Protein AF-A0A1E7EVI6-F1 (afdb_monomer_lite)

Structure (mmCIF, N/CA/C/O backbone):
data_AF-A0A1E7EVI6-F1
#
_entry.id   AF-A0A1E7EVI6-F1
#
loop_
_atom_site.group_PDB
_atom_site.id
_atom_site.type_symbol
_atom_site.label_atom_id
_atom_site.label_alt_id
_atom_site.label_comp_id
_atom_site.label_asym_id
_atom_site.label_entity_id
_atom_site.label_seq_id
_atom_site.pdbx_PDB_ins_code
_atom_site.Cartn_x
_atom_site.Cartn_y
_atom_site.Cartn_z
_atom_site.occupancy
_atom_site.B_iso_or_equiv
_atom_site.auth_seq_id
_atom_site.auth_comp_id
_atom_site.auth_asym_id
_atom_site.auth_atom_id
_atom_site.pdbx_PDB_model_num
ATOM 1 N N . MET A 1 1 ? 34.091 42.744 56.250 1.00 42.22 1 MET A N 1
ATOM 2 C CA . MET A 1 1 ? 34.748 41.507 55.766 1.00 42.22 1 MET A CA 1
ATOM 3 C C . MET A 1 1 ? 33.711 40.618 55.078 1.00 42.22 1 MET A C 1
ATOM 5 O O . MET A 1 1 ? 33.039 39.845 55.743 1.00 42.22 1 MET A O 1
ATOM 9 N N . GLY A 1 2 ? 33.509 40.772 53.765 1.00 44.81 2 GLY A N 1
ATOM 10 C CA . GLY A 1 2 ? 32.538 39.976 52.999 1.00 44.81 2 GLY A CA 1
ATOM 11 C C . GLY A 1 2 ? 33.230 38.835 52.255 1.00 44.81 2 GLY A C 1
ATOM 12 O O . GLY A 1 2 ? 34.014 39.087 51.341 1.00 44.81 2 GLY A O 1
ATOM 13 N N . ARG A 1 3 ? 32.968 37.580 52.642 1.00 52.59 3 ARG A N 1
ATOM 14 C CA . ARG A 1 3 ? 33.477 36.399 51.926 1.00 52.59 3 ARG A CA 1
ATOM 15 C C . ARG A 1 3 ? 32.730 36.251 50.599 1.00 52.59 3 ARG A C 1
ATOM 17 O O . ARG A 1 3 ? 31.553 35.906 50.581 1.00 52.59 3 ARG A O 1
ATOM 24 N N . LYS A 1 4 ? 33.428 36.486 49.485 1.00 52.91 4 LYS A N 1
ATOM 25 C CA . LYS A 1 4 ? 32.947 36.164 48.135 1.00 52.91 4 LYS A CA 1
ATOM 26 C C . LYS A 1 4 ? 32.776 34.643 48.022 1.00 52.91 4 LYS A C 1
ATOM 28 O O . LYS A 1 4 ? 33.765 33.913 47.971 1.00 52.91 4 LYS A O 1
ATOM 33 N N . GLN A 1 5 ? 31.532 34.165 47.996 1.00 60.50 5 GLN A N 1
ATOM 34 C CA . GLN A 1 5 ? 31.228 32.780 47.632 1.00 60.50 5 GLN A CA 1
ATOM 35 C C . GLN A 1 5 ? 31.691 32.524 46.195 1.00 60.50 5 GLN A C 1
ATOM 37 O O . GLN A 1 5 ? 31.457 33.320 45.285 1.00 60.50 5 GLN A O 1
ATOM 42 N N . THR A 1 6 ? 32.387 31.411 45.987 1.00 73.50 6 THR A N 1
ATOM 43 C CA . THR A 1 6 ? 32.936 31.069 44.675 1.00 73.50 6 THR A CA 1
ATOM 44 C C . THR A 1 6 ? 31.814 30.627 43.735 1.00 73.50 6 THR A C 1
ATOM 46 O O . THR A 1 6 ? 30.906 29.894 44.130 1.00 73.50 6 THR A O 1
ATOM 49 N N . LYS A 1 7 ? 31.897 31.006 42.450 1.00 68.25 7 LYS A N 1
ATOM 50 C CA . LYS A 1 7 ? 30.954 30.600 41.378 1.00 68.25 7 LYS A CA 1
ATOM 51 C C . LYS A 1 7 ? 30.685 29.081 41.336 1.00 68.25 7 LYS A C 1
ATOM 53 O O . LYS A 1 7 ? 29.649 28.638 40.844 1.00 68.25 7 LYS A O 1
ATOM 58 N N . ARG A 1 8 ? 31.597 28.267 41.881 1.00 68.19 8 ARG A N 1
ATOM 59 C CA . ARG A 1 8 ? 31.469 26.808 41.997 1.00 68.19 8 ARG A CA 1
ATOM 60 C C . ARG A 1 8 ? 30.429 26.371 43.041 1.00 68.19 8 ARG A C 1
ATOM 62 O O . ARG A 1 8 ? 29.753 25.371 42.814 1.00 68.19 8 ARG A O 1
ATOM 69 N N . GLN A 1 9 ? 30.252 27.119 44.132 1.00 72.31 9 GLN A N 1
ATOM 70 C CA . GLN A 1 9 ? 29.217 26.849 45.141 1.00 72.31 9 GLN A CA 1
ATOM 71 C C . GLN A 1 9 ? 27.818 27.211 44.623 1.00 72.31 9 GLN A C 1
ATOM 73 O O . GLN A 1 9 ? 26.892 26.419 44.775 1.00 72.31 9 GLN A O 1
ATOM 78 N N . GLN A 1 10 ? 27.684 28.318 43.884 1.00 71.94 10 GLN A N 1
ATOM 79 C CA . GLN A 1 10 ? 26.412 28.707 43.254 1.00 71.94 10 GLN A CA 1
ATOM 80 C C . GLN A 1 10 ? 25.935 27.692 42.198 1.00 71.94 10 GLN A C 1
ATOM 82 O O . GLN A 1 10 ? 24.740 27.425 42.080 1.00 71.94 10 GLN A O 1
ATOM 87 N N . ARG A 1 11 ? 26.862 27.061 41.461 1.00 70.44 11 ARG A N 1
ATOM 88 C CA . ARG A 1 11 ? 26.524 25.996 40.499 1.00 70.44 11 ARG A CA 1
ATOM 89 C C . ARG A 1 11 ? 26.088 24.685 41.162 1.00 70.44 11 ARG A C 1
ATOM 91 O O . ARG A 1 11 ? 25.288 23.964 40.573 1.00 70.44 11 ARG A O 1
ATOM 98 N N . ARG A 1 12 ? 26.581 24.367 42.367 1.00 72.94 12 ARG A N 1
ATOM 99 C CA . ARG A 1 12 ? 26.135 23.178 43.118 1.00 72.94 12 ARG A CA 1
ATOM 100 C C . ARG A 1 12 ? 24.730 23.368 43.694 1.00 72.94 12 ARG A C 1
ATOM 102 O O . ARG A 1 12 ? 23.915 22.470 43.526 1.00 72.94 12 ARG A O 1
ATOM 109 N N . ALA A 1 13 ? 24.419 24.550 44.230 1.00 70.69 13 ALA A N 1
ATOM 110 C CA . ALA A 1 13 ? 23.080 24.864 44.739 1.00 70.69 13 ALA A CA 1
ATOM 111 C C . ALA A 1 13 ? 21.991 24.751 43.649 1.00 70.69 13 ALA A C 1
ATOM 113 O O . ALA A 1 13 ? 20.996 24.056 43.841 1.00 70.69 13 ALA A O 1
ATOM 114 N N . LYS A 1 14 ? 22.232 25.302 42.447 1.00 69.25 14 LYS A N 1
ATOM 115 C CA . LYS A 1 14 ? 21.279 25.190 41.322 1.00 69.25 14 LYS A CA 1
ATOM 116 C C . LYS A 1 14 ? 21.062 23.753 40.828 1.00 69.25 14 LYS A C 1
ATOM 118 O O . LYS A 1 14 ? 19.990 23.432 40.321 1.00 69.25 14 LYS A O 1
ATOM 123 N N . LYS A 1 15 ? 22.062 22.872 40.963 1.00 69.81 15 LYS A N 1
ATOM 124 C CA . LYS A 1 15 ? 21.951 21.469 40.526 1.00 69.81 15 LYS A CA 1
ATOM 125 C C . LYS A 1 15 ? 21.135 20.617 41.508 1.00 69.81 15 LYS A C 1
ATOM 127 O O . LYS A 1 15 ? 20.539 19.628 41.087 1.00 69.81 15 LYS A O 1
ATOM 132 N N . GLU A 1 16 ? 21.073 21.003 42.782 1.00 68.06 16 GLU A N 1
ATOM 133 C CA . GLU A 1 16 ? 20.237 20.325 43.781 1.00 68.06 16 GLU A CA 1
ATOM 134 C C . GLU A 1 16 ? 18.773 20.783 43.749 1.00 68.06 16 GLU A C 1
ATOM 136 O O . GLU A 1 16 ? 17.881 19.940 43.863 1.00 68.06 16 GLU A O 1
ATOM 141 N N . GLU A 1 17 ? 18.497 22.064 43.480 1.00 65.44 17 GLU A N 1
ATOM 142 C CA . GLU A 1 17 ? 17.117 22.548 43.291 1.00 65.44 17 GLU A CA 1
ATOM 143 C C . GLU A 1 17 ? 16.435 21.914 42.066 1.00 65.44 17 GLU A C 1
ATOM 145 O O . GLU A 1 17 ? 15.275 21.504 42.143 1.00 65.44 17 GLU A O 1
ATOM 150 N N . GLY A 1 18 ? 17.169 21.722 40.962 1.00 59.56 18 GLY A N 1
ATOM 151 C CA . GLY A 1 18 ? 16.646 21.040 39.772 1.00 59.56 18 GLY A CA 1
ATOM 152 C C . GLY A 1 18 ? 16.315 19.556 39.997 1.00 59.56 18 GLY A C 1
ATOM 153 O O . GLY A 1 18 ? 15.370 19.037 39.405 1.00 59.56 18 GLY A O 1
ATOM 154 N N . LYS A 1 19 ? 17.044 18.867 40.890 1.00 55.66 19 LYS A N 1
ATOM 155 C CA . LYS A 1 19 ? 16.775 17.456 41.229 1.00 55.66 19 LYS A CA 1
ATOM 156 C C . LYS A 1 19 ? 15.579 17.280 42.166 1.00 55.66 19 LYS A C 1
ATOM 158 O O . LYS A 1 19 ? 14.882 16.278 42.043 1.00 55.66 19 LYS A O 1
ATOM 163 N N . LYS A 1 20 ? 15.309 18.235 43.066 1.00 55.62 20 LYS A N 1
ATOM 164 C CA . LYS A 1 20 ? 14.117 18.181 43.934 1.00 55.62 20 LYS A CA 1
ATOM 165 C C . LYS A 1 20 ? 12.824 18.431 43.157 1.00 55.62 20 LYS A C 1
ATOM 167 O O . LYS A 1 20 ? 11.844 17.737 43.399 1.00 55.62 20 LYS A O 1
ATOM 172 N N . LYS A 1 21 ? 12.834 19.332 42.167 1.00 53.84 21 LYS A N 1
ATOM 173 C CA . LYS A 1 21 ? 11.634 19.625 41.362 1.00 53.84 21 LYS A CA 1
ATOM 174 C C . LYS A 1 21 ? 11.185 18.441 40.494 1.00 53.84 21 LYS A C 1
ATOM 176 O O . LYS A 1 21 ? 9.991 18.224 40.361 1.00 53.84 21 LYS A O 1
ATOM 181 N N . LYS A 1 22 ? 12.123 17.624 39.995 1.00 48.62 22 LYS A N 1
ATOM 182 C CA . LYS A 1 22 ? 11.823 16.449 39.152 1.00 48.62 22 LYS A CA 1
ATOM 183 C C . LYS A 1 22 ? 11.314 15.223 39.931 1.00 48.62 22 LYS A C 1
ATOM 185 O O . LYS A 1 22 ? 10.802 14.297 39.320 1.00 48.62 22 LYS A O 1
ATOM 190 N N . LYS A 1 23 ? 11.458 15.198 41.264 1.00 46.88 23 LYS A N 1
ATOM 191 C CA . LYS A 1 23 ? 11.002 14.076 42.108 1.00 46.88 23 LYS A CA 1
ATOM 192 C C . LYS A 1 23 ? 9.563 14.247 42.618 1.00 46.88 23 LYS A C 1
ATOM 194 O O . LYS A 1 23 ? 8.960 13.263 43.022 1.00 46.88 23 LYS A O 1
ATOM 199 N N . ASN A 1 24 ? 9.014 15.463 42.564 1.00 46.25 24 ASN A N 1
ATOM 200 C CA . ASN A 1 24 ? 7.646 15.741 43.012 1.00 46.25 24 ASN A CA 1
ATOM 201 C C . ASN A 1 24 ? 6.601 15.652 41.888 1.00 46.25 24 ASN A C 1
ATOM 203 O O . ASN A 1 24 ? 5.424 15.573 42.189 1.00 46.25 24 ASN A O 1
ATOM 207 N N . THR A 1 25 ? 7.007 15.620 40.615 1.00 45.50 25 THR A N 1
ATOM 208 C CA . THR A 1 25 ? 6.088 15.525 39.459 1.00 45.50 25 THR A CA 1
ATOM 209 C C . THR A 1 25 ? 5.856 14.091 38.970 1.00 45.50 25 THR A C 1
ATOM 211 O O . THR A 1 25 ? 5.211 13.895 37.955 1.00 45.50 25 THR A O 1
ATOM 214 N N . ALA A 1 26 ? 6.408 13.089 39.659 1.00 45.56 26 ALA A N 1
ATOM 215 C CA . ALA A 1 26 ? 6.311 11.675 39.283 1.00 45.56 26 ALA A CA 1
ATOM 216 C C . ALA A 1 26 ? 5.562 10.846 40.341 1.00 45.56 26 ALA A C 1
ATOM 218 O O . ALA A 1 26 ? 5.875 9.678 40.539 1.00 45.56 26 ALA A O 1
ATOM 219 N N . LYS A 1 27 ? 4.657 11.474 41.105 1.00 42.56 27 LYS A N 1
ATOM 220 C CA . LYS A 1 27 ? 3.975 10.815 42.228 1.00 42.56 27 LYS A CA 1
ATOM 221 C C . LYS A 1 27 ? 2.464 11.064 42.315 1.00 42.56 27 LYS A C 1
ATOM 223 O O . LYS A 1 27 ? 1.888 10.696 43.329 1.00 42.56 27 LYS A O 1
ATOM 228 N N . GLU A 1 28 ? 1.845 11.656 41.291 1.00 47.53 28 GLU A N 1
ATOM 229 C CA . GLU A 1 28 ? 0.397 11.947 41.279 1.00 47.53 28 GLU A CA 1
ATOM 230 C C . GLU A 1 28 ? -0.395 11.266 40.143 1.00 47.53 28 GLU A C 1
ATOM 232 O O . GLU A 1 28 ? -1.609 11.403 40.132 1.00 47.53 28 GLU A O 1
ATOM 237 N N . ASP A 1 29 ? 0.224 10.445 39.278 1.00 45.84 29 ASP A N 1
ATOM 238 C CA . ASP A 1 29 ? -0.477 9.804 38.138 1.00 45.84 29 ASP A CA 1
ATOM 239 C C . ASP A 1 29 ? -0.483 8.252 38.156 1.00 45.84 29 ASP A C 1
ATOM 241 O O . ASP A 1 29 ? -0.801 7.633 37.146 1.00 45.84 29 ASP A O 1
ATOM 245 N N . ASP A 1 30 ? -0.163 7.601 39.285 1.00 41.25 30 ASP A N 1
ATOM 246 C CA . ASP A 1 30 ? -0.048 6.124 39.393 1.00 41.25 30 ASP A CA 1
ATOM 247 C C . ASP A 1 30 ? -1.104 5.462 40.319 1.00 41.25 30 ASP A C 1
ATOM 249 O O . ASP A 1 30 ? -0.879 4.381 40.863 1.00 41.25 30 ASP A O 1
ATOM 253 N N . GLU A 1 31 ? -2.284 6.068 40.489 1.00 46.41 31 GLU A N 1
ATOM 254 C CA . GLU A 1 31 ? -3.436 5.429 41.157 1.00 46.41 31 GLU A CA 1
ATOM 255 C C . GLU A 1 31 ? -4.711 5.467 40.298 1.00 46.41 31 GLU A C 1
ATOM 257 O O . GLU A 1 31 ? -5.729 6.014 40.697 1.00 46.41 31 GLU A O 1
ATOM 262 N N . GLU A 1 32 ? -4.696 4.839 39.121 1.00 49.84 32 GLU A N 1
ATOM 263 C CA . GLU A 1 32 ? -5.894 4.178 38.582 1.00 49.84 32 GLU A CA 1
ATOM 264 C C . GLU A 1 32 ? -5.509 3.224 37.443 1.00 49.84 32 GLU A C 1
ATOM 266 O O . GLU A 1 32 ? -4.649 3.530 36.625 1.00 49.84 32 GLU A O 1
ATOM 271 N N . VAL A 1 33 ? -6.187 2.075 37.369 1.00 46.53 33 VAL A N 1
ATOM 272 C CA . VAL A 1 33 ? -6.002 0.974 36.395 1.00 46.53 33 VAL A CA 1
ATOM 273 C C . VAL A 1 33 ? -5.014 -0.117 36.844 1.00 46.53 33 VAL A C 1
ATOM 275 O O . VAL A 1 33 ? -4.037 -0.464 36.186 1.00 46.53 33 VAL A O 1
ATOM 278 N N . GLN A 1 34 ? -5.370 -0.781 37.942 1.00 39.91 34 GLN A N 1
ATOM 279 C CA . GLN A 1 34 ? -5.149 -2.220 38.084 1.00 39.91 34 GLN A CA 1
ATOM 280 C C . GLN A 1 34 ? -6.512 -2.899 38.228 1.00 39.91 34 GLN A C 1
ATOM 282 O O . GLN A 1 34 ? -7.063 -2.965 39.323 1.00 39.91 34 GLN A O 1
ATOM 287 N N . ASN A 1 35 ? -7.088 -3.394 37.128 1.00 38.09 35 ASN A N 1
ATOM 288 C CA . ASN A 1 35 ? -8.123 -4.419 37.233 1.00 38.09 35 ASN A CA 1
ATOM 289 C C . ASN A 1 35 ? -8.275 -5.251 35.948 1.00 38.09 35 ASN A C 1
ATOM 291 O O . ASN A 1 35 ? -8.661 -4.738 34.905 1.00 38.09 35 ASN A O 1
ATOM 295 N N . ARG A 1 36 ? -8.060 -6.562 36.132 1.00 37.19 36 ARG A N 1
ATOM 296 C CA . ARG A 1 36 ? -8.656 -7.718 35.432 1.00 37.19 36 ARG A CA 1
ATOM 297 C C . ARG A 1 36 ? -8.196 -8.056 34.011 1.00 37.19 36 ARG A C 1
ATOM 299 O O . ARG A 1 36 ? -8.868 -7.738 33.044 1.00 37.19 36 ARG A O 1
ATOM 306 N N . ASN A 1 37 ? -7.190 -8.930 33.945 1.00 37.53 37 ASN A N 1
ATOM 307 C CA . ASN A 1 37 ? -7.192 -10.063 33.015 1.00 37.53 37 ASN A CA 1
ATOM 308 C C . ASN A 1 37 ? -7.196 -11.354 33.842 1.00 37.53 37 ASN A C 1
ATOM 310 O O . ASN A 1 37 ? -6.177 -11.758 34.394 1.00 37.53 37 ASN A O 1
ATOM 314 N N . GLY A 1 38 ? -8.375 -11.949 33.966 1.00 32.94 38 GLY A N 1
ATOM 315 C CA . GLY A 1 38 ? -8.610 -13.227 34.623 1.00 32.94 38 GLY A CA 1
ATOM 316 C C . GLY A 1 38 ? -9.999 -13.694 34.227 1.00 32.94 38 GLY A C 1
ATOM 317 O O . GLY A 1 38 ? -10.965 -13.401 34.925 1.00 32.94 38 GLY A O 1
ATOM 318 N N . TRP A 1 39 ? -10.102 -14.311 33.053 1.00 33.84 39 TRP A N 1
ATOM 319 C CA . TRP A 1 39 ? -11.293 -15.045 32.645 1.00 33.84 39 TRP A CA 1
ATOM 320 C C . TRP A 1 39 ? -10.996 -16.522 32.874 1.00 33.84 39 TRP A C 1
ATOM 322 O O . TRP A 1 39 ? -10.131 -17.095 32.216 1.00 33.84 39 TRP A O 1
ATOM 332 N N . ASN A 1 40 ? -11.665 -17.071 33.886 1.00 33.38 40 ASN A N 1
ATOM 333 C CA . ASN A 1 40 ? -11.858 -18.501 34.035 1.00 33.38 40 ASN A CA 1
ATOM 334 C C . ASN A 1 40 ? -12.986 -18.892 33.079 1.00 33.38 40 ASN A C 1
ATOM 336 O O . ASN A 1 40 ? -14.062 -18.293 33.125 1.00 33.38 40 ASN A O 1
ATOM 340 N N . ASP A 1 41 ? -12.710 -19.873 32.232 1.00 41.28 41 ASP A N 1
ATOM 341 C CA . ASP A 1 41 ? -13.720 -20.635 31.519 1.00 41.28 41 ASP A CA 1
ATOM 342 C C . ASP A 1 41 ? -14.346 -21.605 32.520 1.00 41.28 41 ASP A C 1
ATOM 344 O O . ASP A 1 41 ? -13.648 -22.498 32.980 1.00 41.28 41 ASP A O 1
ATOM 348 N N . ASP A 1 42 ? -15.615 -21.411 32.871 1.00 43.22 42 ASP A N 1
ATOM 349 C CA . ASP A 1 42 ? -16.492 -22.479 33.357 1.00 43.22 42 ASP A CA 1
ATOM 350 C C . ASP A 1 42 ? -17.959 -22.081 33.107 1.00 43.22 42 ASP A C 1
ATOM 352 O O . ASP A 1 42 ? -18.418 -21.004 33.491 1.00 43.22 42 ASP A O 1
ATOM 356 N N . ASP A 1 43 ? -18.652 -22.993 32.427 1.00 46.19 43 ASP A N 1
ATOM 357 C CA . ASP A 1 43 ? -20.093 -23.241 32.410 1.00 46.19 43 ASP A CA 1
ATOM 358 C C . ASP A 1 43 ? -21.064 -22.110 32.026 1.00 46.19 43 ASP A C 1
ATOM 360 O O . ASP A 1 43 ? -21.555 -21.351 32.862 1.00 46.19 43 ASP A O 1
ATOM 364 N N . ASN A 1 44 ? -21.539 -22.146 30.772 1.00 42.91 44 ASN A N 1
ATOM 365 C CA . ASN A 1 44 ? -22.988 -22.081 30.578 1.00 42.91 44 ASN A CA 1
ATOM 366 C C . ASN A 1 44 ? -23.451 -22.850 29.333 1.00 42.91 44 ASN A C 1
ATOM 368 O O . ASN A 1 44 ? -23.142 -22.507 28.189 1.00 42.91 44 ASN A O 1
ATOM 372 N N . ASP A 1 45 ? -24.199 -23.909 29.616 1.00 45.00 45 ASP A N 1
ATOM 373 C CA . ASP A 1 45 ? -24.949 -24.756 28.703 1.00 45.00 45 ASP A CA 1
ATOM 374 C C . ASP A 1 45 ? -26.323 -24.115 28.436 1.00 45.00 45 ASP A C 1
ATOM 376 O O . ASP A 1 45 ? -26.992 -23.657 29.362 1.00 45.00 45 ASP A O 1
ATOM 380 N N . GLY A 1 46 ? -26.754 -24.091 27.173 1.00 41.28 46 GLY A N 1
ATOM 381 C CA . GLY A 1 46 ? -28.123 -23.716 26.808 1.00 41.28 46 GLY A CA 1
ATOM 382 C C . GLY A 1 46 ? -28.246 -22.840 25.562 1.00 41.28 46 GLY A C 1
ATOM 383 O O . GLY A 1 46 ? -28.105 -21.623 25.633 1.00 41.28 46 GLY A O 1
ATOM 384 N N . GLY A 1 47 ? -28.606 -23.459 24.430 1.00 36.25 47 GLY A N 1
ATOM 385 C CA . GLY A 1 47 ? -29.181 -22.758 23.270 1.00 36.25 47 GLY A CA 1
ATOM 386 C C . GLY A 1 47 ? -28.456 -22.979 21.942 1.00 36.25 47 GLY A C 1
ATOM 387 O O . GLY A 1 47 ? -27.924 -22.041 21.357 1.00 36.25 47 GLY A O 1
ATOM 388 N N . LYS A 1 48 ? -28.431 -24.223 21.449 1.00 36.97 48 LYS A N 1
ATOM 389 C CA . LYS A 1 48 ? -27.972 -24.577 20.095 1.00 36.97 48 LYS A CA 1
ATOM 390 C C . LYS A 1 48 ? -29.171 -24.760 19.171 1.00 36.97 48 LYS A C 1
ATOM 392 O O . LYS A 1 48 ? -29.871 -25.747 19.320 1.00 36.97 48 LYS A O 1
ATOM 397 N N . GLU A 1 49 ? -29.308 -23.858 18.208 1.00 47.56 49 GLU A N 1
ATOM 398 C CA . GLU A 1 49 ? -29.955 -23.986 16.887 1.00 47.56 49 GLU A CA 1
ATOM 399 C C . GLU A 1 49 ? -29.877 -22.552 16.329 1.00 47.56 49 GLU A C 1
ATOM 401 O O . GLU A 1 49 ? -30.430 -21.649 16.934 1.00 47.56 49 GLU A O 1
ATOM 406 N N . THR A 1 50 ? -29.092 -22.148 15.330 1.00 49.97 50 THR A N 1
ATOM 407 C CA . THR A 1 50 ? -28.671 -22.735 14.055 1.00 49.97 50 THR A CA 1
ATOM 408 C C . THR A 1 50 ? -27.530 -21.856 13.498 1.00 49.97 50 THR A C 1
ATOM 410 O O . THR A 1 50 ? -27.822 -20.767 13.041 1.00 49.97 50 THR A O 1
ATOM 413 N N . PHE A 1 51 ? -26.248 -22.247 13.549 1.00 44.88 51 PHE A N 1
ATOM 414 C CA . PHE A 1 51 ? -25.140 -21.534 12.850 1.00 44.88 51 PHE A CA 1
ATOM 415 C C . PHE A 1 51 ? -23.869 -22.411 12.801 1.00 44.88 51 PHE A C 1
ATOM 417 O O . PHE A 1 51 ? -22.789 -22.043 13.266 1.00 44.88 51 PHE A O 1
ATOM 424 N N . LYS A 1 52 ? -24.008 -23.657 12.328 1.00 43.94 52 LYS A N 1
ATOM 425 C CA . LYS A 1 52 ? -22.892 -24.621 12.244 1.00 43.94 52 LYS A CA 1
ATOM 426 C C . LYS A 1 52 ? -22.289 -24.775 10.846 1.00 43.94 52 LYS A C 1
ATOM 428 O O . LYS A 1 52 ? -21.208 -25.342 10.751 1.00 43.94 52 LYS A O 1
ATOM 433 N N . GLU A 1 53 ? -22.928 -24.266 9.795 1.00 50.47 53 GLU A N 1
ATOM 434 C CA . GLU A 1 53 ? -22.458 -24.510 8.424 1.00 50.47 53 GLU A CA 1
ATOM 435 C C . GLU A 1 53 ? -21.239 -23.663 8.019 1.00 50.47 53 GLU A C 1
ATOM 437 O O . GLU A 1 53 ? -20.381 -24.172 7.303 1.00 50.47 53 GLU A O 1
ATOM 442 N N . ASP A 1 54 ? -21.042 -22.459 8.566 1.00 50.53 54 ASP A N 1
ATOM 443 C CA . ASP A 1 54 ? -19.940 -21.592 8.104 1.00 50.53 54 ASP A CA 1
ATOM 444 C C . ASP A 1 54 ? -18.558 -21.934 8.694 1.00 50.53 54 ASP A C 1
ATOM 446 O O . ASP A 1 54 ? -17.525 -21.693 8.066 1.00 50.53 54 ASP A O 1
ATOM 450 N N . LYS A 1 55 ? -18.491 -22.562 9.878 1.00 51.84 55 LYS A N 1
ATOM 451 C CA . LYS A 1 55 ? -17.201 -22.946 10.493 1.00 51.84 55 LYS A CA 1
ATOM 452 C C . LYS A 1 55 ? -16.551 -24.163 9.827 1.00 51.84 55 LYS A C 1
ATOM 454 O O . LYS A 1 55 ? -15.323 -24.241 9.777 1.00 51.84 55 LYS A O 1
ATOM 459 N N . ASP A 1 56 ? -17.350 -25.080 9.284 1.00 48.00 56 ASP A N 1
ATOM 460 C CA . ASP A 1 56 ? -16.837 -26.256 8.571 1.00 48.00 56 ASP A CA 1
ATOM 461 C C . ASP A 1 56 ? -16.305 -25.904 7.173 1.00 48.00 56 ASP A C 1
ATOM 463 O O . ASP A 1 56 ? -15.422 -26.594 6.661 1.00 48.00 56 ASP A O 1
ATOM 467 N N . VAL A 1 57 ? -16.770 -24.804 6.569 1.00 52.34 57 VAL A N 1
ATOM 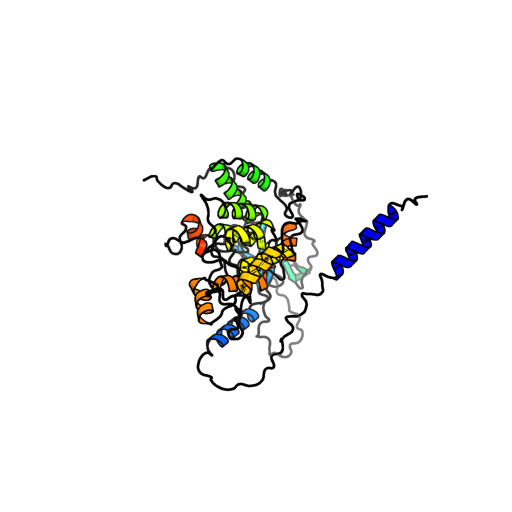468 C CA . VAL A 1 57 ? -16.237 -24.297 5.294 1.00 52.34 57 VAL A CA 1
ATOM 469 C C . VAL A 1 57 ? -14.857 -23.663 5.495 1.00 52.34 57 VAL A C 1
ATOM 471 O O . VAL A 1 57 ? -13.931 -23.974 4.745 1.00 52.34 57 VAL A O 1
ATOM 474 N N . GLN A 1 58 ? -14.676 -22.862 6.551 1.00 48.53 58 GLN A N 1
ATOM 475 C CA . GLN A 1 58 ? -13.397 -22.205 6.847 1.00 48.53 58 GLN A CA 1
ATOM 476 C C . GLN A 1 58 ? -12.277 -23.223 7.156 1.00 48.53 58 GLN A C 1
ATOM 478 O O . GLN A 1 58 ? -11.193 -23.147 6.580 1.00 48.53 58 GLN A O 1
ATOM 483 N N . ASN A 1 59 ? -12.565 -24.245 7.975 1.00 46.16 59 ASN A N 1
ATOM 484 C CA . ASN A 1 59 ? -11.600 -25.302 8.310 1.00 46.16 59 ASN A CA 1
ATOM 485 C C . ASN A 1 59 ? -11.253 -26.211 7.114 1.00 46.16 59 ASN A C 1
ATOM 487 O O . ASN A 1 59 ? -10.138 -26.725 7.032 1.00 46.16 59 ASN A O 1
ATOM 491 N N . ARG A 1 60 ? -12.176 -26.410 6.159 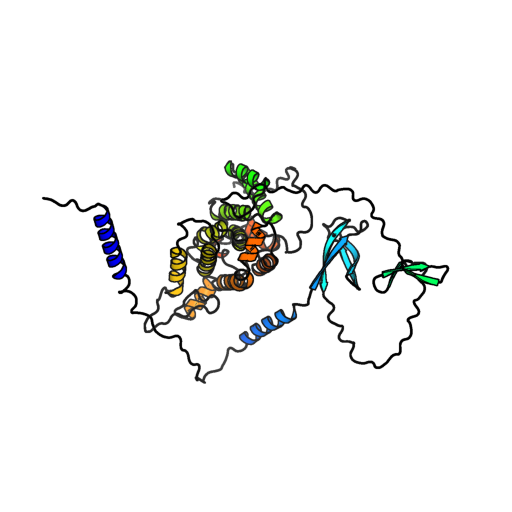1.00 49.22 60 ARG A N 1
ATOM 492 C CA . ARG A 1 60 ? -11.902 -27.171 4.923 1.00 49.22 60 ARG A CA 1
ATOM 493 C C . ARG A 1 60 ? -11.011 -26.408 3.943 1.00 49.22 60 ARG A C 1
ATOM 495 O O . ARG A 1 60 ? -10.263 -27.047 3.206 1.00 49.22 60 ARG A O 1
ATOM 502 N N . ILE A 1 61 ? -11.063 -25.075 3.945 1.00 51.72 61 ILE A N 1
ATOM 503 C CA . ILE A 1 61 ? -10.181 -24.230 3.128 1.00 51.72 61 ILE A CA 1
ATOM 504 C C . ILE A 1 61 ? -8.754 -24.254 3.697 1.00 51.72 61 ILE A C 1
ATOM 506 O O . ILE A 1 61 ? -7.814 -24.487 2.940 1.00 51.72 61 ILE A O 1
ATOM 510 N N . GLU A 1 62 ? -8.583 -24.134 5.018 1.00 50.59 62 GLU A N 1
ATOM 511 C CA . GLU A 1 62 ? -7.254 -24.169 5.656 1.00 50.59 62 GLU A CA 1
ATOM 512 C C . GLU A 1 62 ? -6.554 -25.535 5.501 1.00 50.59 62 GLU A C 1
ATOM 514 O O . GLU A 1 62 ? -5.365 -25.588 5.187 1.00 50.59 62 GLU A O 1
ATOM 519 N N . HIS A 1 63 ? -7.289 -26.651 5.595 1.00 48.12 63 HIS A N 1
ATOM 520 C CA . HIS A 1 63 ? -6.713 -27.991 5.400 1.00 48.12 63 HIS A CA 1
ATOM 521 C C . HIS A 1 63 ? -6.385 -28.323 3.929 1.00 48.12 63 HIS A C 1
ATOM 523 O O . HIS A 1 63 ? -5.564 -29.205 3.660 1.00 48.12 63 HIS A O 1
ATOM 529 N N . ALA A 1 64 ? -7.014 -27.633 2.968 1.00 49.69 64 ALA A N 1
ATOM 530 C CA . ALA A 1 64 ? -6.737 -27.780 1.539 1.00 49.69 64 ALA A CA 1
ATOM 531 C C . ALA A 1 64 ? -5.515 -26.962 1.076 1.00 49.69 64 ALA A C 1
ATOM 533 O O . ALA A 1 64 ? -4.885 -27.327 0.079 1.00 49.69 64 ALA A O 1
ATOM 534 N N . GLU A 1 65 ? -5.158 -25.886 1.788 1.00 55.47 65 GLU A N 1
ATOM 535 C CA . GLU A 1 65 ? -3.951 -25.096 1.511 1.00 55.47 65 GLU A CA 1
ATOM 536 C C . GLU A 1 65 ? -2.671 -25.799 1.998 1.00 55.47 65 GLU A C 1
ATOM 538 O O . GLU A 1 65 ? -1.658 -25.752 1.298 1.00 55.47 65 GLU A O 1
ATOM 543 N N . ASP A 1 66 ? -2.739 -26.552 3.102 1.00 47.22 66 ASP A N 1
ATOM 544 C CA . ASP A 1 66 ? -1.593 -27.288 3.670 1.00 47.22 66 ASP A CA 1
ATOM 545 C C . ASP A 1 66 ? -1.195 -28.532 2.839 1.00 47.22 66 ASP A C 1
ATOM 547 O O . ASP A 1 66 ? -0.054 -28.985 2.846 1.00 47.22 66 ASP A O 1
ATOM 551 N N . LEU A 1 67 ? -2.113 -29.060 2.016 1.00 52.12 67 LEU A N 1
ATOM 552 C CA . LEU A 1 67 ? -1.848 -30.177 1.091 1.00 52.12 67 LEU A CA 1
ATOM 553 C C . LEU A 1 67 ? -1.292 -29.738 -0.280 1.00 52.12 67 LEU A C 1
ATOM 555 O O . LEU A 1 67 ? -1.050 -30.583 -1.152 1.00 52.12 67 LEU A O 1
ATOM 559 N N . LYS A 1 68 ? -1.095 -28.430 -0.501 1.00 52.06 68 LYS A N 1
ATOM 560 C CA . LYS A 1 68 ? -0.658 -27.868 -1.791 1.00 52.06 68 LYS A CA 1
ATOM 561 C C . LYS A 1 68 ? 0.794 -27.387 -1.826 1.00 52.06 68 LYS A C 1
ATOM 563 O O . LYS A 1 68 ? 1.270 -27.067 -2.915 1.00 52.06 68 LYS A O 1
ATOM 568 N N . GLU A 1 69 ? 1.532 -27.434 -0.717 1.00 55.69 69 GLU A N 1
ATOM 569 C CA . GLU A 1 69 ? 2.997 -27.290 -0.711 1.00 55.69 69 GLU A CA 1
ATOM 570 C C . GLU A 1 69 ? 3.672 -28.599 -1.156 1.00 55.69 69 GLU A C 1
ATOM 572 O O . GLU A 1 69 ? 4.436 -29.240 -0.439 1.00 55.69 69 GLU A O 1
ATOM 577 N N . LYS A 1 70 ? 3.382 -29.043 -2.384 1.00 62.72 70 LYS A N 1
ATOM 578 C CA . LYS A 1 70 ? 4.219 -30.061 -3.025 1.00 62.72 70 LYS A CA 1
ATOM 579 C C . LYS A 1 70 ? 5.552 -29.401 -3.351 1.00 62.72 70 LYS A C 1
ATOM 581 O O . LYS A 1 70 ? 5.569 -28.447 -4.123 1.00 62.72 70 LYS A O 1
ATOM 586 N N . ASN A 1 71 ? 6.637 -29.915 -2.771 1.00 76.31 71 ASN A N 1
ATOM 587 C CA . ASN A 1 71 ? 8.008 -29.488 -3.045 1.00 76.31 71 ASN A CA 1
ATOM 588 C C . ASN A 1 71 ? 8.227 -29.370 -4.562 1.00 76.31 71 ASN A C 1
ATOM 590 O O . ASN A 1 71 ? 8.224 -30.349 -5.312 1.00 76.31 71 ASN A O 1
ATOM 594 N N . MET A 1 72 ? 8.308 -28.129 -5.028 1.00 86.50 72 MET A N 1
ATOM 595 C CA . MET A 1 72 ? 8.549 -27.785 -6.416 1.00 86.50 72 MET A CA 1
ATOM 596 C C . MET A 1 72 ? 10.015 -27.385 -6.531 1.00 86.50 72 MET A C 1
ATOM 598 O O . MET A 1 72 ? 10.442 -26.417 -5.904 1.00 86.50 72 MET A O 1
ATOM 602 N N . THR A 1 73 ? 10.782 -28.108 -7.342 1.00 90.00 73 THR A N 1
ATOM 603 C CA . THR A 1 73 ? 12.209 -27.825 -7.523 1.00 90.00 73 THR A CA 1
ATOM 604 C C . THR A 1 73 ? 12.411 -26.993 -8.794 1.00 90.00 73 THR A C 1
ATOM 606 O O . THR A 1 73 ? 11.916 -27.348 -9.869 1.00 90.00 73 THR A O 1
ATOM 609 N N . GLY A 1 74 ? 13.110 -25.859 -8.676 1.00 92.12 74 GLY A N 1
ATOM 610 C CA . GLY A 1 74 ? 13.435 -24.960 -9.790 1.00 92.12 74 GLY A CA 1
ATOM 611 C C . GLY A 1 74 ? 14.765 -25.316 -10.463 1.00 92.12 74 GLY A C 1
ATOM 612 O O . GLY A 1 74 ? 15.763 -25.536 -9.784 1.00 92.12 74 GLY A O 1
ATOM 613 N N . PHE A 1 75 ? 14.800 -25.332 -11.796 1.00 95.69 75 PHE A N 1
ATOM 614 C CA . PHE A 1 75 ? 15.972 -25.649 -12.619 1.00 95.69 75 PHE A CA 1
ATOM 615 C C . PHE A 1 75 ? 16.201 -24.568 -13.675 1.00 95.69 75 PHE A C 1
ATOM 617 O O . PHE A 1 75 ? 15.246 -24.056 -14.250 1.00 95.69 75 PHE A O 1
ATOM 624 N N . ARG A 1 76 ? 17.463 -24.237 -13.970 1.00 94.94 76 ARG A N 1
ATOM 625 C CA . ARG A 1 76 ? 17.829 -23.377 -15.108 1.00 94.94 76 ARG A CA 1
ATOM 626 C C . ARG A 1 76 ? 18.252 -24.239 -16.292 1.00 94.94 76 ARG A C 1
ATOM 628 O O . ARG A 1 76 ? 19.108 -25.105 -16.138 1.00 94.94 76 ARG A O 1
ATOM 635 N N . VAL A 1 77 ? 17.663 -23.995 -17.456 1.00 96.62 77 VAL A N 1
ATOM 636 C CA . VAL A 1 77 ? 17.924 -24.719 -18.706 1.00 96.62 77 VAL A CA 1
ATOM 637 C C . VAL A 1 77 ? 18.156 -23.735 -19.845 1.00 96.62 77 VAL A C 1
ATOM 639 O O . VAL A 1 77 ? 17.486 -22.713 -19.916 1.00 96.62 77 VAL A O 1
ATOM 642 N N . THR A 1 78 ? 19.088 -24.020 -20.747 1.00 97.38 78 THR A N 1
ATOM 643 C CA . THR A 1 78 ? 19.349 -23.164 -21.915 1.00 97.38 78 THR A CA 1
ATOM 644 C C . THR A 1 78 ? 18.480 -23.602 -23.089 1.00 97.38 78 THR A C 1
ATOM 646 O O . THR A 1 78 ? 18.411 -24.794 -23.386 1.00 97.38 78 THR A O 1
ATOM 649 N N . VAL A 1 79 ? 17.817 -22.654 -23.758 1.00 97.62 79 VAL A N 1
ATOM 650 C CA . VAL A 1 79 ? 17.064 -22.916 -24.994 1.00 97.62 79 VAL A CA 1
ATOM 651 C C . VAL A 1 79 ? 18.058 -23.271 -26.109 1.00 97.62 79 VAL A C 1
ATOM 653 O O . VAL A 1 79 ? 18.927 -22.447 -26.399 1.00 97.62 79 VAL A O 1
ATOM 656 N N . PRO A 1 80 ? 17.971 -24.456 -26.741 1.00 97.75 80 PRO A N 1
ATOM 657 C CA . PRO A 1 80 ? 18.873 -24.839 -27.826 1.00 97.75 80 PRO A CA 1
ATOM 658 C C . PRO A 1 80 ? 18.815 -23.873 -29.017 1.00 97.75 80 PRO A C 1
ATOM 660 O O . PRO A 1 80 ? 17.786 -23.251 -29.279 1.00 97.75 80 PRO A O 1
ATOM 663 N N . GLU A 1 81 ? 19.912 -23.769 -29.767 1.00 96.81 81 GLU A N 1
ATOM 664 C CA . GLU A 1 81 ? 20.037 -22.825 -30.890 1.00 96.81 81 GLU A CA 1
ATOM 665 C C . GLU A 1 81 ? 19.018 -23.052 -32.017 1.00 96.81 81 GLU A C 1
ATOM 667 O O . GLU A 1 81 ? 18.637 -22.123 -32.726 1.00 96.81 81 GLU A O 1
ATOM 672 N N . ASN A 1 82 ? 18.547 -24.286 -32.164 1.00 96.62 82 ASN A N 1
ATOM 673 C CA . ASN A 1 82 ? 17.634 -24.714 -33.216 1.00 96.62 82 ASN A CA 1
ATOM 674 C C . ASN A 1 82 ? 16.151 -24.674 -32.812 1.00 96.62 82 ASN A C 1
ATOM 676 O O . ASN A 1 82 ? 15.333 -25.238 -33.532 1.00 96.62 82 ASN A O 1
ATOM 680 N N . ILE A 1 83 ? 15.815 -24.067 -31.669 1.00 97.69 83 ILE A N 1
ATOM 681 C CA . ILE A 1 83 ? 14.443 -23.983 -31.157 1.00 97.69 83 ILE A CA 1
ATOM 682 C C . ILE A 1 83 ? 13.915 -22.561 -31.324 1.00 97.69 83 ILE A C 1
ATOM 684 O O . ILE A 1 83 ? 14.471 -21.607 -30.773 1.00 97.69 83 ILE A O 1
ATOM 688 N N . ASN A 1 84 ? 12.821 -22.428 -32.068 1.00 95.94 84 ASN A N 1
ATOM 689 C CA . ASN A 1 84 ? 12.118 -21.164 -32.253 1.00 95.94 84 ASN A CA 1
ATOM 690 C C . ASN A 1 84 ? 11.143 -20.887 -31.092 1.00 95.94 84 ASN A C 1
ATOM 692 O O . ASN A 1 84 ? 10.687 -21.815 -30.413 1.00 95.94 84 ASN A O 1
ATOM 696 N N . PRO A 1 85 ? 10.771 -19.616 -30.856 1.00 97.00 85 PRO A N 1
ATOM 697 C CA . PRO A 1 85 ? 9.717 -19.287 -29.903 1.00 97.00 85 PRO A CA 1
ATOM 698 C C . PRO A 1 85 ? 8.416 -20.045 -30.220 1.00 97.00 85 PRO A C 1
ATOM 700 O O . PRO A 1 85 ? 7.951 -20.058 -31.357 1.00 97.00 85 PRO A O 1
ATOM 703 N N . GLY A 1 86 ? 7.827 -20.694 -29.212 1.00 95.19 86 GLY A N 1
ATOM 704 C CA . GLY A 1 86 ? 6.624 -21.527 -29.336 1.00 95.19 86 GLY A CA 1
ATOM 705 C C . GLY A 1 86 ? 6.877 -23.016 -29.604 1.00 95.19 86 GLY A C 1
ATOM 706 O O . GLY A 1 86 ? 5.968 -23.824 -29.378 1.00 95.19 86 GLY A O 1
ATOM 707 N N . GLU A 1 87 ? 8.087 -23.397 -30.022 1.00 97.56 87 GLU A N 1
ATOM 708 C CA . GLU A 1 87 ? 8.473 -24.797 -30.220 1.00 97.56 87 GLU A CA 1
ATOM 709 C C . GLU A 1 87 ? 8.787 -25.499 -28.893 1.00 97.56 87 GLU A C 1
ATOM 711 O O . GLU A 1 87 ? 9.090 -24.879 -27.871 1.00 97.56 87 GLU A O 1
ATOM 716 N N . GLU A 1 88 ? 8.693 -26.826 -28.893 1.00 97.81 88 GLU A N 1
ATOM 717 C CA . GLU A 1 88 ? 8.981 -27.654 -27.725 1.00 97.81 88 GLU A CA 1
ATOM 718 C C . GLU A 1 88 ? 10.351 -28.318 -27.843 1.00 97.81 88 GLU A C 1
ATOM 720 O O . GLU A 1 88 ? 10.730 -28.817 -28.899 1.00 97.81 88 GLU A O 1
ATOM 725 N N . PHE A 1 89 ? 11.069 -28.391 -26.727 1.00 97.94 89 PHE A N 1
ATOM 726 C CA . PHE A 1 89 ? 12.351 -29.072 -26.622 1.00 97.94 89 PHE A CA 1
ATOM 727 C C . PHE A 1 89 ? 12.422 -29.909 -25.348 1.00 97.94 89 PHE A C 1
ATOM 729 O O . PHE A 1 89 ? 11.645 -29.731 -24.409 1.00 97.94 89 PHE A O 1
ATOM 736 N N . GLN A 1 90 ? 13.322 -30.887 -25.331 1.00 97.88 90 GLN A N 1
ATOM 737 C CA . GLN A 1 90 ? 13.501 -31.785 -24.195 1.00 97.88 90 GLN A CA 1
ATOM 738 C C . GLN A 1 90 ? 14.744 -31.395 -23.403 1.00 97.88 90 GLN A C 1
ATOM 740 O O . GLN A 1 90 ? 15.809 -31.181 -23.976 1.00 97.88 90 GLN A O 1
ATOM 745 N N . VAL A 1 91 ? 14.608 -31.340 -22.081 1.00 96.94 91 VAL A N 1
ATOM 746 C CA . VAL A 1 91 ? 15.701 -31.035 -21.154 1.00 96.94 91 VAL A CA 1
ATOM 747 C C . VAL A 1 91 ? 15.804 -32.109 -20.086 1.00 96.94 91 VAL A C 1
ATOM 749 O O . VAL A 1 91 ? 14.799 -32.665 -19.636 1.00 96.94 91 VAL A O 1
ATOM 752 N N . TYR A 1 92 ? 17.033 -32.398 -19.672 1.00 95.38 92 TYR A N 1
ATOM 753 C CA . TYR A 1 92 ? 17.289 -33.297 -18.558 1.00 95.38 92 TYR A CA 1
ATOM 754 C C . TYR A 1 92 ? 17.206 -32.526 -17.244 1.00 95.38 92 TYR A C 1
ATOM 756 O O . TYR A 1 92 ? 17.911 -31.541 -17.040 1.00 95.38 92 TYR A O 1
ATOM 764 N N . VAL A 1 93 ? 16.344 -32.999 -16.350 1.00 94.00 93 VAL A N 1
ATOM 765 C CA . VAL A 1 93 ? 16.122 -32.445 -15.017 1.00 94.00 93 VAL A CA 1
ATOM 766 C C . VAL A 1 93 ? 16.379 -33.555 -14.005 1.00 94.00 93 VAL A C 1
ATOM 768 O O . VAL A 1 93 ? 15.526 -34.414 -13.758 1.00 94.00 93 VAL A O 1
ATOM 771 N N . GLY A 1 94 ? 17.608 -33.603 -13.486 1.00 89.25 94 GLY A N 1
ATOM 772 C CA . GLY A 1 94 ? 18.095 -34.747 -12.718 1.00 89.25 94 GLY A CA 1
ATOM 773 C C . GLY A 1 94 ? 18.091 -36.024 -13.567 1.00 89.25 94 GLY A C 1
ATOM 774 O O . GLY A 1 94 ? 18.781 -36.106 -14.579 1.00 89.25 94 GLY A O 1
ATOM 775 N N . SER A 1 95 ? 17.298 -37.022 -13.170 1.00 88.94 95 SER A N 1
ATOM 776 C CA . SER A 1 95 ? 17.158 -38.308 -13.877 1.00 88.94 95 SER A CA 1
ATOM 777 C C . SER A 1 95 ? 15.984 -38.367 -14.864 1.00 88.94 95 SER A C 1
ATOM 779 O O . SER A 1 95 ? 15.688 -39.433 -15.406 1.00 88.94 95 SER A O 1
ATOM 781 N N . ARG A 1 96 ? 15.277 -37.252 -15.086 1.00 90.44 96 ARG A N 1
ATOM 782 C CA . ARG A 1 96 ? 14.066 -37.198 -15.918 1.00 90.44 96 ARG A CA 1
ATOM 783 C C . ARG A 1 96 ? 14.284 -36.346 -17.154 1.00 90.44 96 ARG A C 1
ATOM 785 O O . ARG A 1 96 ? 15.054 -35.395 -17.128 1.00 90.44 96 ARG A O 1
ATOM 792 N N . ILE A 1 97 ? 13.541 -36.665 -18.206 1.00 95.25 97 ILE A N 1
ATOM 793 C CA . ILE A 1 97 ? 13.416 -35.819 -19.389 1.00 95.25 97 ILE A CA 1
ATOM 794 C C . ILE A 1 97 ? 12.094 -35.069 -19.268 1.00 95.25 97 ILE A C 1
ATOM 796 O O . ILE A 1 97 ? 11.041 -35.691 -19.123 1.00 95.25 97 ILE A O 1
ATOM 800 N N . VAL A 1 98 ? 12.156 -33.743 -19.302 1.00 95.88 98 VAL A N 1
ATOM 801 C CA . VAL A 1 98 ? 10.989 -32.858 -19.269 1.00 95.88 98 VAL A CA 1
ATOM 802 C C . VAL A 1 98 ? 10.870 -32.178 -20.625 1.00 95.88 98 VAL A C 1
ATOM 804 O O . VAL A 1 98 ? 11.866 -31.720 -21.182 1.00 95.88 98 VAL A O 1
ATOM 807 N N . ARG A 1 99 ? 9.653 -32.131 -21.171 1.00 97.12 99 ARG A N 1
ATOM 808 C CA . ARG A 1 99 ? 9.356 -31.395 -22.402 1.00 97.12 99 ARG A CA 1
ATOM 809 C C . ARG A 1 99 ? 8.954 -29.972 -22.028 1.00 97.12 99 ARG A C 1
ATOM 811 O O . ARG A 1 99 ? 7.998 -29.783 -21.282 1.00 97.12 99 ARG A O 1
ATOM 818 N N . VAL A 1 100 ? 9.701 -28.997 -22.521 1.00 96.44 100 VAL A N 1
ATOM 819 C CA . VAL A 1 100 ? 9.538 -27.573 -22.226 1.00 96.44 100 VAL A CA 1
ATOM 820 C C . VAL A 1 100 ? 9.174 -26.866 -23.519 1.00 96.44 100 VAL A C 1
ATOM 822 O O . VAL A 1 100 ? 9.786 -27.113 -24.554 1.00 96.44 100 VAL A O 1
ATOM 825 N N . ARG A 1 101 ? 8.170 -25.993 -23.476 1.00 97.31 101 ARG A N 1
ATOM 826 C CA . ARG A 1 101 ? 7.826 -25.124 -24.601 1.00 97.31 101 ARG A CA 1
ATOM 827 C C . ARG A 1 101 ? 8.570 -23.804 -24.458 1.00 97.31 101 ARG A C 1
ATOM 829 O O . ARG A 1 101 ? 8.483 -23.176 -23.405 1.00 97.31 101 ARG A O 1
ATOM 836 N N . CYS A 1 102 ? 9.286 -23.396 -25.499 1.00 96.81 102 CYS A N 1
ATOM 837 C CA . CYS A 1 102 ? 9.962 -22.108 -25.552 1.00 96.81 102 CYS A CA 1
ATOM 838 C C . CYS A 1 102 ? 8.912 -20.977 -25.548 1.00 96.81 102 CYS A C 1
ATOM 840 O O . CYS A 1 102 ? 8.031 -20.985 -26.413 1.00 96.81 102 CYS A O 1
ATOM 842 N N . PRO A 1 103 ? 8.948 -20.024 -24.598 1.00 95.06 103 PRO A N 1
ATOM 843 C CA . PRO A 1 103 ? 8.059 -18.863 -24.616 1.00 95.06 103 PRO A CA 1
ATOM 844 C C . PRO A 1 103 ? 8.200 -18.043 -25.906 1.00 95.06 103 PRO A C 1
ATOM 846 O O . PRO A 1 103 ? 9.283 -17.972 -26.483 1.00 95.06 103 PRO A O 1
ATOM 849 N N . LEU A 1 104 ? 7.122 -17.384 -26.344 1.00 88.44 104 LEU A N 1
ATOM 850 C CA . LEU A 1 104 ? 7.096 -16.608 -27.599 1.00 88.44 104 LEU A CA 1
ATOM 851 C C . LEU A 1 104 ? 8.105 -15.444 -27.634 1.00 88.44 104 LEU A C 1
ATOM 853 O O . LEU A 1 104 ? 8.482 -14.976 -28.702 1.00 88.44 104 LEU A O 1
ATOM 857 N N . ASN A 1 105 ? 8.555 -14.992 -26.469 1.00 82.44 105 ASN A N 1
ATOM 858 C CA . ASN A 1 105 ? 9.505 -13.902 -26.278 1.00 82.44 105 ASN A CA 1
ATOM 859 C C . ASN A 1 105 ? 10.927 -14.380 -25.923 1.00 82.44 105 ASN A C 1
ATOM 861 O O . ASN A 1 105 ? 11.770 -13.556 -25.570 1.00 82.44 105 ASN A O 1
ATOM 865 N N . PHE A 1 106 ? 11.210 -15.686 -25.988 1.00 88.12 106 PHE A N 1
ATOM 866 C CA . PHE A 1 106 ? 12.521 -16.231 -25.637 1.00 88.12 106 PHE A CA 1
ATOM 867 C C . PHE A 1 106 ? 13.396 -16.461 -26.866 1.00 88.12 106 PHE A C 1
ATOM 869 O O . PHE A 1 106 ? 13.005 -17.128 -27.820 1.00 88.12 106 PHE A O 1
ATOM 876 N N . LEU A 1 107 ? 14.616 -15.929 -26.822 1.00 87.50 107 LEU A N 1
ATOM 877 C CA . LEU A 1 107 ? 15.605 -16.156 -27.868 1.00 87.50 107 LEU A CA 1
ATOM 878 C C . LEU A 1 107 ? 16.376 -17.451 -27.608 1.00 87.50 107 LEU A C 1
ATOM 880 O O . LEU A 1 107 ? 16.681 -17.809 -26.467 1.00 87.50 107 LEU A O 1
ATOM 884 N N . ARG A 1 108 ? 16.749 -18.114 -28.699 1.00 94.00 108 ARG A N 1
ATOM 885 C CA . ARG A 1 108 ? 17.683 -19.238 -28.702 1.00 94.00 108 ARG A CA 1
ATOM 886 C C . ARG A 1 108 ? 18.988 -18.894 -27.961 1.00 94.00 108 ARG A C 1
ATOM 888 O O . ARG A 1 108 ? 19.444 -17.750 -27.998 1.00 94.00 108 ARG A O 1
ATOM 895 N N . GLY A 1 109 ? 19.560 -19.859 -27.245 1.00 94.19 109 GLY A N 1
ATOM 896 C CA . GLY A 1 109 ? 20.764 -19.686 -26.421 1.00 94.19 109 GLY A CA 1
ATOM 897 C C . GLY A 1 109 ? 20.545 -18.986 -25.071 1.00 94.19 109 GLY A C 1
ATOM 898 O O . GLY A 1 109 ? 21.490 -18.843 -24.298 1.00 94.19 109 GLY A O 1
ATOM 899 N N . LYS A 1 110 ? 19.322 -18.541 -24.738 1.00 92.81 110 LYS A N 1
ATOM 900 C CA . LYS A 1 110 ? 19.024 -17.925 -23.431 1.00 92.81 110 LYS A CA 1
ATOM 901 C C . LYS A 1 110 ? 18.653 -18.966 -22.377 1.00 92.81 110 LYS A C 1
ATOM 903 O O . LYS A 1 110 ? 18.050 -19.993 -22.680 1.00 92.81 110 LYS A O 1
ATOM 908 N N . ALA A 1 111 ? 18.998 -18.678 -21.123 1.00 95.12 111 ALA A N 1
ATOM 909 C CA . ALA A 1 111 ? 18.633 -19.509 -19.981 1.00 95.12 111 ALA A CA 1
ATOM 910 C C . ALA A 1 111 ? 17.195 -19.214 -19.525 1.00 95.12 111 ALA A C 1
ATOM 912 O O . ALA A 1 111 ? 16.849 -18.070 -19.243 1.00 95.12 111 ALA A O 1
ATOM 913 N N . LEU A 1 112 ? 16.382 -20.259 -19.428 1.00 94.50 112 LEU A N 1
ATOM 914 C CA . LEU A 1 112 ? 15.019 -20.281 -18.914 1.00 94.50 112 LEU A CA 1
ATOM 915 C C . LEU A 1 112 ? 15.008 -20.982 -17.550 1.00 94.50 112 LEU A C 1
ATOM 917 O O . LEU A 1 112 ? 15.689 -21.991 -17.362 1.00 94.50 112 LEU A O 1
ATOM 921 N N . GLN A 1 113 ? 14.224 -20.482 -16.597 1.00 96.00 113 GLN A N 1
ATOM 922 C CA . GLN A 1 113 ? 13.975 -21.185 -15.339 1.00 96.00 113 GLN A CA 1
ATOM 923 C C . GLN A 1 113 ? 12.668 -21.975 -15.443 1.00 96.00 113 GLN A C 1
ATOM 925 O O . GLN A 1 113 ? 11.624 -21.412 -15.758 1.00 96.00 113 GLN A O 1
ATOM 930 N N . ILE A 1 114 ? 12.728 -23.278 -15.183 1.00 96.31 114 ILE A N 1
ATOM 931 C CA . ILE A 1 114 ? 11.577 -24.182 -15.170 1.00 96.31 114 ILE A CA 1
ATOM 932 C C . ILE A 1 114 ? 11.381 -24.746 -13.768 1.00 96.31 114 ILE A C 1
ATOM 934 O O . ILE A 1 114 ? 12.348 -25.002 -13.055 1.00 96.31 114 ILE A O 1
ATOM 938 N N . THR A 1 115 ? 10.133 -24.988 -13.388 1.00 94.31 115 THR A N 1
ATOM 939 C CA . THR A 1 115 ? 9.802 -25.602 -12.101 1.00 94.31 115 THR A CA 1
ATOM 940 C C . THR A 1 115 ? 9.161 -26.953 -12.355 1.00 94.31 115 THR A C 1
ATOM 942 O O . THR A 1 115 ? 8.172 -27.049 -13.081 1.00 94.31 115 THR A O 1
ATOM 945 N N . VAL A 1 116 ? 9.732 -28.005 -11.774 1.00 93.31 116 VAL A N 1
ATOM 946 C CA . VAL A 1 116 ? 9.257 -29.377 -11.960 1.00 93.31 116 VAL A CA 1
ATOM 947 C C . VAL A 1 116 ? 8.728 -29.884 -10.621 1.00 93.31 116 VAL A C 1
ATOM 949 O O . VAL A 1 116 ? 9.436 -29.767 -9.619 1.00 93.31 116 VAL A O 1
ATOM 952 N N . PRO A 1 117 ? 7.499 -30.427 -10.563 1.00 89.00 117 PRO A N 1
ATOM 953 C CA . PRO A 1 117 ? 7.008 -31.042 -9.340 1.00 89.00 117 PRO A CA 1
ATOM 954 C C . PRO A 1 117 ? 7.896 -32.238 -8.983 1.00 89.00 117 PRO A C 1
ATOM 956 O O . PRO A 1 117 ? 8.171 -33.096 -9.836 1.00 89.00 117 PRO A O 1
ATOM 959 N N . ASP A 1 118 ? 8.327 -32.318 -7.722 1.00 85.19 118 ASP A N 1
ATOM 960 C CA . ASP A 1 118 ? 8.935 -33.543 -7.217 1.00 85.19 118 ASP A CA 1
ATOM 961 C C . ASP A 1 118 ? 7.919 -34.669 -7.440 1.00 85.19 118 ASP A C 1
ATOM 963 O O . ASP A 1 118 ? 6.735 -34.529 -7.115 1.00 85.19 118 ASP A O 1
ATOM 967 N N . LYS A 1 119 ? 8.340 -35.781 -8.074 1.00 74.50 119 LYS A N 1
ATOM 968 C CA . LYS A 1 119 ? 7.416 -36.926 -8.129 1.00 74.50 119 LYS A CA 1
ATOM 969 C C . LYS A 1 119 ? 7.298 -37.358 -6.682 1.00 74.50 119 LYS A C 1
ATOM 971 O O . LYS A 1 119 ? 8.282 -37.857 -6.139 1.00 74.50 119 LYS A O 1
ATOM 976 N N . GLY A 1 120 ? 6.116 -37.179 -6.103 1.00 67.88 120 GLY A N 1
ATOM 977 C CA . GLY A 1 120 ? 5.706 -38.029 -5.002 1.00 67.88 120 GLY A CA 1
ATOM 978 C C . GLY A 1 120 ? 5.948 -39.469 -5.438 1.00 67.88 120 GLY A C 1
ATOM 979 O O . GLY A 1 120 ? 5.689 -39.811 -6.595 1.00 67.88 120 GLY A O 1
ATOM 980 N N . GLU A 1 121 ? 6.550 -40.254 -4.556 1.00 55.41 121 GLU A N 1
ATOM 981 C CA . GLU A 1 121 ? 6.782 -41.677 -4.764 1.00 55.41 121 GLU A CA 1
ATOM 982 C C . GLU A 1 121 ? 5.503 -42.304 -5.333 1.00 55.41 121 GLU A C 1
ATOM 984 O O . GLU A 1 121 ? 4.423 -42.154 -4.760 1.00 55.41 121 GLU A O 1
ATOM 989 N N . ASP A 1 122 ? 5.601 -42.922 -6.514 1.00 53.53 122 ASP A N 1
ATOM 990 C CA . ASP A 1 122 ? 4.453 -43.558 -7.153 1.00 53.53 122 ASP A CA 1
ATOM 991 C C . ASP A 1 122 ? 3.854 -44.572 -6.145 1.00 53.53 122 ASP A C 1
ATOM 993 O O . ASP A 1 122 ? 4.578 -45.474 -5.709 1.00 53.53 122 ASP A O 1
ATOM 997 N N . PRO A 1 123 ? 2.559 -44.497 -5.771 1.00 51.06 123 PRO A N 1
ATOM 998 C CA . PRO A 1 123 ? 1.959 -45.361 -4.743 1.00 51.06 123 PRO A CA 1
ATOM 999 C C . PRO A 1 123 ? 1.801 -46.839 -5.166 1.00 51.06 123 PRO A C 1
ATOM 1001 O O . PRO A 1 123 ? 1.025 -47.586 -4.579 1.00 51.06 123 PRO A O 1
ATOM 1004 N N . ALA A 1 124 ? 2.540 -47.297 -6.180 1.00 50.00 124 ALA A N 1
ATOM 1005 C CA . ALA A 1 124 ? 2.422 -48.630 -6.765 1.00 50.00 124 ALA A CA 1
ATOM 1006 C C . ALA A 1 124 ? 3.500 -49.635 -6.308 1.00 50.00 124 ALA A C 1
ATOM 1008 O O . ALA A 1 124 ? 3.527 -50.755 -6.813 1.00 50.00 124 ALA A O 1
ATOM 1009 N N . SER A 1 125 ? 4.379 -49.294 -5.358 1.00 46.06 125 SER A N 1
ATOM 1010 C CA . SER A 1 125 ? 5.452 -50.200 -4.907 1.00 46.06 125 SER A CA 1
ATOM 1011 C C . SER A 1 125 ? 5.226 -50.780 -3.505 1.00 46.06 125 SER A C 1
ATOM 1013 O O . SER A 1 125 ? 6.110 -50.737 -2.651 1.00 46.06 125 SER A O 1
ATOM 1015 N N . ALA A 1 126 ? 4.060 -51.386 -3.274 1.00 45.62 126 ALA A N 1
ATOM 1016 C CA . ALA A 1 126 ? 3.825 -52.261 -2.126 1.00 45.62 126 ALA A CA 1
ATOM 1017 C C . ALA A 1 126 ? 3.409 -53.660 -2.608 1.00 45.62 126 ALA A C 1
ATOM 1019 O O . ALA A 1 126 ? 2.229 -53.962 -2.753 1.00 45.62 126 ALA A O 1
ATOM 1020 N N . GLY A 1 127 ? 4.399 -54.525 -2.852 1.00 44.41 127 GLY A N 1
ATOM 1021 C CA . GLY A 1 127 ? 4.182 -55.970 -2.964 1.00 44.41 127 GLY A CA 1
ATOM 1022 C C . GLY A 1 127 ? 5.009 -56.659 -4.046 1.00 44.41 127 GLY A C 1
ATOM 1023 O O . GLY A 1 127 ? 4.590 -56.742 -5.193 1.00 44.41 127 GLY A O 1
ATOM 1024 N N . GLY A 1 128 ? 6.154 -57.242 -3.681 1.00 34.47 128 GLY A N 1
ATOM 1025 C CA . GLY A 1 128 ? 6.871 -58.135 -4.596 1.00 34.47 128 GLY A CA 1
ATOM 1026 C C . GLY A 1 128 ? 8.198 -58.649 -4.054 1.00 34.47 128 GLY A C 1
ATOM 1027 O O . GLY A 1 128 ? 9.201 -57.949 -4.070 1.00 34.47 128 GLY A O 1
ATOM 1028 N N . ARG A 1 129 ? 8.193 -59.891 -3.569 1.00 41.88 129 ARG A N 1
ATOM 1029 C CA . ARG A 1 129 ? 9.341 -60.609 -2.999 1.00 41.88 129 ARG A CA 1
ATOM 1030 C C . ARG A 1 129 ? 10.407 -60.924 -4.061 1.00 41.88 129 ARG A C 1
ATOM 1032 O O . ARG A 1 129 ? 10.073 -61.360 -5.154 1.00 41.88 129 ARG A O 1
ATOM 1039 N N . GLY A 1 130 ? 11.673 -60.796 -3.656 1.00 46.22 130 GLY A N 1
ATOM 1040 C CA . GLY A 1 130 ? 12.831 -61.602 -4.070 1.00 46.22 130 GLY A CA 1
ATOM 1041 C C . GLY A 1 130 ? 13.061 -61.861 -5.563 1.00 46.22 130 GLY A C 1
ATOM 1042 O O . GLY A 1 130 ? 12.625 -62.883 -6.083 1.00 46.22 130 GLY A O 1
ATOM 1043 N N . ILE A 1 131 ? 13.895 -61.036 -6.209 1.00 38.84 131 ILE A N 1
ATOM 1044 C CA . ILE A 1 131 ? 14.572 -61.404 -7.463 1.00 38.84 131 ILE A CA 1
ATOM 1045 C C . ILE A 1 131 ? 16.077 -61.168 -7.313 1.00 38.84 131 ILE A C 1
ATOM 1047 O O . ILE A 1 131 ? 16.556 -60.059 -7.101 1.00 38.84 131 ILE A O 1
ATOM 1051 N N . THR A 1 132 ? 16.819 -62.264 -7.426 1.00 43.34 132 THR A N 1
ATOM 1052 C CA . THR A 1 132 ? 18.279 -62.356 -7.438 1.00 43.34 132 THR A CA 1
ATOM 1053 C C . THR A 1 132 ? 18.912 -61.495 -8.536 1.00 43.34 132 THR A C 1
ATOM 1055 O O . THR A 1 132 ? 18.435 -61.501 -9.672 1.00 43.34 132 THR A O 1
ATOM 1058 N N . ASN A 1 133 ? 20.037 -60.849 -8.211 1.00 40.56 133 ASN A N 1
ATOM 1059 C CA . ASN A 1 133 ? 20.926 -60.090 -9.098 1.00 40.56 133 ASN A CA 1
ATOM 1060 C C . ASN A 1 133 ? 21.243 -60.815 -10.424 1.00 40.56 133 ASN A C 1
ATOM 1062 O O . ASN A 1 133 ? 22.248 -61.516 -10.550 1.00 40.56 133 ASN A O 1
ATOM 1066 N N . ARG A 1 134 ? 20.431 -60.591 -11.462 1.00 41.53 134 ARG A N 1
ATOM 1067 C CA . ARG A 1 134 ? 20.846 -60.805 -12.852 1.00 41.53 134 ARG A CA 1
ATOM 1068 C C . ARG A 1 134 ? 21.397 -59.485 -13.372 1.00 41.53 134 ARG A C 1
ATOM 1070 O O . ARG A 1 134 ? 20.646 -58.532 -13.546 1.00 41.53 134 ARG A O 1
ATOM 1077 N N . ARG A 1 135 ? 22.712 -59.435 -13.628 1.00 46.75 135 ARG A N 1
ATOM 1078 C CA . ARG A 1 135 ? 23.363 -58.340 -14.368 1.00 46.75 135 ARG A CA 1
ATOM 1079 C C . ARG A 1 135 ? 22.534 -58.035 -15.619 1.00 46.75 135 ARG A C 1
ATOM 1081 O O . ARG A 1 135 ? 22.436 -58.887 -16.504 1.00 46.75 135 ARG A O 1
ATOM 1088 N N . ALA A 1 136 ? 21.944 -56.844 -15.681 1.00 50.22 136 ALA A N 1
ATOM 1089 C CA . ALA A 1 136 ? 21.241 -56.371 -16.862 1.00 50.22 136 ALA A CA 1
ATOM 1090 C C . ALA A 1 136 ? 22.214 -56.404 -18.050 1.00 50.22 136 ALA A C 1
ATOM 1092 O O . ALA A 1 136 ? 23.221 -55.696 -18.071 1.00 50.22 136 ALA A O 1
ATOM 1093 N N . LYS A 1 137 ? 21.953 -57.280 -19.026 1.00 62.12 137 LYS A N 1
ATOM 1094 C CA . LYS A 1 137 ? 22.660 -57.250 -20.308 1.00 62.12 137 LYS A CA 1
ATOM 1095 C C . LYS A 1 137 ? 22.173 -56.012 -21.052 1.00 62.12 137 LYS A C 1
ATOM 1097 O O . LYS A 1 137 ? 21.053 -55.993 -21.559 1.00 62.12 137 LYS A O 1
ATOM 1102 N N . TRP A 1 138 ? 23.001 -54.975 -21.070 1.00 79.06 138 TRP A N 1
ATOM 1103 C CA . TRP A 1 138 ? 22.726 -53.749 -21.808 1.00 79.06 138 TRP A CA 1
ATOM 1104 C C . TRP A 1 138 ? 22.602 -54.056 -23.301 1.00 79.06 138 TRP A C 1
ATOM 1106 O O . TRP A 1 138 ? 23.436 -54.760 -23.873 1.00 79.06 138 TRP A O 1
ATOM 1116 N N . LYS A 1 139 ? 21.523 -53.567 -23.914 1.00 80.44 139 LYS A N 1
ATOM 1117 C CA . LYS A 1 139 ? 21.254 -53.761 -25.340 1.00 80.44 139 LYS A CA 1
ATOM 1118 C C . LYS A 1 139 ? 22.187 -52.882 -26.179 1.00 80.44 139 LYS A C 1
ATOM 1120 O O . LYS A 1 139 ? 22.625 -51.822 -25.734 1.00 80.44 139 LYS A O 1
ATOM 1125 N N . HIS A 1 140 ? 22.477 -53.350 -27.387 1.00 85.19 140 HIS A N 1
ATOM 1126 C CA . HIS A 1 140 ? 23.236 -52.603 -28.386 1.00 85.19 140 HIS A CA 1
ATOM 1127 C C . HIS A 1 140 ? 22.387 -51.413 -28.877 1.00 85.19 140 HIS A C 1
ATOM 1129 O O . HIS A 1 140 ? 21.173 -51.596 -29.023 1.00 85.19 140 HIS A O 1
ATOM 1135 N N . PRO A 1 141 ? 22.979 -50.228 -29.126 1.00 87.69 141 PRO A N 1
ATOM 1136 C CA . PRO A 1 141 ? 22.249 -49.106 -29.710 1.00 87.69 141 PRO A CA 1
ATOM 1137 C C . PRO A 1 141 ? 21.767 -49.469 -31.120 1.00 87.69 141 PRO A C 1
ATOM 1139 O O . PRO A 1 141 ? 22.460 -50.168 -31.865 1.00 87.69 141 PRO A O 1
ATOM 1142 N N . LYS A 1 142 ? 20.555 -49.031 -31.471 1.00 88.50 142 LYS A N 1
ATOM 1143 C CA . LYS A 1 142 ? 20.025 -49.172 -32.837 1.00 88.50 142 LYS A CA 1
ATOM 1144 C C . LYS A 1 142 ? 20.772 -48.225 -33.793 1.00 88.50 142 LYS A C 1
ATOM 1146 O O . LYS A 1 142 ? 21.319 -47.236 -33.316 1.00 88.50 142 LYS A O 1
ATOM 1151 N N . PRO A 1 143 ? 20.761 -48.471 -35.119 1.00 84.25 143 PRO A N 1
ATOM 1152 C CA . PRO A 1 143 ? 21.455 -47.622 -36.098 1.00 84.25 143 PRO A CA 1
ATOM 1153 C C . PRO A 1 143 ? 21.094 -46.128 -36.037 1.00 84.25 143 PRO A C 1
ATOM 1155 O O . PRO A 1 143 ? 21.900 -45.296 -36.431 1.00 84.25 143 PRO A O 1
ATOM 1158 N N . GLU A 1 144 ? 19.908 -45.797 -35.521 1.00 81.44 144 GLU A N 1
ATOM 1159 C CA . GLU A 1 144 ? 19.389 -44.426 -35.406 1.00 81.44 144 GLU A CA 1
ATOM 1160 C C . GLU A 1 144 ? 19.553 -43.822 -33.996 1.00 81.44 144 GLU A C 1
ATOM 1162 O O . GLU A 1 144 ? 19.228 -42.660 -33.771 1.00 81.44 144 GLU A O 1
ATOM 1167 N N . GLU A 1 145 ? 20.033 -44.596 -33.015 1.00 80.69 145 GLU A N 1
ATOM 1168 C CA . GLU A 1 145 ? 20.231 -44.116 -31.645 1.00 80.69 145 GLU A CA 1
ATOM 1169 C C . GLU A 1 145 ? 21.633 -43.522 -31.453 1.00 80.69 145 GLU A C 1
ATOM 1171 O O . GLU A 1 145 ? 22.627 -44.039 -31.962 1.00 80.69 145 GLU A O 1
ATOM 1176 N N . ASN A 1 146 ? 21.723 -42.466 -30.640 1.00 82.88 146 ASN A N 1
ATOM 1177 C CA . ASN A 1 146 ? 22.993 -41.848 -30.265 1.00 82.88 146 ASN A CA 1
ATOM 1178 C C . ASN A 1 146 ? 23.942 -42.884 -29.619 1.00 82.88 146 ASN A C 1
ATOM 1180 O O . ASN A 1 146 ? 23.555 -43.646 -28.725 1.00 82.88 146 ASN A O 1
ATOM 1184 N N . ASN A 1 147 ? 25.202 -42.895 -30.061 1.00 89.44 147 ASN A N 1
ATOM 1185 C CA . ASN A 1 147 ? 26.252 -43.777 -29.556 1.00 89.44 147 ASN A CA 1
ATOM 1186 C C . ASN A 1 147 ? 26.821 -43.340 -28.191 1.00 89.44 147 ASN A C 1
ATOM 1188 O O . ASN A 1 147 ? 27.707 -44.025 -27.682 1.00 89.44 147 ASN A O 1
ATOM 1192 N N . LYS A 1 148 ? 26.309 -42.259 -27.585 1.00 90.88 148 LYS A N 1
ATOM 1193 C CA . LYS A 1 148 ? 26.650 -41.777 -26.236 1.00 90.88 148 LYS A CA 1
ATOM 1194 C C . LYS A 1 148 ? 25.473 -41.911 -25.265 1.00 90.88 148 LYS A C 1
ATOM 1196 O O . LYS A 1 148 ? 24.335 -41.599 -25.612 1.00 90.88 148 LYS A O 1
ATOM 1201 N N . ARG A 1 149 ? 25.735 -42.351 -24.029 1.00 88.62 149 ARG A N 1
ATOM 1202 C CA . ARG A 1 149 ? 24.745 -42.454 -22.938 1.00 88.62 149 ARG A CA 1
ATOM 1203 C C . ARG A 1 149 ? 25.375 -42.146 -21.582 1.00 88.62 149 ARG A C 1
ATOM 1205 O O . ARG A 1 149 ? 26.539 -42.450 -21.359 1.00 88.62 149 ARG A O 1
ATOM 1212 N N . ILE A 1 150 ? 24.586 -41.613 -20.650 1.00 80.44 150 ILE A N 1
ATOM 1213 C CA . ILE A 1 150 ? 24.979 -41.509 -19.239 1.00 80.44 150 ILE A CA 1
ATOM 1214 C C . ILE A 1 150 ? 24.603 -42.825 -18.545 1.00 80.44 150 ILE A C 1
ATOM 1216 O O . ILE A 1 150 ? 23.431 -43.204 -18.530 1.00 80.44 150 ILE A O 1
ATOM 1220 N N . ILE A 1 151 ? 25.579 -43.529 -17.969 1.00 82.06 151 ILE A N 1
ATOM 1221 C CA . ILE A 1 151 ? 25.360 -44.743 -17.166 1.00 82.06 151 ILE A CA 1
ATOM 1222 C C . ILE A 1 151 ? 25.957 -44.477 -15.784 1.00 82.06 151 ILE A C 1
ATOM 1224 O O . ILE A 1 151 ? 27.144 -44.187 -15.673 1.00 82.06 151 ILE A O 1
ATOM 1228 N N . ASN A 1 152 ? 25.140 -44.550 -14.727 1.00 82.38 152 ASN A N 1
ATOM 1229 C CA . ASN A 1 152 ? 25.548 -44.242 -13.347 1.00 82.38 152 ASN A CA 1
ATOM 1230 C C . ASN A 1 152 ? 26.261 -42.875 -13.210 1.00 82.38 152 ASN A C 1
ATOM 1232 O O . ASN A 1 152 ? 27.332 -42.794 -12.614 1.00 82.38 152 ASN A O 1
ATOM 1236 N N . ASN A 1 153 ? 25.684 -41.812 -13.786 1.00 71.75 153 ASN A N 1
ATOM 1237 C CA . ASN A 1 153 ? 26.216 -40.438 -13.778 1.00 71.75 153 ASN A CA 1
ATOM 1238 C C . ASN A 1 153 ? 27.592 -40.227 -14.440 1.00 71.75 153 ASN A C 1
ATOM 1240 O O . ASN A 1 153 ? 28.183 -39.166 -14.269 1.00 71.75 153 ASN A O 1
ATOM 1244 N N . ALA A 1 154 ? 28.090 -41.176 -15.234 1.00 80.00 154 ALA A N 1
ATOM 1245 C CA . ALA A 1 154 ? 29.264 -40.955 -16.075 1.00 80.00 154 ALA A CA 1
ATOM 1246 C C . ALA A 1 154 ? 28.903 -41.118 -17.560 1.00 80.00 154 ALA A C 1
ATOM 1248 O O . ALA A 1 154 ? 28.040 -41.942 -17.884 1.00 80.00 154 ALA A O 1
ATOM 1249 N N . PRO A 1 155 ? 29.525 -40.349 -18.470 1.00 87.44 155 PRO A N 1
ATOM 1250 C CA . PRO A 1 155 ? 29.332 -40.527 -19.901 1.00 87.44 155 PRO A CA 1
ATOM 1251 C C . PRO A 1 155 ? 30.010 -41.820 -20.375 1.00 87.44 155 PRO A C 1
ATOM 1253 O O . PRO A 1 155 ? 31.130 -42.145 -19.982 1.00 87.44 155 PRO A O 1
ATOM 1256 N N . PHE A 1 156 ? 29.313 -42.576 -21.218 1.00 93.12 156 PHE A N 1
ATOM 1257 C CA . PHE A 1 156 ? 29.813 -43.765 -21.895 1.00 93.12 156 PHE A CA 1
ATOM 1258 C C . PHE A 1 156 ? 29.533 -43.664 -23.393 1.00 93.12 156 PHE A C 1
ATOM 1260 O O . PHE A 1 156 ? 28.443 -43.263 -23.803 1.00 93.12 156 PHE A O 1
ATOM 1267 N N . THR A 1 157 ? 30.481 -44.129 -24.198 1.00 94.75 157 THR A N 1
ATOM 1268 C CA . THR A 1 157 ? 30.376 -44.225 -25.654 1.00 94.75 157 THR A CA 1
ATOM 1269 C C . THR A 1 157 ? 30.403 -45.695 -26.075 1.00 94.75 157 THR A C 1
ATOM 1271 O O . THR A 1 157 ? 31.193 -46.500 -25.572 1.00 94.75 157 THR A O 1
ATOM 1274 N N . TRP A 1 158 ? 29.501 -46.088 -26.972 1.00 94.69 158 TRP A N 1
ATOM 1275 C CA . TRP A 1 158 ? 29.445 -47.443 -27.510 1.00 94.69 158 TRP A CA 1
ATOM 1276 C C . TRP A 1 158 ? 30.616 -47.685 -28.461 1.00 94.69 158 TRP A C 1
ATOM 1278 O O . TRP A 1 158 ? 30.729 -47.035 -29.498 1.00 94.69 158 TRP A O 1
ATOM 1288 N N . ASN A 1 159 ? 31.466 -48.657 -28.132 1.00 90.44 159 ASN A N 1
ATOM 1289 C CA . ASN A 1 159 ? 32.562 -49.077 -28.993 1.00 90.44 159 ASN A CA 1
ATOM 1290 C C . ASN A 1 159 ? 32.097 -50.261 -29.871 1.00 90.44 159 ASN A C 1
ATOM 1292 O O . ASN A 1 159 ? 31.930 -51.375 -29.354 1.00 90.44 159 ASN A O 1
ATOM 1296 N N . PRO A 1 160 ? 31.897 -50.063 -31.191 1.00 85.69 160 PRO A N 1
ATOM 1297 C CA . PRO A 1 160 ? 31.365 -51.099 -32.075 1.00 85.69 160 PRO A CA 1
ATOM 1298 C C . PRO A 1 160 ? 32.306 -52.303 -32.221 1.00 85.69 160 PRO A C 1
ATOM 1300 O O . PRO A 1 160 ? 31.824 -53.427 -32.366 1.00 85.69 160 PRO A O 1
ATOM 1303 N N . SER A 1 161 ? 33.622 -52.101 -32.098 1.00 87.81 161 SER A N 1
ATOM 1304 C CA . SER A 1 161 ? 34.629 -53.165 -32.205 1.00 87.81 161 SER A CA 1
ATOM 1305 C C . SER A 1 161 ? 34.579 -54.131 -31.023 1.00 87.81 161 SER A C 1
ATOM 1307 O O . SER A 1 161 ? 34.744 -55.336 -31.191 1.00 87.81 161 SER A O 1
ATOM 1309 N N . THR A 1 162 ? 34.310 -53.625 -29.817 1.00 91.62 162 THR A N 1
ATOM 1310 C CA . THR A 1 162 ? 34.254 -54.454 -28.596 1.00 91.62 162 THR A CA 1
ATOM 1311 C C . THR A 1 162 ? 32.839 -54.830 -28.174 1.00 91.62 162 THR A C 1
ATOM 1313 O O . THR A 1 162 ? 32.669 -55.644 -27.263 1.00 91.62 162 THR A O 1
ATOM 1316 N N . LYS A 1 163 ? 31.820 -54.254 -28.827 1.00 91.06 163 LYS A N 1
ATOM 1317 C CA . LYS A 1 163 ? 30.400 -54.407 -28.482 1.00 91.06 163 LYS A CA 1
ATOM 1318 C C . LYS A 1 163 ? 30.141 -54.117 -26.996 1.00 91.06 163 LYS A C 1
ATOM 1320 O O . LYS A 1 163 ? 29.414 -54.849 -26.321 1.00 91.06 163 LYS A O 1
ATOM 1325 N N . ARG A 1 164 ? 30.785 -53.072 -26.467 1.00 92.25 164 ARG A N 1
ATOM 1326 C CA . ARG A 1 164 ? 30.648 -52.625 -25.075 1.00 92.25 164 ARG A CA 1
ATOM 1327 C C . ARG A 1 164 ? 30.550 -51.108 -24.994 1.00 92.25 164 ARG A C 1
ATOM 1329 O O . ARG A 1 164 ? 31.142 -50.387 -25.791 1.00 92.25 164 ARG A O 1
ATOM 1336 N N . TRP A 1 165 ? 29.832 -50.644 -23.977 1.00 89.88 165 TRP A N 1
ATOM 1337 C CA . TRP A 1 165 ? 29.868 -49.257 -23.531 1.00 89.88 165 TRP A CA 1
ATOM 1338 C C . TRP A 1 165 ? 31.190 -49.020 -22.793 1.00 89.88 165 TRP A C 1
ATOM 1340 O O . TRP A 1 165 ? 31.464 -49.695 -21.799 1.00 89.88 165 TRP A O 1
ATOM 1350 N N . MET A 1 166 ? 32.015 -48.105 -23.296 1.00 92.56 166 MET A N 1
ATOM 1351 C CA . MET A 1 166 ? 33.263 -47.675 -22.660 1.00 92.56 166 MET A CA 1
ATOM 1352 C C . MET A 1 166 ? 33.071 -46.291 -22.061 1.00 92.56 166 MET A C 1
ATOM 1354 O O . MET A 1 166 ? 32.340 -45.485 -22.626 1.00 92.56 166 MET A O 1
ATOM 1358 N N . LYS A 1 167 ? 33.683 -46.032 -20.907 1.00 92.81 167 LYS A N 1
ATOM 1359 C CA . LYS A 1 167 ? 33.610 -44.719 -20.269 1.00 92.81 167 LYS A CA 1
ATOM 1360 C C . LYS A 1 167 ? 34.263 -43.686 -21.194 1.00 92.81 167 LYS A C 1
ATOM 1362 O O . LYS A 1 167 ? 35.329 -43.954 -21.743 1.00 92.81 167 LYS A O 1
ATOM 1367 N N . ASP A 1 168 ? 33.579 -42.573 -21.425 1.00 88.06 168 ASP A N 1
ATOM 1368 C CA . ASP A 1 168 ? 34.072 -41.482 -22.263 1.00 88.06 168 ASP A CA 1
ATOM 1369 C C . ASP A 1 168 ? 34.886 -40.535 -21.372 1.00 88.06 168 ASP A C 1
ATOM 1371 O O . ASP A 1 168 ? 34.323 -39.705 -20.663 1.00 88.06 168 ASP A O 1
ATOM 1375 N N . ASP A 1 169 ? 36.208 -40.718 -21.341 1.00 83.12 169 ASP A N 1
ATOM 1376 C CA . ASP A 1 169 ? 37.124 -39.869 -20.562 1.00 83.12 169 ASP A CA 1
ATOM 1377 C C . ASP A 1 169 ? 37.557 -38.609 -21.349 1.00 83.12 169 ASP A C 1
ATOM 1379 O O . ASP A 1 169 ? 38.460 -37.883 -20.930 1.00 83.12 169 ASP A O 1
ATOM 1383 N N . THR A 1 170 ? 36.921 -38.326 -22.493 1.00 76.81 170 THR A N 1
ATOM 1384 C CA . THR A 1 170 ? 37.205 -37.129 -23.291 1.00 76.81 170 THR A CA 1
ATOM 1385 C C . THR A 1 170 ? 36.606 -35.903 -22.596 1.00 76.81 170 THR A C 1
ATOM 1387 O O . THR A 1 170 ? 35.388 -35.722 -22.571 1.00 76.81 170 THR A O 1
ATOM 1390 N N . LEU A 1 171 ? 37.460 -35.068 -21.996 1.00 43.47 171 LEU A N 1
ATOM 1391 C CA . LEU A 1 171 ? 37.055 -33.787 -21.408 1.00 43.47 171 LEU A CA 1
ATOM 1392 C C . LEU A 1 171 ? 36.392 -32.912 -22.490 1.00 43.47 171 LEU A C 1
ATOM 1394 O O . LEU A 1 171 ? 36.911 -32.859 -23.608 1.00 43.47 171 LEU A O 1
ATOM 1398 N N . PRO A 1 172 ? 35.263 -32.238 -22.201 1.00 47.47 172 PRO A N 1
ATOM 1399 C CA . PRO A 1 172 ? 34.668 -31.313 -23.155 1.00 47.47 172 PRO A CA 1
ATOM 1400 C C . PRO A 1 172 ? 35.682 -30.206 -23.454 1.00 47.47 172 PRO A C 1
ATOM 1402 O O . PRO A 1 172 ? 36.178 -29.552 -22.537 1.00 47.47 172 PRO A O 1
ATOM 1405 N N . ALA A 1 173 ? 36.016 -30.032 -24.732 1.00 41.34 173 ALA A N 1
ATOM 1406 C CA . ALA A 1 173 ? 36.804 -28.897 -25.178 1.00 41.34 173 ALA A CA 1
ATOM 1407 C C . ALA A 1 173 ? 36.037 -27.620 -24.810 1.00 41.34 173 ALA A C 1
ATOM 1409 O O . ALA A 1 173 ? 34.902 -27.429 -25.240 1.00 41.34 173 ALA A O 1
ATOM 1410 N N . THR A 1 174 ? 36.635 -26.780 -23.971 1.00 39.06 174 THR A N 1
ATOM 1411 C CA . THR A 1 174 ? 36.172 -25.415 -23.732 1.00 39.06 174 THR A CA 1
ATOM 1412 C C . THR A 1 174 ? 36.447 -24.619 -25.006 1.00 39.06 174 THR A C 1
ATOM 1414 O O . THR A 1 174 ? 37.579 -24.190 -25.231 1.00 39.06 174 THR A O 1
ATOM 1417 N N . GLU A 1 175 ? 35.452 -24.509 -25.885 1.00 47.06 175 GLU A N 1
ATOM 1418 C CA . GLU A 1 175 ? 35.481 -23.553 -26.992 1.00 47.06 175 GLU A CA 1
ATOM 1419 C C . GLU A 1 175 ? 35.357 -22.129 -26.439 1.00 47.06 175 GLU A C 1
ATOM 1421 O O . GLU A 1 175 ? 34.694 -21.894 -25.431 1.00 47.06 175 GLU A O 1
ATOM 1426 N N . ASN A 1 176 ? 36.086 -21.212 -27.071 1.00 41.22 176 ASN A N 1
ATOM 1427 C CA . ASN A 1 176 ? 36.345 -19.853 -26.615 1.00 41.22 176 ASN A CA 1
ATOM 1428 C C . ASN A 1 176 ? 35.054 -19.056 -26.367 1.00 41.22 176 ASN A C 1
ATOM 1430 O O . ASN A 1 176 ? 34.260 -18.864 -27.286 1.00 41.22 176 ASN A O 1
ATOM 1434 N N . ASP A 1 177 ? 34.904 -18.534 -25.149 1.00 39.06 177 ASP A N 1
ATOM 1435 C CA . ASP A 1 177 ? 33.905 -17.525 -24.810 1.00 39.06 177 ASP A CA 1
ATOM 1436 C C . ASP A 1 177 ? 34.237 -16.209 -25.538 1.00 39.06 177 ASP A C 1
ATOM 1438 O O . ASP A 1 177 ? 35.162 -15.486 -25.161 1.00 39.06 177 ASP A O 1
ATOM 1442 N N . GLU A 1 178 ? 33.478 -15.881 -26.586 1.00 44.00 178 GLU A N 1
ATOM 1443 C CA . GLU A 1 178 ? 33.374 -14.502 -27.062 1.00 44.00 178 GLU A CA 1
ATOM 1444 C C . GLU A 1 178 ? 32.600 -13.678 -26.021 1.00 44.00 178 GLU A C 1
ATOM 1446 O O . GLU A 1 178 ? 31.424 -13.909 -25.727 1.00 44.00 178 GLU A O 1
ATOM 1451 N N . GLU A 1 179 ? 33.303 -12.712 -25.437 1.00 38.50 179 GLU A N 1
ATOM 1452 C CA . GLU A 1 179 ? 32.841 -11.787 -24.410 1.00 38.50 179 GLU A CA 1
ATOM 1453 C C . GLU A 1 179 ? 31.721 -10.878 -24.952 1.00 38.50 179 GLU A C 1
ATOM 1455 O O . GLU A 1 179 ? 31.953 -9.811 -25.519 1.00 38.50 179 GLU A O 1
ATOM 1460 N N . VAL A 1 180 ? 30.464 -11.294 -24.774 1.00 38.25 180 VAL A N 1
ATOM 1461 C CA . VAL A 1 180 ? 29.310 -10.409 -24.970 1.00 38.25 180 VAL A CA 1
ATOM 1462 C C . VAL A 1 180 ? 29.319 -9.370 -23.849 1.00 38.25 180 VAL A C 1
ATOM 1464 O O . VAL A 1 180 ? 28.898 -9.651 -22.724 1.00 38.25 180 VAL A O 1
ATOM 1467 N N . GLN A 1 181 ? 29.771 -8.156 -24.167 1.00 33.34 181 GLN A N 1
ATOM 1468 C CA . GLN A 1 181 ? 29.661 -6.979 -23.307 1.00 33.34 181 GLN A CA 1
ATOM 1469 C C . GLN A 1 181 ? 28.179 -6.699 -23.003 1.00 33.34 181 GLN A C 1
ATOM 1471 O O . GLN A 1 181 ? 27.459 -6.064 -23.771 1.00 33.34 181 GLN A O 1
ATOM 1476 N N . ASN A 1 182 ? 27.685 -7.206 -21.873 1.00 39.16 182 ASN A N 1
ATOM 1477 C CA . ASN A 1 182 ? 26.502 -6.640 -21.242 1.00 39.16 182 ASN A CA 1
ATOM 1478 C C . ASN A 1 182 ? 26.962 -5.343 -20.579 1.00 39.16 182 ASN A C 1
ATOM 1480 O O . ASN A 1 182 ? 27.679 -5.409 -19.583 1.00 39.16 182 ASN A O 1
ATOM 1484 N N . GLU A 1 183 ? 26.578 -4.188 -21.126 1.00 38.75 183 GLU A N 1
ATOM 1485 C CA . GLU A 1 183 ? 26.729 -2.907 -20.433 1.00 38.75 183 GLU A CA 1
ATOM 1486 C C . GLU A 1 183 ? 26.082 -3.027 -19.049 1.00 38.75 183 GLU A C 1
ATOM 1488 O O . GLU A 1 183 ? 24.865 -3.156 -18.898 1.00 38.75 183 GLU A O 1
ATOM 1493 N N . VAL A 1 184 ? 26.928 -3.089 -18.024 1.00 45.59 184 VAL A N 1
ATOM 1494 C CA . VAL A 1 184 ? 26.508 -3.072 -16.631 1.00 45.59 184 VAL A CA 1
ATOM 1495 C C . VAL A 1 184 ? 26.118 -1.634 -16.339 1.00 45.59 184 VAL A C 1
ATOM 1497 O O . VAL A 1 184 ? 26.981 -0.762 -16.298 1.00 45.59 184 VAL A O 1
ATOM 1500 N N . ILE A 1 185 ? 24.824 -1.382 -16.146 1.00 48.47 185 ILE A N 1
ATOM 1501 C CA . ILE A 1 185 ? 24.341 -0.092 -15.648 1.00 48.47 185 ILE A CA 1
ATOM 1502 C C . ILE A 1 185 ? 25.017 0.157 -14.294 1.00 48.47 185 ILE A C 1
ATOM 1504 O O . ILE A 1 185 ? 24.822 -0.591 -13.331 1.00 48.47 185 ILE A O 1
ATOM 1508 N N . THR A 1 186 ? 25.867 1.180 -14.235 1.00 44.78 186 THR A N 1
ATOM 1509 C CA . THR A 1 186 ? 26.609 1.560 -13.033 1.00 44.78 186 THR A CA 1
ATOM 1510 C C . THR A 1 186 ? 25.758 2.490 -12.174 1.00 44.78 186 THR A C 1
ATOM 1512 O O . THR A 1 186 ? 25.357 3.567 -12.610 1.00 44.78 186 THR A O 1
ATOM 1515 N N . PHE A 1 187 ? 25.482 2.083 -10.936 1.00 47.09 187 PHE A N 1
ATOM 1516 C CA . PHE A 1 187 ? 24.747 2.894 -9.964 1.00 47.09 187 PHE A CA 1
ATOM 1517 C C . PHE A 1 187 ? 25.728 3.728 -9.134 1.00 47.09 187 PHE A C 1
ATOM 1519 O O . PHE A 1 187 ? 26.381 3.192 -8.237 1.00 47.09 187 PHE A O 1
ATOM 1526 N N . ASP A 1 188 ? 25.813 5.032 -9.404 1.00 42.53 188 ASP A N 1
ATOM 1527 C CA . ASP A 1 188 ? 26.658 5.950 -8.638 1.00 42.53 188 ASP A CA 1
ATOM 1528 C C . ASP A 1 188 ? 25.898 6.628 -7.492 1.00 42.53 188 ASP A C 1
ATOM 1530 O O . ASP A 1 188 ? 24.930 7.359 -7.717 1.00 42.53 188 ASP A O 1
ATOM 1534 N N . ARG A 1 189 ? 26.461 6.480 -6.283 1.00 44.28 189 ARG A N 1
ATOM 1535 C CA . ARG A 1 189 ? 26.124 7.152 -5.012 1.00 44.28 189 ARG A CA 1
ATOM 1536 C C . ARG A 1 189 ? 24.759 6.821 -4.389 1.00 44.28 189 ARG A C 1
ATOM 1538 O O . ARG A 1 189 ? 23.700 7.151 -4.911 1.00 44.28 189 ARG A O 1
ATOM 1545 N N . ILE A 1 190 ? 24.833 6.275 -3.175 1.00 51.12 190 ILE A N 1
ATOM 1546 C CA . ILE A 1 190 ? 23.820 6.458 -2.131 1.00 51.12 190 ILE A CA 1
ATOM 1547 C C . ILE A 1 190 ? 23.965 7.924 -1.702 1.00 51.12 190 ILE A C 1
ATOM 1549 O O . ILE A 1 190 ? 25.039 8.323 -1.256 1.00 51.12 190 ILE A O 1
ATOM 1553 N N . ASP A 1 191 ? 22.958 8.754 -1.949 1.00 44.72 191 ASP A N 1
ATOM 1554 C CA . ASP A 1 191 ? 22.877 10.062 -1.295 1.00 44.72 191 ASP A CA 1
ATOM 1555 C C . ASP A 1 191 ? 22.622 9.793 0.193 1.00 44.72 191 ASP A C 1
ATOM 1557 O O . ASP A 1 191 ? 21.765 8.978 0.520 1.00 44.72 191 ASP A O 1
ATOM 1561 N N . ASP A 1 192 ? 23.360 10.436 1.098 1.00 45.56 192 ASP A N 1
ATOM 1562 C CA . ASP A 1 192 ? 23.272 10.208 2.548 1.00 45.56 192 ASP A CA 1
ATOM 1563 C C . ASP A 1 192 ? 21.871 10.536 3.120 1.00 45.56 192 ASP A C 1
ATOM 1565 O O . ASP A 1 192 ? 21.585 10.242 4.282 1.00 45.56 192 ASP A O 1
ATOM 1569 N N . ARG A 1 193 ? 20.983 11.138 2.307 1.00 59.97 193 ARG A N 1
ATOM 1570 C CA . ARG A 1 193 ? 19.543 11.349 2.571 1.00 59.97 193 ARG A CA 1
ATOM 1571 C C . ARG A 1 193 ? 18.611 10.245 2.045 1.00 59.97 193 ARG A C 1
ATOM 1573 O O . ARG A 1 193 ? 17.418 10.273 2.333 1.00 59.97 193 ARG A O 1
ATOM 1580 N N . ASN A 1 194 ? 19.123 9.298 1.265 1.00 62.62 194 ASN A N 1
ATOM 1581 C CA . ASN A 1 194 ? 18.328 8.342 0.504 1.00 62.62 194 ASN A CA 1
ATOM 1582 C C . ASN A 1 194 ? 18.856 6.915 0.687 1.00 62.62 194 ASN A C 1
ATOM 1584 O O . ASN A 1 194 ? 19.837 6.510 0.074 1.00 62.62 194 ASN A O 1
ATOM 1588 N N . GLU A 1 195 ? 18.138 6.113 1.477 1.00 78.88 195 GLU A N 1
ATOM 1589 C CA . GLU A 1 195 ? 18.454 4.694 1.712 1.00 78.88 195 GLU A CA 1
ATOM 1590 C C . GLU A 1 195 ? 18.479 3.844 0.428 1.00 78.88 195 GLU A C 1
ATOM 1592 O O . GLU A 1 195 ? 19.089 2.778 0.407 1.00 78.88 195 GLU A O 1
ATOM 1597 N N . TYR A 1 196 ? 17.828 4.297 -0.647 1.00 85.12 196 TYR A N 1
ATOM 1598 C CA . TYR A 1 196 ? 17.670 3.542 -1.889 1.00 85.12 196 TYR A CA 1
ATOM 1599 C C . TYR A 1 196 ? 18.600 4.058 -2.983 1.00 85.12 196 TYR A C 1
ATOM 1601 O O . TYR A 1 196 ? 18.718 5.263 -3.211 1.00 85.12 196 TYR A O 1
ATOM 1609 N N . ARG A 1 197 ? 19.217 3.126 -3.717 1.00 82.25 197 ARG A N 1
ATOM 1610 C CA . ARG A 1 197 ? 20.002 3.459 -4.909 1.00 82.25 197 ARG A CA 1
ATOM 1611 C C . ARG A 1 197 ? 19.106 4.121 -5.953 1.00 82.25 197 ARG A C 1
ATOM 1613 O O . ARG A 1 197 ? 18.041 3.605 -6.287 1.00 82.25 197 ARG A O 1
ATOM 1620 N N . THR A 1 198 ? 19.574 5.239 -6.493 1.00 81.75 198 THR A N 1
ATOM 1621 C CA . THR A 1 198 ? 18.978 5.881 -7.666 1.00 81.75 198 THR A CA 1
ATOM 1622 C C . THR A 1 198 ? 19.825 5.559 -8.889 1.00 81.75 198 THR A C 1
ATOM 1624 O O . THR A 1 198 ? 21.046 5.421 -8.788 1.00 81.75 198 THR A O 1
ATOM 1627 N N . SER A 1 199 ? 19.179 5.372 -10.036 1.00 81.69 199 SER A N 1
ATOM 1628 C CA . SER A 1 199 ? 19.882 5.168 -11.300 1.00 81.69 199 SER A CA 1
ATOM 1629 C C . SER A 1 199 ? 20.223 6.515 -11.949 1.00 81.69 199 SER A C 1
ATOM 1631 O O . SER A 1 199 ? 19.683 7.556 -11.562 1.00 81.69 199 SER A O 1
ATOM 1633 N N . VAL A 1 200 ? 21.131 6.518 -12.928 1.00 85.44 200 VAL A N 1
ATOM 1634 C CA . VAL A 1 200 ? 21.451 7.738 -13.693 1.00 85.44 200 VAL A CA 1
ATOM 1635 C C . VAL A 1 200 ? 20.214 8.221 -14.452 1.00 85.44 200 VAL A C 1
ATOM 1637 O O . VAL A 1 200 ? 19.930 9.416 -14.481 1.00 85.44 200 VAL A O 1
ATOM 1640 N N . GLU A 1 201 ? 19.422 7.285 -14.971 1.00 87.94 201 GLU A N 1
ATOM 1641 C CA . GLU A 1 201 ? 18.154 7.547 -15.645 1.00 87.94 201 GLU A CA 1
ATOM 1642 C C . GLU A 1 201 ? 17.179 8.262 -14.713 1.00 87.94 201 GLU A C 1
ATOM 1644 O O . GLU A 1 201 ? 16.580 9.247 -15.124 1.00 87.94 201 GLU A O 1
ATOM 1649 N N . TYR A 1 202 ? 17.072 7.848 -13.444 1.00 89.88 202 TYR A N 1
ATOM 1650 C CA . TYR A 1 202 ? 16.200 8.518 -12.476 1.00 89.88 202 TYR A CA 1
ATOM 1651 C C . TYR A 1 202 ? 16.532 10.011 -12.312 1.00 89.88 202 TYR A C 1
ATOM 1653 O O . TYR A 1 202 ? 15.625 10.838 -12.231 1.00 89.88 202 TYR A O 1
ATOM 1661 N N . ARG A 1 203 ? 17.821 10.383 -12.316 1.00 88.25 203 ARG A N 1
ATOM 1662 C CA . ARG A 1 203 ? 18.225 11.800 -12.252 1.00 88.25 203 ARG A CA 1
ATOM 1663 C C . ARG A 1 203 ? 17.791 12.575 -13.493 1.00 88.25 203 ARG A C 1
ATOM 1665 O O . ARG A 1 203 ? 17.310 13.693 -13.354 1.00 88.25 203 ARG A O 1
ATOM 1672 N N . ALA A 1 204 ? 17.896 11.971 -14.676 1.00 88.56 204 ALA A N 1
ATOM 1673 C CA . ALA A 1 204 ? 17.398 12.585 -15.904 1.00 88.56 204 ALA A CA 1
ATOM 1674 C C . ALA A 1 204 ? 15.875 12.809 -15.851 1.00 88.56 204 ALA A C 1
ATOM 1676 O O . ALA A 1 204 ? 15.397 13.863 -16.268 1.00 88.56 204 ALA A O 1
ATOM 1677 N N . VAL A 1 205 ? 15.112 11.872 -15.267 1.00 89.38 205 VAL A N 1
ATOM 1678 C CA . VAL A 1 205 ? 13.665 12.063 -15.055 1.00 89.38 205 VAL A CA 1
ATOM 1679 C C . VAL A 1 205 ? 13.384 13.224 -14.102 1.00 89.38 205 VAL A C 1
ATOM 1681 O O . VAL A 1 205 ? 12.489 14.021 -14.367 1.00 89.38 205 VAL A O 1
ATOM 1684 N N . LEU A 1 206 ? 14.153 13.362 -13.017 1.00 87.94 206 LEU A N 1
ATOM 1685 C CA . LEU A 1 206 ? 13.996 14.479 -12.079 1.00 87.94 206 LEU A CA 1
ATOM 1686 C C . LEU A 1 206 ? 14.233 15.840 -12.740 1.00 87.94 206 LEU A C 1
ATOM 1688 O O . LEU A 1 206 ? 13.492 16.789 -12.474 1.00 87.94 206 LEU A O 1
ATOM 1692 N N . GLU A 1 207 ? 15.250 15.947 -13.593 1.00 88.56 207 GLU A N 1
ATOM 1693 C CA . GLU A 1 207 ? 15.527 17.167 -14.355 1.00 88.56 207 GLU A CA 1
ATOM 1694 C C . GLU A 1 207 ? 14.375 17.496 -15.313 1.00 88.56 207 GLU A C 1
ATOM 1696 O O . GLU A 1 207 ? 13.919 18.641 -15.356 1.00 88.56 207 GLU A O 1
ATOM 1701 N N . LEU A 1 208 ? 13.847 16.482 -16.007 1.00 87.00 208 LEU A N 1
ATOM 1702 C CA . LEU A 1 208 ? 12.692 16.625 -16.893 1.00 87.00 208 LEU A CA 1
ATOM 1703 C C . LEU A 1 208 ? 11.440 17.074 -16.126 1.00 87.00 208 LEU A C 1
ATOM 1705 O O . LEU A 1 208 ? 10.784 18.037 -16.522 1.00 87.00 208 LEU A O 1
ATOM 1709 N N . TYR A 1 209 ? 11.147 16.436 -14.991 1.00 85.69 209 TYR A N 1
ATOM 1710 C CA . TYR A 1 209 ? 10.005 16.763 -14.134 1.00 85.69 209 TYR A CA 1
ATOM 1711 C C . TYR A 1 209 ? 10.092 18.196 -13.584 1.00 85.69 209 TYR A C 1
ATOM 1713 O O . TYR A 1 209 ? 9.109 18.936 -13.573 1.00 85.69 209 TYR A O 1
ATOM 1721 N N . SER A 1 210 ? 11.296 18.631 -13.204 1.00 86.38 210 SER A N 1
ATOM 1722 C CA . SER A 1 210 ? 11.551 19.971 -12.656 1.00 86.38 210 SER A CA 1
ATOM 1723 C C . SER A 1 210 ? 11.365 21.104 -13.675 1.00 86.38 210 SER A C 1
ATOM 1725 O O . SER A 1 210 ? 11.314 22.272 -13.288 1.00 86.38 210 SER A O 1
ATOM 1727 N N . SER A 1 211 ? 11.231 20.804 -14.970 1.00 84.62 211 SER A N 1
ATOM 1728 C CA . SER A 1 211 ? 10.976 21.807 -16.015 1.00 84.62 211 SER A CA 1
ATOM 1729 C C . SER A 1 211 ? 9.566 22.418 -15.963 1.00 84.62 211 SER A C 1
ATOM 1731 O O . SER A 1 211 ? 9.342 23.478 -16.548 1.00 84.62 211 SER A O 1
ATOM 1733 N N . HIS A 1 212 ? 8.619 21.763 -15.276 1.00 80.75 212 HIS A N 1
ATOM 1734 C CA . HIS A 1 212 ? 7.208 22.154 -15.156 1.00 80.75 212 HIS A CA 1
ATOM 1735 C C . HIS A 1 212 ? 6.453 22.344 -16.491 1.00 80.75 212 HIS A C 1
ATOM 1737 O O . HIS A 1 212 ? 5.376 22.944 -16.515 1.00 80.75 212 HIS A O 1
ATOM 1743 N N . ARG A 1 213 ? 6.962 21.831 -17.618 1.00 81.06 213 ARG A N 1
ATOM 1744 C CA . ARG A 1 213 ? 6.215 21.823 -18.886 1.00 81.06 213 ARG A CA 1
ATOM 1745 C C . ARG A 1 213 ? 5.276 20.618 -18.925 1.00 81.06 213 ARG A C 1
ATOM 1747 O O . ARG A 1 213 ? 5.679 19.505 -18.608 1.00 81.06 213 ARG A O 1
ATOM 1754 N N . ARG A 1 214 ? 4.021 20.820 -19.347 1.00 77.38 214 ARG A N 1
ATOM 1755 C CA . ARG A 1 214 ? 2.991 19.758 -19.361 1.00 77.38 214 ARG A CA 1
ATOM 1756 C C . ARG A 1 214 ? 3.406 18.520 -20.175 1.00 77.38 214 ARG A C 1
ATOM 1758 O O . ARG A 1 214 ? 3.141 17.403 -19.744 1.00 77.38 214 ARG A O 1
ATOM 1765 N N . GLY A 1 215 ? 4.053 18.708 -21.329 1.00 79.44 215 GLY A N 1
ATOM 1766 C CA . GLY A 1 215 ? 4.581 17.598 -22.139 1.00 79.44 215 GLY A CA 1
ATOM 1767 C C . GLY A 1 215 ? 5.648 16.799 -21.387 1.00 79.44 215 GLY A C 1
ATOM 1768 O O . GLY A 1 215 ? 5.526 15.585 -21.240 1.00 79.44 215 GLY A O 1
ATOM 1769 N N . ASP A 1 216 ? 6.615 17.511 -20.813 1.00 83.19 216 ASP A N 1
ATOM 1770 C CA . ASP A 1 216 ? 7.707 16.957 -20.013 1.00 83.19 216 ASP A CA 1
ATOM 1771 C C . ASP A 1 216 ? 7.184 16.192 -18.779 1.00 83.19 216 ASP A C 1
ATOM 1773 O O . ASP A 1 216 ? 7.765 15.182 -18.396 1.00 83.19 216 ASP A O 1
ATOM 1777 N N . MET A 1 217 ? 6.049 16.596 -18.186 1.00 84.06 217 MET A N 1
ATOM 1778 C CA . MET A 1 217 ? 5.413 15.849 -17.087 1.00 84.06 217 MET A CA 1
ATOM 1779 C C . MET A 1 217 ? 4.862 14.492 -17.534 1.00 84.06 217 MET A C 1
ATOM 1781 O O . MET A 1 217 ? 5.096 13.498 -16.849 1.00 84.06 217 MET A O 1
ATOM 1785 N N . LYS A 1 218 ? 4.153 14.418 -18.672 1.00 85.94 218 LYS A N 1
ATOM 1786 C CA . LYS A 1 218 ? 3.646 13.134 -19.199 1.00 85.94 218 LYS A CA 1
ATOM 1787 C C . LYS A 1 218 ? 4.803 12.175 -19.487 1.00 85.94 218 LYS A C 1
ATOM 1789 O O . LYS A 1 218 ? 4.746 11.004 -19.111 1.00 85.94 218 LYS A O 1
ATOM 1794 N N . GLU A 1 219 ? 5.865 12.684 -20.107 1.00 89.69 219 GLU A N 1
ATOM 1795 C CA . GLU A 1 219 ? 7.078 11.913 -20.378 1.00 89.69 219 GLU A CA 1
ATOM 1796 C C . GLU A 1 219 ? 7.764 11.468 -19.076 1.00 89.69 219 GLU A C 1
ATOM 1798 O O . GLU A 1 219 ? 8.085 10.288 -18.920 1.00 89.69 219 GLU A O 1
ATOM 1803 N N . ALA A 1 220 ? 7.901 12.366 -18.096 1.00 88.88 220 ALA A N 1
ATOM 1804 C CA . ALA A 1 220 ? 8.477 12.041 -16.796 1.00 88.88 220 ALA A CA 1
ATOM 1805 C C . ALA A 1 220 ? 7.677 10.959 -16.055 1.00 88.88 220 ALA A C 1
ATOM 1807 O O . ALA A 1 220 ? 8.271 10.026 -15.519 1.00 88.88 220 ALA A O 1
ATOM 1808 N N . VAL A 1 221 ? 6.341 11.021 -16.069 1.00 89.00 221 VAL A N 1
ATOM 1809 C CA . VAL A 1 221 ? 5.471 9.987 -15.479 1.00 89.00 221 VAL A CA 1
ATOM 1810 C C . VAL A 1 221 ? 5.673 8.639 -16.172 1.00 89.00 221 VAL A C 1
ATOM 1812 O O . VAL A 1 221 ? 5.815 7.618 -15.495 1.00 89.00 221 VAL A O 1
ATOM 1815 N N . GLY A 1 222 ? 5.762 8.620 -17.505 1.00 90.12 222 GLY A N 1
ATOM 1816 C CA . GLY A 1 222 ? 6.076 7.408 -18.266 1.00 90.12 222 GLY A CA 1
ATOM 1817 C C . GLY A 1 222 ? 7.432 6.805 -17.884 1.00 90.12 222 GLY A C 1
ATOM 1818 O O . GLY A 1 222 ? 7.549 5.590 -17.698 1.00 90.12 222 GLY A O 1
ATOM 1819 N N . LEU A 1 223 ? 8.448 7.650 -17.688 1.00 91.00 223 LEU A N 1
ATOM 1820 C CA . LEU A 1 223 ? 9.775 7.218 -17.254 1.00 91.00 223 LEU A CA 1
ATOM 1821 C C . LEU A 1 223 ? 9.784 6.740 -15.798 1.00 91.00 223 LEU A C 1
ATOM 1823 O O . LEU A 1 223 ? 10.370 5.695 -15.517 1.00 91.00 223 LEU A O 1
ATOM 1827 N N . TYR A 1 224 ? 9.104 7.422 -14.873 1.00 92.81 224 TYR A N 1
ATOM 1828 C CA . TYR A 1 224 ? 8.964 6.929 -13.502 1.00 92.81 224 TYR A CA 1
ATOM 1829 C C . TYR A 1 224 ? 8.268 5.570 -13.468 1.00 92.81 224 TYR A C 1
ATOM 1831 O O . TYR A 1 224 ? 8.733 4.668 -12.773 1.00 92.81 224 TYR A O 1
ATOM 1839 N N . HIS A 1 225 ? 7.203 5.391 -14.252 1.00 91.88 225 HIS A N 1
ATOM 1840 C CA . HIS A 1 225 ? 6.522 4.106 -14.389 1.00 91.88 225 HIS A CA 1
ATOM 1841 C C . HIS A 1 225 ? 7.487 3.021 -14.874 1.00 91.88 225 HIS A C 1
ATOM 1843 O O . HIS A 1 225 ? 7.605 1.967 -14.249 1.00 91.88 225 HIS A O 1
ATOM 1849 N N . TYR A 1 226 ? 8.241 3.294 -15.940 1.00 90.19 226 TYR A N 1
ATOM 1850 C CA . TYR A 1 226 ? 9.261 2.376 -16.442 1.00 90.19 226 TYR A CA 1
ATOM 1851 C C . TYR A 1 226 ? 10.290 2.010 -15.361 1.00 90.19 226 TYR A C 1
ATOM 1853 O O . TYR A 1 226 ? 10.547 0.829 -15.132 1.00 90.19 226 TYR A O 1
ATOM 1861 N N . LEU A 1 227 ? 10.833 2.995 -14.643 1.00 90.44 227 LEU A N 1
ATOM 1862 C CA . LEU A 1 227 ? 11.838 2.764 -13.605 1.00 90.44 227 LEU A CA 1
ATOM 1863 C C . LEU A 1 227 ? 11.287 1.982 -12.403 1.00 90.44 227 LEU A C 1
ATOM 1865 O O . LEU A 1 227 ? 11.959 1.087 -11.880 1.00 90.44 227 LEU A O 1
ATOM 1869 N N . ALA A 1 228 ? 10.061 2.285 -11.977 1.00 91.38 228 ALA A N 1
ATOM 1870 C CA . ALA A 1 228 ? 9.382 1.582 -10.896 1.00 91.38 228 ALA A CA 1
ATOM 1871 C C . ALA A 1 228 ? 9.128 0.111 -11.258 1.00 91.38 228 ALA A C 1
ATOM 1873 O O . ALA A 1 228 ? 9.389 -0.781 -10.452 1.00 91.38 228 ALA A O 1
ATOM 1874 N N . VAL A 1 229 ? 8.671 -0.147 -12.483 1.00 88.81 229 VAL A N 1
ATOM 1875 C CA . VAL A 1 229 ? 8.310 -1.486 -12.957 1.00 88.81 229 VAL A CA 1
ATOM 1876 C C . VAL A 1 229 ? 9.537 -2.335 -13.281 1.00 88.81 229 VAL A C 1
ATOM 1878 O O . VAL A 1 229 ? 9.625 -3.482 -12.847 1.00 88.81 229 VAL A O 1
ATOM 1881 N N . VAL A 1 230 ? 10.481 -1.791 -14.049 1.00 85.25 230 VAL A N 1
ATOM 1882 C CA . VAL A 1 230 ? 11.604 -2.558 -14.608 1.00 85.25 230 VAL A CA 1
ATOM 1883 C C . VAL A 1 230 ? 12.740 -2.704 -13.609 1.00 85.25 230 VAL A C 1
ATOM 1885 O O . VAL A 1 230 ? 13.295 -3.792 -13.469 1.00 85.25 230 VAL A O 1
ATOM 1888 N N . TYR A 1 231 ? 13.068 -1.634 -12.887 1.00 87.06 231 TYR A N 1
ATOM 1889 C CA . TYR A 1 231 ? 14.186 -1.639 -11.942 1.00 87.06 231 TYR A CA 1
ATOM 1890 C C . TYR A 1 231 ? 13.742 -1.751 -10.485 1.00 87.06 231 TYR A C 1
ATOM 1892 O O . TYR A 1 231 ? 14.586 -1.791 -9.592 1.00 87.06 231 TYR A O 1
ATOM 1900 N N . GLY A 1 232 ? 12.432 -1.788 -10.213 1.00 90.19 232 GLY A N 1
ATOM 1901 C CA . GLY A 1 232 ? 11.936 -1.774 -8.839 1.00 90.19 232 GLY A CA 1
ATOM 1902 C C . GLY A 1 232 ? 12.335 -0.496 -8.099 1.00 90.19 232 GLY A C 1
ATOM 1903 O O . GLY A 1 232 ? 12.559 -0.550 -6.888 1.00 90.19 232 GLY A O 1
ATOM 1904 N N . CYS A 1 233 ? 12.492 0.628 -8.816 1.00 92.31 233 CYS A N 1
ATOM 1905 C CA . CYS A 1 233 ? 12.972 1.876 -8.235 1.00 92.31 233 CYS A CA 1
ATOM 1906 C C . CYS A 1 233 ? 11.949 2.427 -7.234 1.00 92.31 233 CYS A C 1
ATOM 1908 O O . CYS A 1 233 ? 10.945 3.033 -7.607 1.00 92.31 233 CYS A O 1
ATOM 1910 N N . VAL A 1 234 ? 12.236 2.238 -5.945 1.00 94.12 234 VAL A N 1
ATOM 1911 C CA . VAL A 1 234 ? 11.388 2.672 -4.823 1.00 94.12 234 VAL A CA 1
ATOM 1912 C C . VAL A 1 234 ? 11.107 4.171 -4.863 1.00 94.12 234 VAL A C 1
ATOM 1914 O O . VAL A 1 234 ? 10.028 4.620 -4.488 1.00 94.12 234 VAL A O 1
ATOM 1917 N N . ARG A 1 235 ? 12.071 4.956 -5.344 1.00 92.81 235 ARG A N 1
ATOM 1918 C CA . ARG A 1 235 ? 11.917 6.399 -5.450 1.00 92.81 235 ARG A CA 1
ATOM 1919 C C . ARG A 1 235 ? 10.941 6.787 -6.561 1.00 92.81 235 ARG A C 1
ATOM 1921 O O . ARG A 1 235 ? 10.038 7.569 -6.304 1.00 92.81 235 ARG A O 1
ATOM 1928 N N . SER A 1 236 ? 11.040 6.161 -7.733 1.00 94.12 236 SER A N 1
ATOM 1929 C CA . SER A 1 236 ? 10.046 6.344 -8.795 1.00 94.12 236 SER A CA 1
ATOM 1930 C C . SER A 1 236 ? 8.639 5.936 -8.354 1.00 94.12 236 SER A C 1
ATOM 1932 O O . SER A 1 236 ? 7.680 6.594 -8.732 1.00 94.12 236 SER A O 1
ATOM 1934 N N . MET A 1 237 ? 8.498 4.910 -7.504 1.00 95.75 237 MET A N 1
ATOM 1935 C CA . MET A 1 237 ? 7.201 4.564 -6.900 1.00 95.75 237 MET A CA 1
ATOM 1936 C C . MET A 1 237 ? 6.668 5.686 -5.996 1.00 95.75 237 MET A C 1
ATOM 1938 O O . MET A 1 237 ? 5.474 5.972 -6.019 1.00 95.75 237 MET A O 1
ATOM 1942 N N . ALA A 1 238 ? 7.542 6.332 -5.216 1.00 95.19 238 ALA A N 1
ATOM 1943 C CA . ALA A 1 238 ? 7.176 7.481 -4.390 1.00 95.19 238 ALA A CA 1
ATOM 1944 C C . ALA A 1 238 ? 6.717 8.669 -5.241 1.00 95.19 238 ALA A C 1
ATOM 1946 O O . ALA A 1 238 ? 5.676 9.248 -4.951 1.00 95.19 238 ALA A O 1
ATOM 1947 N N . ASP A 1 239 ? 7.467 8.997 -6.295 1.00 94.38 239 ASP A N 1
ATOM 1948 C CA . ASP A 1 239 ? 7.168 10.151 -7.143 1.00 94.38 239 ASP A CA 1
ATOM 1949 C C . ASP A 1 239 ? 5.901 9.915 -7.992 1.00 94.38 239 ASP A C 1
ATOM 1951 O O . ASP A 1 239 ? 5.089 10.825 -8.123 1.00 94.38 239 ASP A O 1
ATOM 1955 N N . LEU A 1 240 ? 5.655 8.688 -8.484 1.00 94.50 240 LEU A N 1
ATOM 1956 C CA . LEU A 1 240 ? 4.366 8.316 -9.099 1.00 94.50 240 LEU A CA 1
ATOM 1957 C C . LEU A 1 240 ? 3.210 8.465 -8.114 1.00 94.50 240 LEU A C 1
ATOM 1959 O O . LEU A 1 240 ? 2.172 9.025 -8.453 1.00 94.50 240 LEU A O 1
ATOM 1963 N N . GLY A 1 241 ? 3.391 7.950 -6.898 1.00 95.62 241 GLY A N 1
ATOM 1964 C CA . GLY A 1 241 ? 2.392 8.038 -5.845 1.00 95.62 241 GLY A CA 1
ATOM 1965 C C . GLY A 1 241 ? 2.032 9.483 -5.509 1.00 95.62 241 GLY A C 1
ATOM 1966 O O . GLY A 1 241 ? 0.857 9.827 -5.549 1.00 95.62 241 GLY A O 1
ATOM 1967 N N . SER A 1 242 ? 3.039 10.328 -5.258 1.00 94.81 242 SER A N 1
ATOM 1968 C CA . SER A 1 242 ? 2.864 11.769 -5.018 1.00 94.81 242 SER A CA 1
ATOM 1969 C C . SER A 1 242 ? 2.164 12.441 -6.197 1.00 94.81 242 SER A C 1
ATOM 1971 O O . SER A 1 242 ? 1.146 13.097 -5.983 1.00 94.81 242 SER A O 1
ATOM 1973 N N . PHE A 1 243 ? 2.615 12.196 -7.434 1.00 93.81 243 PHE A N 1
ATOM 1974 C CA . PHE A 1 243 ? 1.999 12.762 -8.635 1.00 93.81 243 PHE A CA 1
ATOM 1975 C C . PHE A 1 243 ? 0.494 12.466 -8.706 1.00 93.81 243 PHE A C 1
ATOM 1977 O O . PHE A 1 243 ? -0.303 13.390 -8.862 1.00 93.81 243 PHE A O 1
ATOM 1984 N N . PHE A 1 244 ? 0.093 11.203 -8.532 1.00 93.75 244 PHE A N 1
ATOM 1985 C CA . PHE A 1 244 ? -1.317 10.806 -8.595 1.00 93.75 244 PHE A CA 1
ATOM 1986 C C . PHE A 1 244 ? -2.129 11.173 -7.344 1.00 93.75 244 PHE A C 1
ATOM 1988 O O . PHE A 1 244 ? -3.355 11.194 -7.425 1.00 93.75 244 PHE A O 1
ATOM 1995 N N . SER A 1 245 ? -1.498 11.453 -6.199 1.00 94.00 245 SER A N 1
ATOM 1996 C CA . SER A 1 245 ? -2.215 11.861 -4.980 1.00 94.00 245 SER A CA 1
ATOM 1997 C C . SER A 1 245 ? -2.363 13.375 -4.816 1.00 94.00 245 SER A C 1
ATOM 1999 O O . SER A 1 245 ? -3.376 13.829 -4.299 1.00 94.00 245 SER A O 1
ATOM 2001 N N . GLU A 1 246 ? -1.382 14.164 -5.260 1.00 91.44 246 GLU A N 1
ATOM 2002 C CA . GLU A 1 246 ? -1.295 15.603 -4.952 1.00 91.44 246 GLU A CA 1
ATOM 2003 C C . GLU A 1 246 ? -1.651 16.495 -6.147 1.00 91.44 246 GLU A C 1
ATOM 2005 O O . GLU A 1 246 ? -2.037 17.653 -5.969 1.00 91.44 246 GLU A O 1
ATOM 2010 N N . CYS A 1 247 ? -1.519 16.000 -7.382 1.00 86.31 247 CYS A N 1
ATOM 2011 C CA . CYS A 1 247 ? -1.798 16.823 -8.550 1.00 86.31 247 CYS A CA 1
ATOM 2012 C C . CYS A 1 247 ? -3.307 16.973 -8.756 1.00 86.31 247 CYS A C 1
ATOM 2014 O O . CYS A 1 247 ? -3.965 16.033 -9.184 1.00 86.31 247 CYS A O 1
ATOM 2016 N N . VAL A 1 248 ? -3.848 18.171 -8.515 1.00 85.00 248 VAL A N 1
ATOM 2017 C CA . VAL A 1 248 ? -5.292 18.461 -8.625 1.00 85.00 248 VAL A CA 1
ATOM 2018 C C . VAL A 1 248 ? -5.877 18.069 -9.990 1.00 85.00 248 VAL A C 1
ATOM 2020 O O . VAL A 1 248 ? -6.990 17.560 -10.043 1.00 85.00 248 VAL A O 1
ATOM 2023 N N . GLU A 1 249 ? -5.131 18.257 -11.086 1.00 85.88 249 GLU A N 1
ATOM 2024 C CA . GLU A 1 249 ? -5.581 17.905 -12.448 1.00 85.88 249 GLU A CA 1
ATOM 2025 C C . GLU A 1 249 ? -5.594 16.383 -12.695 1.00 85.88 249 GLU A C 1
ATOM 2027 O O . GLU A 1 249 ? -6.351 15.900 -13.530 1.00 85.88 249 GLU A O 1
ATOM 2032 N N . PHE A 1 250 ? -4.784 15.613 -11.959 1.00 82.75 250 PHE A N 1
ATOM 2033 C CA . PHE A 1 250 ? -4.578 14.175 -12.179 1.00 82.75 250 PHE A CA 1
ATOM 2034 C C . PHE A 1 250 ? -4.811 13.338 -10.920 1.00 82.75 250 PHE A C 1
ATOM 2036 O O . PHE A 1 250 ? -4.262 12.236 -10.808 1.00 82.75 250 PHE A O 1
ATOM 2043 N N . LYS A 1 251 ? -5.592 13.852 -9.962 1.00 90.62 251 LYS A N 1
ATOM 2044 C CA . LYS A 1 251 ? -5.799 13.187 -8.678 1.00 90.62 251 LYS A CA 1
ATOM 2045 C C . LYS A 1 251 ? -6.544 11.877 -8.914 1.00 90.62 251 LYS A C 1
ATOM 2047 O O . LYS A 1 251 ? -7.728 11.863 -9.231 1.00 90.62 251 LYS A O 1
ATOM 2052 N N . LYS A 1 252 ? -5.820 10.771 -8.772 1.00 92.38 252 LYS A N 1
ATOM 2053 C CA . LYS A 1 252 ? -6.288 9.403 -8.998 1.00 92.38 252 LYS A CA 1
ATOM 2054 C C . LYS A 1 252 ? -5.779 8.533 -7.862 1.00 92.38 252 LYS A C 1
ATOM 2056 O O . LYS A 1 252 ? -4.793 7.806 -7.999 1.00 92.38 252 LYS A O 1
ATOM 2061 N N . LEU A 1 253 ? -6.426 8.638 -6.705 1.00 93.12 253 LEU A N 1
ATOM 2062 C CA . LEU A 1 253 ? -5.962 7.967 -5.493 1.00 93.12 253 LEU A CA 1
ATOM 2063 C C . LEU A 1 253 ? -5.928 6.436 -5.643 1.00 93.12 253 LEU A C 1
ATOM 2065 O O . LEU A 1 253 ? -4.995 5.788 -5.161 1.00 93.12 253 LEU A O 1
ATOM 2069 N N . HIS A 1 254 ? -6.868 5.858 -6.395 1.00 91.50 254 HIS A N 1
ATOM 2070 C CA . HIS A 1 254 ? -6.884 4.433 -6.749 1.00 91.50 254 HIS A CA 1
ATOM 2071 C C . HIS A 1 254 ? -5.654 3.996 -7.557 1.00 91.50 254 HIS A C 1
ATOM 2073 O O . HIS A 1 254 ? -5.238 2.841 -7.474 1.00 91.50 254 HIS A O 1
ATOM 2079 N N . VAL A 1 255 ? -5.031 4.923 -8.293 1.00 92.62 255 VAL A N 1
ATOM 2080 C CA . VAL A 1 255 ? -3.780 4.712 -9.038 1.00 92.62 255 VAL A CA 1
ATOM 2081 C C . VAL A 1 255 ? -2.556 4.985 -8.166 1.00 92.62 255 VAL A C 1
ATOM 2083 O O . VAL A 1 255 ? -1.579 4.243 -8.240 1.00 92.62 255 VAL A O 1
ATOM 2086 N N . ALA A 1 256 ? -2.600 6.006 -7.304 1.00 94.94 256 ALA A N 1
ATOM 2087 C CA . ALA A 1 256 ? -1.518 6.326 -6.370 1.00 94.94 256 ALA A CA 1
ATOM 2088 C C . ALA A 1 256 ? -1.266 5.188 -5.364 1.00 94.94 256 ALA A C 1
ATOM 2090 O O . ALA A 1 256 ? -0.119 4.807 -5.103 1.00 94.94 256 ALA A O 1
ATOM 2091 N N . THR A 1 257 ? -2.351 4.623 -4.827 1.00 95.56 257 THR A N 1
ATOM 2092 C CA . THR A 1 257 ? -2.353 3.618 -3.755 1.00 95.56 257 THR A CA 1
ATOM 2093 C C . THR A 1 257 ? -1.416 2.436 -4.017 1.00 95.56 257 THR A C 1
ATOM 2095 O O . THR A 1 257 ? -0.556 2.185 -3.171 1.00 95.56 257 THR A O 1
ATOM 2098 N N . PRO A 1 258 ? -1.490 1.702 -5.145 1.00 95.88 258 PRO A N 1
ATOM 2099 C CA . PRO A 1 258 ? -0.607 0.558 -5.370 1.00 95.88 258 PRO A CA 1
ATOM 2100 C C . PRO A 1 258 ? 0.879 0.921 -5.463 1.00 95.88 258 PRO A C 1
ATOM 2102 O O . PRO A 1 258 ? 1.714 0.139 -5.004 1.00 95.88 258 PRO A O 1
ATOM 2105 N N . TRP A 1 259 ? 1.235 2.090 -6.008 1.00 96.31 259 TRP A N 1
ATOM 2106 C CA . TRP A 1 259 ? 2.632 2.541 -6.064 1.00 96.31 259 TRP A CA 1
ATOM 2107 C C . TRP A 1 259 ? 3.169 2.876 -4.679 1.00 96.31 259 TRP A C 1
ATOM 2109 O O . TRP A 1 259 ? 4.248 2.415 -4.297 1.00 96.31 259 TRP A O 1
ATOM 2119 N N . LEU A 1 260 ? 2.388 3.624 -3.899 1.00 97.12 260 LEU A N 1
ATOM 2120 C CA . LEU A 1 260 ? 2.740 3.967 -2.526 1.00 97.12 260 LEU A CA 1
ATOM 2121 C C . LEU A 1 260 ? 2.802 2.722 -1.637 1.00 97.12 260 LEU A C 1
ATOM 2123 O O . LEU A 1 260 ? 3.744 2.571 -0.861 1.00 97.12 260 LEU A O 1
ATOM 2127 N N . LEU A 1 261 ? 1.865 1.789 -1.796 1.00 97.69 261 LEU A N 1
ATOM 2128 C CA . LEU A 1 261 ? 1.843 0.521 -1.073 1.00 97.69 261 LEU A CA 1
ATOM 2129 C C . LEU A 1 261 ? 3.075 -0.337 -1.393 1.00 97.69 261 LEU A C 1
ATOM 2131 O O . LEU A 1 261 ? 3.746 -0.816 -0.481 1.00 97.69 261 LEU A O 1
ATOM 2135 N N . GLU A 1 262 ? 3.419 -0.495 -2.671 1.00 97.25 262 GLU A N 1
ATOM 2136 C CA . GLU A 1 262 ? 4.611 -1.232 -3.104 1.00 97.25 262 GLU A CA 1
ATOM 2137 C C . GLU A 1 262 ? 5.902 -0.595 -2.556 1.00 97.25 262 GLU A C 1
ATOM 2139 O O . GLU A 1 262 ? 6.752 -1.290 -1.990 1.00 97.25 262 GLU A O 1
ATOM 2144 N N . GLY A 1 263 ? 6.039 0.730 -2.659 1.00 96.75 263 GLY A N 1
ATOM 2145 C CA . GLY A 1 263 ? 7.180 1.457 -2.102 1.00 96.75 263 GLY A CA 1
ATOM 2146 C C . GLY A 1 263 ? 7.259 1.358 -0.572 1.00 96.75 263 GLY A C 1
ATOM 2147 O O . GLY A 1 263 ? 8.348 1.202 -0.014 1.00 96.75 263 GLY A O 1
ATOM 2148 N N . ALA A 1 264 ? 6.117 1.391 0.119 1.00 97.25 264 ALA A N 1
ATOM 2149 C CA . ALA A 1 264 ? 6.021 1.253 1.571 1.00 97.25 264 ALA A CA 1
ATOM 2150 C C . ALA A 1 264 ? 6.425 -0.148 2.053 1.00 97.25 264 ALA A C 1
ATOM 2152 O O . ALA A 1 264 ? 7.185 -0.264 3.016 1.00 97.25 264 ALA A O 1
ATOM 2153 N N . ILE A 1 265 ? 5.984 -1.199 1.353 1.00 97.88 265 ILE A N 1
ATOM 2154 C CA . ILE A 1 265 ? 6.389 -2.594 1.590 1.00 97.88 265 ILE A CA 1
ATOM 2155 C C . ILE A 1 265 ? 7.903 -2.765 1.414 1.00 97.88 265 ILE A C 1
ATOM 2157 O O . ILE A 1 265 ? 8.554 -3.470 2.182 1.00 97.88 265 ILE A O 1
ATOM 2161 N N . ARG A 1 266 ? 8.486 -2.087 0.420 1.00 96.19 266 ARG A N 1
ATOM 2162 C CA . ARG A 1 266 ? 9.940 -2.063 0.192 1.00 96.19 266 ARG A CA 1
ATOM 2163 C C . ARG A 1 266 ? 10.709 -1.251 1.236 1.00 96.19 266 ARG A C 1
ATOM 2165 O O . ARG A 1 266 ? 11.933 -1.233 1.189 1.00 96.19 266 ARG A O 1
ATOM 2172 N N . GLY A 1 267 ? 10.008 -0.624 2.181 1.00 95.19 267 GLY A N 1
ATOM 2173 C CA . GLY A 1 267 ? 10.579 0.083 3.322 1.00 95.19 267 GLY A CA 1
ATOM 2174 C C . GLY A 1 267 ? 10.685 1.600 3.153 1.00 95.19 267 GLY A C 1
ATOM 2175 O O . GLY A 1 267 ? 11.272 2.259 4.015 1.00 95.19 267 GLY A O 1
ATOM 2176 N N . SER A 1 268 ? 10.156 2.191 2.077 1.00 94.44 268 SER A N 1
ATOM 2177 C CA . SER A 1 268 ? 10.243 3.640 1.848 1.00 94.44 268 SER A CA 1
ATOM 2178 C C . SER A 1 268 ? 9.548 4.415 2.963 1.00 94.44 268 SER A C 1
ATOM 2180 O O . SER A 1 268 ? 8.356 4.227 3.214 1.00 94.44 268 SER A O 1
ATOM 2182 N N . GLY A 1 269 ? 10.281 5.288 3.659 1.00 92.75 269 GLY A N 1
ATOM 2183 C CA . GLY A 1 269 ? 9.694 6.212 4.638 1.00 92.75 269 GLY A CA 1
ATOM 2184 C C . GLY A 1 269 ? 8.711 7.184 3.983 1.00 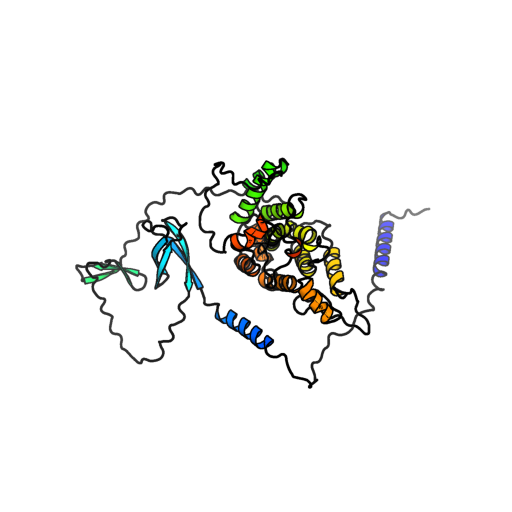92.75 269 GLY A C 1
ATOM 2185 O O . GLY A 1 269 ? 7.610 7.366 4.497 1.00 92.75 269 GLY A O 1
ATOM 2186 N N . VAL A 1 270 ? 9.082 7.710 2.809 1.00 92.56 270 VAL A N 1
ATOM 2187 C CA . VAL A 1 270 ? 8.276 8.650 2.015 1.00 92.56 270 VAL A CA 1
ATOM 2188 C C . VAL A 1 270 ? 6.976 8.004 1.550 1.00 92.56 270 VAL A C 1
ATOM 2190 O O . VAL A 1 270 ? 5.915 8.572 1.770 1.00 92.56 270 VAL A O 1
ATOM 2193 N N . CYS A 1 271 ? 7.016 6.795 0.978 1.00 95.94 271 CYS A N 1
ATOM 2194 C CA . CYS A 1 271 ? 5.778 6.162 0.514 1.00 95.94 271 CYS A CA 1
ATOM 2195 C C . CYS A 1 271 ? 4.842 5.821 1.677 1.00 95.94 271 CYS A C 1
ATOM 2197 O O . CYS A 1 271 ? 3.638 5.956 1.527 1.00 95.94 271 CYS A O 1
ATOM 2199 N N . ARG A 1 272 ? 5.379 5.416 2.841 1.00 95.38 272 ARG A N 1
ATOM 2200 C CA . ARG A 1 272 ? 4.567 5.210 4.055 1.00 95.38 272 ARG A CA 1
ATOM 2201 C C . ARG A 1 272 ? 3.884 6.497 4.494 1.00 95.38 272 ARG A C 1
ATOM 2203 O O . ARG A 1 272 ? 2.701 6.457 4.793 1.00 95.38 272 ARG A O 1
ATOM 2210 N N . PHE A 1 273 ? 4.625 7.603 4.513 1.00 92.69 273 PHE A N 1
ATOM 2211 C CA . PHE A 1 273 ? 4.093 8.911 4.876 1.00 92.69 273 PHE A CA 1
ATOM 2212 C C . PHE A 1 273 ? 2.981 9.348 3.914 1.00 92.69 273 PHE A C 1
ATOM 2214 O O . PHE A 1 273 ? 1.859 9.555 4.360 1.00 92.69 273 PHE A O 1
ATOM 2221 N N . LEU A 1 274 ? 3.248 9.359 2.604 1.00 94.06 274 LEU A N 1
ATOM 2222 C CA . LEU A 1 274 ? 2.260 9.737 1.586 1.00 94.06 274 LEU A CA 1
ATOM 2223 C C . LEU A 1 274 ? 1.026 8.826 1.602 1.00 94.06 274 LEU A C 1
ATOM 2225 O O . LEU A 1 274 ? -0.093 9.304 1.469 1.00 94.06 274 LEU A O 1
ATOM 2229 N N . LEU A 1 275 ? 1.204 7.517 1.809 1.00 95.44 275 LEU A N 1
ATOM 2230 C CA . LEU A 1 275 ? 0.079 6.590 1.936 1.00 95.44 275 LEU A CA 1
ATOM 2231 C C . LEU A 1 275 ? -0.794 6.942 3.150 1.00 95.44 275 LEU A C 1
ATOM 2233 O O . LEU A 1 275 ? -2.014 6.843 3.081 1.00 95.44 275 LEU A O 1
ATOM 2237 N N . THR A 1 276 ? -0.179 7.374 4.254 1.00 93.94 276 THR A N 1
ATOM 2238 C CA . THR A 1 276 ? -0.937 7.761 5.444 1.00 93.94 276 THR A CA 1
ATOM 2239 C C . THR A 1 276 ? -1.645 9.102 5.292 1.00 93.94 276 THR A C 1
ATOM 2241 O O . THR A 1 276 ? -2.832 9.184 5.582 1.00 93.94 276 THR A O 1
ATOM 2244 N N . THR A 1 277 ? -0.946 10.127 4.800 1.00 92.19 277 THR A N 1
ATOM 2245 C CA . THR A 1 277 ? -1.445 11.509 4.790 1.00 92.19 277 THR A CA 1
ATOM 2246 C C . THR A 1 277 ? -2.284 11.841 3.567 1.00 92.19 277 THR A C 1
ATOM 2248 O O . THR A 1 277 ? -3.245 12.583 3.697 1.00 92.19 277 THR A O 1
ATOM 2251 N N . ASN A 1 278 ? -1.941 11.297 2.396 1.00 93.19 278 ASN A N 1
ATOM 2252 C CA . ASN A 1 278 ? -2.555 11.703 1.129 1.00 93.19 278 ASN A CA 1
ATOM 2253 C C . ASN A 1 278 ? -3.569 10.678 0.608 1.00 93.19 278 ASN A C 1
ATOM 2255 O O . ASN A 1 278 ? -4.344 10.982 -0.289 1.00 93.19 278 ASN A O 1
ATOM 2259 N N . VAL A 1 279 ? -3.526 9.438 1.106 1.00 94.44 279 VAL A N 1
ATOM 2260 C CA . VAL A 1 279 ? -4.441 8.375 0.662 1.00 94.44 279 VAL A CA 1
ATOM 2261 C C . VAL A 1 279 ? -5.442 8.055 1.759 1.00 94.44 279 VAL A C 1
ATOM 2263 O O . VAL A 1 279 ? -6.630 8.274 1.579 1.00 94.44 279 VAL A O 1
ATOM 2266 N N . TYR A 1 280 ? -4.988 7.557 2.910 1.00 94.12 280 TYR A N 1
ATOM 2267 C CA . TYR A 1 280 ? -5.914 7.052 3.926 1.00 94.12 280 TYR A CA 1
ATOM 2268 C C . TYR A 1 280 ? -6.513 8.122 4.848 1.00 94.12 280 TYR A C 1
ATOM 2270 O O . TYR A 1 280 ? -7.524 7.839 5.487 1.00 94.12 280 TYR A O 1
ATOM 2278 N N . GLU A 1 281 ? -5.894 9.300 4.979 1.00 90.81 281 GLU A N 1
ATOM 2279 C CA . GLU A 1 281 ? -6.411 10.412 5.798 1.00 90.81 281 GLU A CA 1
ATOM 2280 C C . GLU A 1 281 ? -7.326 11.364 5.015 1.00 90.81 281 GLU A C 1
ATOM 2282 O O . GLU A 1 281 ? -8.217 11.960 5.612 1.00 90.81 281 GLU A O 1
ATOM 2287 N N . GLU A 1 282 ? -7.158 11.485 3.694 1.00 82.94 282 GLU A N 1
ATOM 2288 C CA . GLU A 1 282 ? -7.895 12.485 2.904 1.00 82.94 282 GLU A CA 1
ATOM 2289 C C . GLU A 1 282 ? -9.383 12.172 2.706 1.00 82.94 282 GLU A C 1
ATOM 2291 O O . GLU A 1 282 ? -10.141 13.076 2.368 1.00 82.94 282 GLU A O 1
ATOM 2296 N N . THR A 1 283 ? -9.829 10.936 2.935 1.00 81.38 283 THR A N 1
ATOM 2297 C CA . THR A 1 283 ? -11.241 10.582 2.747 1.00 81.38 283 THR A CA 1
ATOM 2298 C C . THR A 1 283 ? -12.064 10.856 3.988 1.00 81.38 283 THR A C 1
ATOM 2300 O O . THR A 1 283 ? -11.873 10.207 5.024 1.00 81.38 283 THR A O 1
ATOM 2303 N N . GLU A 1 284 ? -13.029 11.764 3.858 1.00 76.12 284 GLU A N 1
ATOM 2304 C CA . GLU A 1 284 ? -13.952 12.132 4.935 1.00 76.12 284 GLU A CA 1
ATOM 2305 C C . GLU A 1 284 ? -14.872 10.970 5.335 1.00 76.12 284 GLU A C 1
ATOM 2307 O O . GLU A 1 284 ? -15.263 10.853 6.497 1.00 76.12 284 GLU A O 1
ATOM 2312 N N . THR A 1 285 ? -15.223 10.102 4.383 1.00 74.88 285 THR A N 1
ATOM 2313 C CA . THR A 1 285 ? -16.235 9.053 4.568 1.00 74.88 285 THR A CA 1
ATOM 2314 C C . THR A 1 285 ? -15.642 7.696 4.930 1.00 74.88 285 THR A C 1
ATOM 2316 O O . THR A 1 285 ? -16.322 6.922 5.597 1.00 74.88 285 THR A O 1
ATOM 2319 N N . ASN A 1 286 ? -14.395 7.400 4.542 1.00 80.00 286 ASN A N 1
ATOM 2320 C CA . ASN A 1 286 ? -13.825 6.055 4.672 1.00 80.00 286 ASN A CA 1
ATOM 2321 C C . ASN A 1 286 ? -12.352 6.031 5.118 1.00 80.00 286 ASN A C 1
ATOM 2323 O O . ASN A 1 286 ? -11.498 5.368 4.527 1.00 80.00 286 ASN A O 1
ATOM 2327 N N . THR A 1 287 ? -12.038 6.769 6.185 1.00 89.50 287 THR A N 1
ATOM 2328 C CA . THR A 1 287 ? -10.686 6.783 6.753 1.00 89.50 287 THR A CA 1
ATOM 2329 C C . THR A 1 287 ? -10.249 5.372 7.182 1.00 89.50 287 THR A C 1
ATOM 2331 O O . THR A 1 287 ? -10.771 4.792 8.142 1.00 89.50 287 THR A O 1
ATOM 2334 N N . ALA A 1 288 ? -9.220 4.836 6.521 1.00 94.31 288 ALA A N 1
ATOM 2335 C CA . ALA A 1 288 ? -8.668 3.504 6.781 1.00 94.31 288 ALA A CA 1
ATOM 2336 C C . ALA A 1 288 ? -7.735 3.496 8.009 1.00 94.31 288 ALA A C 1
ATOM 2338 O O . ALA A 1 288 ? -6.518 3.291 7.910 1.00 94.31 288 ALA A O 1
ATOM 2339 N N . TYR A 1 289 ? -8.289 3.780 9.193 1.00 94.62 289 TYR A N 1
ATOM 2340 C CA . TYR A 1 289 ? -7.545 3.937 10.446 1.00 94.62 289 TYR A CA 1
ATOM 2341 C C . TYR A 1 289 ? -6.656 2.737 10.785 1.00 94.62 289 TYR A C 1
ATOM 2343 O O . TYR A 1 289 ? -5.581 2.919 11.374 1.00 94.62 289 TYR A O 1
ATOM 2351 N N . ALA A 1 290 ? -7.072 1.514 10.452 1.00 95.50 290 ALA A N 1
ATOM 2352 C CA . ALA A 1 290 ? -6.303 0.328 10.788 1.00 95.50 290 ALA A CA 1
ATOM 2353 C C . ALA A 1 290 ? -5.066 0.180 9.895 1.00 95.50 290 ALA A C 1
ATOM 2355 O O . ALA A 1 290 ? -3.977 -0.124 10.398 1.00 95.50 290 ALA A O 1
ATOM 2356 N N . LEU A 1 291 ? -5.196 0.471 8.597 1.00 96.69 291 LEU A N 1
ATOM 2357 C CA . LEU A 1 291 ? -4.052 0.547 7.683 1.00 96.69 291 LEU A CA 1
ATOM 2358 C C . LEU A 1 291 ? -3.140 1.728 8.027 1.00 96.69 291 LEU A C 1
ATOM 2360 O O . LEU A 1 291 ? -1.921 1.555 8.082 1.00 96.69 291 LEU A O 1
ATOM 2364 N N . ASN A 1 292 ? -3.708 2.892 8.351 1.00 95.38 292 ASN A N 1
ATOM 2365 C CA . ASN A 1 292 ? -2.953 4.059 8.808 1.00 95.38 292 ASN A CA 1
ATOM 2366 C C . ASN A 1 292 ? -2.095 3.739 10.031 1.00 95.38 292 ASN A C 1
ATOM 2368 O O . ASN A 1 292 ? -0.880 3.944 10.031 1.00 95.38 292 ASN A O 1
ATOM 2372 N N . THR A 1 293 ? -2.705 3.137 11.052 1.00 95.69 293 THR A N 1
ATOM 2373 C CA . THR A 1 293 ? -1.992 2.714 12.261 1.00 95.69 293 THR A CA 1
ATOM 2374 C C . THR A 1 293 ? -0.852 1.750 11.925 1.00 95.69 293 THR A C 1
ATOM 2376 O O . THR A 1 293 ? 0.253 1.908 12.444 1.00 95.69 293 THR A O 1
ATOM 2379 N N . TYR A 1 294 ? -1.082 0.782 11.031 1.00 97.44 294 TYR A N 1
ATOM 2380 C CA . TYR A 1 294 ? -0.049 -0.159 10.598 1.00 97.44 294 TYR A CA 1
ATOM 2381 C C . TYR A 1 294 ? 1.152 0.545 9.955 1.00 97.44 294 TYR A C 1
ATOM 2383 O O . TYR A 1 294 ? 2.300 0.278 10.324 1.00 97.44 294 TYR A O 1
ATOM 2391 N N . TRP A 1 295 ? 0.914 1.454 9.007 1.00 97.00 295 TRP A N 1
ATOM 2392 C CA . TRP A 1 295 ? 1.996 2.131 8.292 1.00 97.00 295 TRP A CA 1
ATOM 2393 C C . TRP A 1 295 ? 2.739 3.139 9.157 1.00 97.00 295 TRP A C 1
ATOM 2395 O O . TRP A 1 295 ? 3.965 3.200 9.059 1.00 97.00 295 TRP A O 1
ATOM 2405 N N . LEU A 1 296 ? 2.049 3.843 10.059 1.00 94.19 296 LEU A N 1
ATOM 2406 C CA . LEU A 1 296 ? 2.682 4.721 11.044 1.00 94.19 296 LEU A CA 1
ATOM 2407 C C . LEU A 1 296 ? 3.547 3.926 12.039 1.00 94.19 296 LEU A C 1
ATOM 2409 O O . LEU A 1 296 ? 4.660 4.343 12.352 1.00 94.19 296 LEU A O 1
ATOM 2413 N N . GLU A 1 297 ? 3.102 2.746 12.491 1.00 95.00 297 GLU A N 1
ATOM 2414 C CA . GLU A 1 297 ? 3.933 1.848 13.310 1.00 95.00 297 GLU A CA 1
ATOM 2415 C C . GLU A 1 297 ? 5.168 1.359 12.551 1.00 95.00 297 GLU A C 1
ATOM 2417 O O . GLU A 1 297 ? 6.273 1.337 13.100 1.00 95.00 297 GLU A O 1
ATOM 2422 N N . MET A 1 298 ? 5.004 0.974 11.280 1.00 95.88 298 MET A N 1
ATOM 2423 C CA . MET A 1 298 ? 6.141 0.610 10.438 1.00 95.88 298 MET A CA 1
ATOM 2424 C C . MET A 1 298 ? 7.089 1.797 10.286 1.00 95.88 298 MET A C 1
ATOM 2426 O O . MET A 1 298 ? 8.302 1.611 10.403 1.00 95.88 298 MET A O 1
ATOM 2430 N N . HIS A 1 299 ? 6.561 2.998 10.021 1.00 92.06 299 HIS A N 1
ATOM 2431 C CA . HIS A 1 299 ? 7.321 4.243 9.914 1.00 92.06 299 HIS A CA 1
ATOM 2432 C C . HIS A 1 299 ? 8.157 4.472 11.175 1.00 92.06 299 HIS A C 1
ATOM 2434 O O . HIS A 1 299 ? 9.380 4.488 11.073 1.00 92.06 299 HIS A O 1
ATOM 2440 N N . ALA A 1 300 ? 7.538 4.481 12.357 1.00 91.00 300 ALA A N 1
ATOM 2441 C CA . ALA A 1 300 ? 8.233 4.610 13.639 1.00 91.00 300 ALA A CA 1
ATOM 2442 C C . ALA A 1 300 ? 9.318 3.540 13.856 1.00 91.00 300 ALA A C 1
ATOM 2444 O O . ALA A 1 300 ? 10.370 3.819 14.424 1.00 91.00 300 ALA A O 1
ATOM 2445 N N . LYS A 1 301 ? 9.073 2.301 13.409 1.00 92.75 301 LYS A N 1
ATOM 2446 C CA . LYS A 1 301 ? 9.999 1.177 13.606 1.00 92.75 301 LYS A CA 1
ATOM 2447 C C . LYS A 1 301 ? 11.252 1.254 12.731 1.00 92.75 301 LYS A C 1
ATOM 2449 O O . LYS A 1 301 ? 12.316 0.825 13.172 1.00 92.75 301 LYS A O 1
ATOM 2454 N N . PHE A 1 302 ? 11.120 1.704 11.484 1.00 89.81 302 PHE A N 1
ATOM 2455 C CA . PHE A 1 302 ? 12.197 1.625 10.487 1.00 89.81 302 PHE A CA 1
ATOM 2456 C C . PHE A 1 302 ? 12.730 2.977 10.023 1.00 89.81 302 PHE A C 1
ATOM 2458 O O . PHE A 1 302 ? 13.661 2.987 9.223 1.00 89.81 302 PHE A O 1
ATOM 2465 N N . ASN A 1 303 ? 12.157 4.098 10.460 1.00 83.75 303 ASN A N 1
ATOM 2466 C CA . ASN A 1 303 ? 12.719 5.398 10.130 1.00 83.75 303 ASN A CA 1
ATOM 2467 C C . ASN A 1 303 ? 14.052 5.566 10.876 1.00 83.75 303 ASN A C 1
ATOM 2469 O O . ASN A 1 303 ? 14.084 5.644 12.102 1.00 83.75 303 ASN A O 1
ATOM 2473 N N . THR A 1 304 ? 15.158 5.533 10.130 1.00 69.25 304 THR A N 1
ATOM 2474 C CA . THR A 1 304 ? 16.509 5.717 10.674 1.00 69.25 304 THR A CA 1
ATOM 2475 C C . THR A 1 304 ? 16.970 7.169 10.629 1.00 69.25 304 THR A C 1
ATOM 2477 O O . THR A 1 304 ? 18.065 7.456 11.109 1.00 69.25 304 THR A O 1
ATOM 2480 N N . TYR A 1 305 ? 16.167 8.081 10.066 1.00 69.56 305 TYR A N 1
ATOM 2481 C CA . TYR A 1 305 ? 16.496 9.500 10.101 1.00 69.56 305 TYR A CA 1
ATOM 2482 C C . TYR A 1 305 ? 16.286 10.072 11.497 1.00 69.56 305 TYR A C 1
ATOM 2484 O O . TYR A 1 305 ? 15.234 9.904 12.109 1.00 69.56 305 TYR A O 1
ATOM 2492 N N . ASP A 1 306 ? 17.296 10.814 11.954 1.00 55.59 306 ASP A N 1
ATOM 2493 C CA . ASP A 1 306 ? 17.306 11.652 13.159 1.00 55.59 306 ASP A CA 1
ATOM 2494 C C . ASP A 1 306 ? 16.414 12.900 12.984 1.00 55.59 306 ASP A C 1
ATOM 2496 O O . ASP A 1 306 ? 16.724 14.006 13.430 1.00 55.59 306 ASP A O 1
ATOM 2500 N N . GLU A 1 307 ? 15.300 12.754 12.262 1.00 54.62 307 GLU A N 1
ATOM 2501 C CA . GLU A 1 307 ? 14.273 13.775 12.224 1.00 54.62 307 GLU A CA 1
ATOM 2502 C C . GLU A 1 307 ? 13.483 13.676 13.520 1.00 54.62 307 GLU A C 1
ATOM 2504 O O . GLU A 1 307 ? 12.596 12.843 13.700 1.00 54.62 307 GLU A O 1
ATOM 2509 N N . HIS A 1 308 ? 13.788 14.611 14.414 1.00 55.91 308 HIS A N 1
ATOM 2510 C CA . HIS A 1 308 ? 13.005 15.021 15.577 1.00 55.91 308 HIS A CA 1
ATOM 2511 C C . HIS A 1 308 ? 11.511 15.347 15.291 1.00 55.91 308 HIS A C 1
ATOM 2513 O O . HIS A 1 308 ? 10.879 16.011 16.109 1.00 55.91 308 HIS A O 1
ATOM 2519 N N . GLN A 1 309 ? 10.933 14.926 14.159 1.00 62.00 309 GLN A N 1
ATOM 2520 C CA . GLN A 1 309 ? 9.602 15.308 13.689 1.00 62.00 309 GLN A CA 1
ATOM 2521 C C . GLN A 1 309 ? 8.593 14.165 13.577 1.00 62.00 309 GLN A C 1
ATOM 2523 O O . GLN A 1 309 ? 7.400 14.458 13.620 1.00 62.00 309 GLN A O 1
ATOM 2528 N N . PHE A 1 310 ? 8.999 12.888 13.504 1.00 74.56 310 PHE A N 1
ATOM 2529 C CA . PHE A 1 310 ? 8.001 11.821 13.621 1.00 74.56 310 PHE A CA 1
ATOM 2530 C C . PHE A 1 310 ? 7.634 11.620 15.092 1.00 74.56 310 PHE A C 1
ATOM 2532 O O . PHE A 1 310 ? 8.234 10.829 15.824 1.00 74.56 310 PHE A O 1
ATOM 2539 N N . ASP A 1 311 ? 6.661 12.402 15.545 1.00 78.19 311 ASP A N 1
ATOM 2540 C CA . ASP A 1 311 ? 6.126 12.296 16.888 1.00 78.19 311 ASP A CA 1
ATOM 2541 C C . ASP A 1 311 ? 5.220 11.060 16.983 1.00 78.19 311 ASP A C 1
ATOM 2543 O O . ASP A 1 311 ? 4.208 10.930 16.290 1.00 78.19 311 ASP A O 1
ATOM 2547 N N . ASN A 1 312 ? 5.551 10.158 17.911 1.00 86.50 312 ASN A N 1
ATOM 2548 C CA . ASN A 1 312 ? 4.699 9.026 18.283 1.00 86.50 312 ASN A CA 1
ATOM 2549 C C . ASN A 1 312 ? 3.282 9.465 18.709 1.00 86.50 312 ASN A C 1
ATOM 2551 O O . ASN A 1 312 ? 2.386 8.621 18.824 1.00 86.50 312 ASN A O 1
ATOM 2555 N N . SER A 1 313 ? 3.055 10.764 18.942 1.00 89.25 313 SER A N 1
ATOM 2556 C CA . SER A 1 313 ? 1.726 11.346 19.104 1.00 89.25 313 SER A CA 1
ATOM 2557 C C . SER A 1 313 ? 0.786 11.045 17.939 1.00 89.25 313 SER A C 1
ATOM 2559 O O . SER A 1 313 ? -0.376 10.773 18.226 1.00 89.25 313 SER A O 1
ATOM 2561 N N . MET A 1 314 ? 1.252 10.973 16.683 1.00 87.56 314 MET A N 1
ATOM 2562 C CA . MET A 1 314 ? 0.394 10.598 15.549 1.00 87.56 314 MET A CA 1
ATOM 2563 C C . MET A 1 314 ? -0.125 9.167 15.701 1.00 87.56 314 MET A C 1
ATOM 2565 O O . MET A 1 314 ? -1.333 8.947 15.739 1.00 87.56 314 MET A O 1
ATOM 2569 N N . VAL A 1 315 ? 0.763 8.187 15.909 1.00 90.06 315 VAL A N 1
ATOM 2570 C CA . VAL A 1 315 ? 0.364 6.785 16.153 1.00 90.06 315 VAL A CA 1
ATOM 2571 C C . VAL A 1 315 ? -0.618 6.700 17.326 1.00 90.06 315 VAL A C 1
ATOM 2573 O O . VAL A 1 315 ? -1.621 5.988 17.268 1.00 90.06 315 VAL A O 1
ATOM 2576 N N . LYS A 1 316 ? -0.347 7.442 18.407 1.00 91.19 316 LYS A N 1
ATOM 2577 C CA . LYS A 1 316 ? -1.210 7.488 19.592 1.00 91.19 316 LYS A CA 1
ATOM 2578 C C . LYS A 1 316 ? -2.566 8.135 19.292 1.00 91.19 316 LYS A C 1
ATOM 2580 O O . LYS A 1 316 ? -3.569 7.671 19.828 1.00 91.19 316 LYS A O 1
ATOM 2585 N N . HIS A 1 317 ? -2.604 9.186 18.478 1.00 88.81 317 HIS A N 1
ATOM 2586 C CA . HIS A 1 317 ? -3.821 9.874 18.059 1.00 88.81 317 HIS A CA 1
ATOM 2587 C C . HIS A 1 317 ? -4.734 8.918 17.289 1.00 88.81 317 HIS A C 1
ATOM 2589 O O . HIS A 1 317 ? -5.852 8.670 17.737 1.00 88.81 317 HIS A O 1
ATOM 2595 N N . TYR A 1 318 ? -4.207 8.280 16.242 1.00 88.56 318 TYR A N 1
ATOM 2596 C CA . TYR A 1 318 ? -4.928 7.299 15.429 1.00 88.56 318 TYR A CA 1
ATOM 2597 C C . TYR A 1 318 ? -5.457 6.128 16.266 1.00 88.56 318 TYR A C 1
ATOM 2599 O O . TYR A 1 318 ? -6.643 5.807 16.218 1.00 88.56 318 TYR A O 1
ATOM 2607 N N . LYS A 1 319 ? -4.617 5.548 17.132 1.00 90.75 319 LYS A N 1
ATOM 2608 C CA . LYS A 1 319 ? -5.052 4.487 18.053 1.00 90.75 319 LYS A CA 1
ATOM 2609 C C . LYS A 1 319 ? -6.154 4.943 19.001 1.00 90.75 319 LYS A C 1
ATOM 2611 O O . LYS A 1 319 ? -7.096 4.199 19.244 1.00 90.75 319 LYS A O 1
ATOM 2616 N N . ASN A 1 320 ? -6.048 6.145 19.562 1.00 90.19 320 ASN A N 1
ATOM 2617 C CA . ASN A 1 320 ? -7.066 6.656 20.477 1.00 90.19 320 ASN A CA 1
ATOM 2618 C C . ASN A 1 320 ? -8.402 6.917 19.777 1.00 90.19 320 ASN A C 1
ATOM 2620 O O . ASN A 1 320 ? -9.431 6.712 20.418 1.00 90.19 320 ASN A O 1
ATOM 2624 N N . ALA A 1 321 ? -8.384 7.344 18.510 1.00 86.44 321 ALA A N 1
ATOM 2625 C CA . ALA A 1 321 ? -9.593 7.587 17.729 1.00 86.44 321 ALA A CA 1
ATOM 2626 C C . ALA A 1 321 ? -10.439 6.309 17.588 1.00 86.44 321 ALA A C 1
ATOM 2628 O O . ALA A 1 321 ? -11.646 6.348 17.818 1.00 86.44 321 ALA A O 1
ATOM 2629 N N . VAL A 1 322 ? -9.802 5.160 17.323 1.00 88.75 322 VAL A N 1
ATOM 2630 C CA . VAL A 1 322 ? -10.521 3.893 17.079 1.00 88.75 322 VAL A CA 1
ATOM 2631 C C . VAL A 1 322 ? -10.680 2.980 18.295 1.00 88.75 322 VAL A C 1
ATOM 2633 O O . VAL A 1 322 ? -11.638 2.215 18.351 1.00 88.75 322 VAL A O 1
ATOM 2636 N N . LEU A 1 323 ? -9.789 3.059 19.293 1.00 91.62 323 LEU A N 1
ATOM 2637 C CA . LEU A 1 323 ? -9.817 2.137 20.439 1.00 91.62 323 LEU A CA 1
ATOM 2638 C C . LEU A 1 323 ? -10.752 2.573 21.574 1.00 91.62 323 LEU A C 1
ATOM 2640 O O . LEU A 1 323 ? -11.094 1.747 22.415 1.00 91.62 323 LEU A O 1
ATOM 2644 N N . LYS A 1 324 ? -11.130 3.855 21.654 1.00 92.75 324 LYS A N 1
ATOM 2645 C CA . LYS A 1 324 ? -11.830 4.413 22.833 1.00 92.75 324 LYS A CA 1
ATOM 2646 C C . LYS A 1 324 ? -13.305 4.726 22.611 1.00 92.75 324 LYS A C 1
ATOM 2648 O O . LYS A 1 324 ? -13.997 5.104 23.556 1.00 92.75 324 LYS A O 1
ATOM 2653 N N . SER A 1 325 ? -13.784 4.601 21.380 1.00 96.12 325 SER A N 1
ATOM 2654 C CA . SER A 1 325 ? -15.168 4.891 21.028 1.00 96.12 325 SER A CA 1
ATOM 2655 C C . SER A 1 325 ? -15.651 3.965 19.920 1.00 96.12 325 SER A C 1
ATOM 2657 O O . SER A 1 325 ? -14.852 3.423 19.161 1.00 96.12 325 SER A O 1
ATOM 2659 N N . CYS A 1 326 ? -16.962 3.754 19.853 1.00 97.00 326 CYS A N 1
ATOM 2660 C CA . CYS A 1 326 ? -17.597 3.061 18.746 1.00 97.00 326 CYS A CA 1
ATOM 2661 C C . CYS A 1 326 ? -17.361 3.855 17.460 1.00 97.00 326 CYS A C 1
ATOM 2663 O O . CYS A 1 326 ? -17.810 4.997 17.383 1.00 97.00 326 CYS A O 1
ATOM 2665 N N . VAL A 1 327 ? -16.738 3.253 16.447 1.00 95.50 327 VAL A N 1
ATOM 2666 C CA . VAL A 1 327 ? -16.421 3.963 15.193 1.00 95.50 327 VAL A CA 1
ATOM 2667 C C . VAL A 1 327 ? -17.667 4.520 14.489 1.00 95.50 327 VAL A C 1
ATOM 2669 O O . VAL A 1 327 ? -17.609 5.586 13.896 1.00 95.50 327 VAL A O 1
ATOM 2672 N N . MET A 1 328 ? -18.821 3.860 14.638 1.00 95.69 328 MET A N 1
ATOM 2673 C CA . MET A 1 328 ? -20.055 4.248 13.941 1.00 95.69 328 MET A CA 1
ATOM 2674 C C . MET A 1 328 ? -20.904 5.299 14.656 1.00 95.69 328 MET A C 1
ATOM 2676 O O . MET A 1 328 ? -21.611 6.064 14.013 1.00 95.69 328 MET A O 1
ATOM 2680 N N . CYS A 1 329 ? -20.922 5.303 15.992 1.00 96.81 329 CYS A N 1
ATOM 2681 C CA . CYS A 1 329 ? -21.821 6.183 16.758 1.00 96.81 329 CYS A CA 1
ATOM 2682 C C . CYS A 1 329 ? -21.136 6.931 17.903 1.00 96.81 329 CYS A C 1
ATOM 2684 O O . CYS A 1 329 ? -21.810 7.519 18.749 1.00 96.81 329 CYS A O 1
ATOM 2686 N N . SER A 1 330 ? -19.808 6.849 17.978 1.00 96.19 330 SER A N 1
ATOM 2687 C CA . SER A 1 330 ? -18.939 7.561 18.921 1.00 96.19 330 SER A CA 1
ATOM 2688 C C . SER A 1 330 ? -19.205 7.304 20.412 1.00 96.19 330 SER A C 1
ATOM 2690 O O . SER A 1 330 ? -18.585 7.938 21.264 1.00 96.19 330 SER A O 1
ATOM 2692 N N . LYS A 1 331 ? -20.082 6.354 20.773 1.00 97.38 331 LYS A N 1
ATOM 2693 C CA . LYS A 1 331 ? -20.284 5.932 22.170 1.00 97.38 331 LYS A CA 1
ATOM 2694 C C . LYS A 1 331 ? -18.976 5.404 22.752 1.00 97.38 331 LYS A C 1
ATOM 2696 O O . LYS A 1 331 ? -18.317 4.580 22.127 1.00 97.38 331 LYS A O 1
ATOM 2701 N N . THR A 1 332 ? -18.635 5.833 23.957 1.00 97.06 332 THR A N 1
ATOM 2702 C CA . THR A 1 332 ? -17.456 5.362 24.692 1.00 97.06 332 T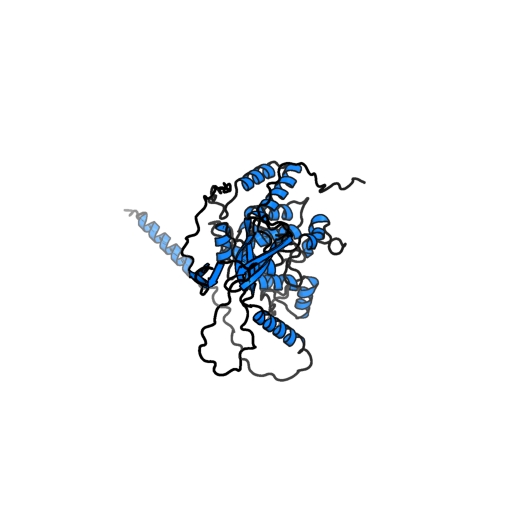HR A CA 1
ATOM 2703 C C . THR A 1 332 ? -17.836 4.265 25.682 1.00 97.06 332 THR A C 1
ATOM 2705 O O . THR A 1 332 ? -19.012 4.110 26.028 1.00 97.06 332 THR A O 1
ATOM 2708 N N . ASP A 1 333 ? -16.838 3.539 26.183 1.00 96.06 333 ASP A N 1
ATOM 2709 C CA . ASP A 1 333 ? -17.029 2.635 27.318 1.00 96.06 333 ASP A CA 1
ATOM 2710 C C . ASP A 1 333 ? -17.655 3.359 28.518 1.00 96.06 333 ASP A C 1
ATOM 2712 O O . ASP A 1 333 ? -17.371 4.527 28.803 1.00 96.06 333 ASP A O 1
ATOM 2716 N N . SER A 1 334 ? -18.521 2.650 29.238 1.00 96.69 334 SER A N 1
ATOM 2717 C CA . SER A 1 334 ? -19.140 3.108 30.480 1.00 96.69 334 SER A CA 1
ATOM 2718 C C . SER A 1 334 ? -19.385 1.926 31.421 1.00 96.69 334 SER A C 1
ATOM 2720 O O . SER A 1 334 ? -19.130 0.775 31.082 1.00 96.69 334 SER A O 1
ATOM 2722 N N . LYS A 1 335 ? -19.933 2.178 32.615 1.00 97.62 335 LYS A N 1
ATOM 2723 C CA . LYS A 1 335 ? -20.269 1.101 33.567 1.00 97.62 335 LYS A CA 1
ATOM 2724 C C . LYS A 1 335 ? -21.293 0.097 33.018 1.00 97.62 335 LYS A C 1
ATOM 2726 O O . LYS A 1 335 ? -21.351 -1.021 33.514 1.00 97.62 335 LYS A O 1
ATOM 2731 N N . THR A 1 336 ? -22.112 0.501 32.047 1.00 97.56 336 THR A N 1
ATOM 2732 C CA . THR A 1 336 ? -23.202 -0.311 31.483 1.00 97.56 336 THR A CA 1
ATOM 2733 C C . THR A 1 336 ? -22.978 -0.702 30.025 1.00 97.56 336 THR A C 1
ATOM 2735 O O . THR A 1 336 ? -23.768 -1.466 29.480 1.00 97.56 336 THR A O 1
ATOM 2738 N N . LEU A 1 337 ? -21.927 -0.183 29.387 1.00 97.06 337 LEU A N 1
ATOM 2739 C CA . LEU A 1 337 ? -21.599 -0.449 27.992 1.00 97.06 337 LEU A CA 1
ATOM 2740 C C . LEU A 1 337 ? -20.115 -0.773 27.886 1.00 97.06 337 LEU A C 1
ATOM 2742 O O . LEU A 1 337 ? -19.285 0.075 28.202 1.00 97.06 337 LEU A O 1
ATOM 2746 N N . THR A 1 338 ? -19.811 -1.970 27.398 1.00 97.75 338 THR A N 1
ATOM 2747 C CA . THR A 1 338 ? -18.453 -2.382 27.045 1.00 97.75 338 THR A CA 1
ATOM 2748 C C . THR A 1 338 ? -18.368 -2.520 25.534 1.00 97.75 338 THR A C 1
ATOM 2750 O O . THR A 1 338 ? -19.136 -3.269 24.930 1.00 97.75 338 THR A O 1
ATOM 2753 N N . LEU A 1 339 ? -17.451 -1.779 24.928 1.00 97.81 339 LEU A N 1
ATOM 2754 C CA . LEU A 1 339 ? -17.148 -1.838 23.515 1.00 97.81 339 LEU A CA 1
ATOM 2755 C C . LEU A 1 339 ? -16.494 -3.180 23.185 1.00 97.81 339 LEU A C 1
ATOM 2757 O O . LEU A 1 339 ? -15.641 -3.691 23.911 1.00 97.81 339 LEU A O 1
ATOM 2761 N N . GLN A 1 340 ? -16.892 -3.750 22.056 1.00 97.88 340 GLN A N 1
ATOM 2762 C CA . GLN A 1 340 ? -16.321 -4.971 21.513 1.00 97.88 340 GLN A CA 1
ATOM 2763 C C . GLN A 1 340 ? -15.367 -4.623 20.379 1.00 97.88 340 GLN A C 1
ATOM 2765 O O . GLN A 1 340 ? -15.707 -3.846 19.488 1.00 97.88 340 GLN A O 1
ATOM 2770 N N . GLN A 1 341 ? -14.172 -5.205 20.401 1.00 97.62 341 GLN A N 1
ATOM 2771 C CA . GLN A 1 341 ? -13.200 -5.029 19.329 1.00 97.62 341 GLN A CA 1
ATOM 2772 C C . GLN A 1 341 ? -13.477 -5.978 18.161 1.00 97.62 341 GLN A C 1
ATOM 2774 O O . GLN A 1 341 ? -13.880 -7.128 18.357 1.00 97.62 341 GLN A O 1
ATOM 2779 N N . CYS A 1 342 ? -13.193 -5.521 16.939 1.00 98.06 342 CYS A N 1
ATOM 2780 C CA . CYS A 1 342 ? -13.160 -6.398 15.772 1.00 98.06 342 CYS A CA 1
ATOM 2781 C C . CYS A 1 342 ? -12.177 -7.552 16.015 1.00 98.06 342 CYS A C 1
ATOM 2783 O O . CYS A 1 342 ? -10.986 -7.321 16.207 1.00 98.06 342 CYS A O 1
ATOM 2785 N N . LYS A 1 343 ? -12.641 -8.802 15.928 1.00 96.62 343 LYS A N 1
ATOM 2786 C CA . LYS A 1 343 ? -11.792 -9.989 16.148 1.00 96.62 343 LYS A CA 1
ATOM 2787 C C . LYS A 1 343 ? -10.680 -10.158 15.105 1.00 96.62 343 LYS A C 1
ATOM 2789 O O . LYS A 1 343 ? -9.710 -10.859 15.369 1.00 96.62 343 LYS A O 1
ATOM 2794 N N . GLY A 1 344 ? -10.841 -9.566 13.918 1.00 95.81 344 GLY A N 1
ATOM 2795 C CA . GLY A 1 344 ? -9.875 -9.671 12.825 1.00 95.81 344 GLY A CA 1
ATOM 2796 C C . GLY A 1 344 ? -8.697 -8.707 12.972 1.00 95.81 344 GLY A C 1
ATOM 2797 O O . GLY A 1 344 ? -7.546 -9.137 12.958 1.00 95.81 344 GLY A O 1
ATOM 2798 N N . CYS A 1 345 ? -8.976 -7.406 13.110 1.00 96.56 345 CYS A N 1
ATOM 2799 C CA . CYS A 1 345 ? -7.939 -6.371 13.189 1.00 96.56 345 CYS A CA 1
ATOM 2800 C C . CYS A 1 345 ? -7.574 -5.944 14.617 1.00 96.56 345 CYS A C 1
ATOM 2802 O O . CYS A 1 345 ? -6.510 -5.359 14.809 1.00 96.56 345 CYS A O 1
ATOM 2804 N N . SER A 1 346 ? -8.445 -6.196 15.599 1.00 95.75 346 SER A N 1
ATOM 2805 C CA . SER A 1 346 ? -8.317 -5.757 16.999 1.00 95.75 346 SER A CA 1
ATOM 2806 C C . SER A 1 346 ? -8.134 -4.243 17.191 1.00 95.75 346 SER A C 1
ATOM 2808 O O . SER A 1 346 ? -7.629 -3.813 18.226 1.00 95.75 346 SER A O 1
ATOM 2810 N N . LEU A 1 347 ? -8.516 -3.431 16.197 1.00 95.31 347 LEU A N 1
ATOM 2811 C CA . LEU A 1 347 ? -8.336 -1.974 16.209 1.00 95.31 347 LEU A CA 1
ATOM 2812 C C . LEU A 1 347 ? -9.653 -1.218 16.367 1.00 95.31 347 LEU A C 1
ATOM 2814 O O . LEU A 1 347 ? -9.753 -0.364 17.240 1.00 95.31 347 LEU A O 1
ATOM 2818 N N . TYR A 1 348 ? -10.665 -1.542 15.564 1.00 97.19 348 TYR A N 1
ATOM 2819 C CA . TYR A 1 348 ? -11.970 -0.896 15.682 1.00 97.19 348 TYR A CA 1
ATOM 2820 C C . TYR A 1 348 ? -12.770 -1.443 16.857 1.00 97.19 348 TYR A C 1
ATOM 2822 O O . TYR A 1 348 ? -12.833 -2.660 17.059 1.00 97.19 348 TYR A O 1
ATOM 2830 N N . CYS A 1 349 ? -13.421 -0.532 17.574 1.00 97.69 349 CYS A N 1
ATOM 2831 C CA . CYS A 1 349 ? -14.352 -0.814 18.656 1.00 97.69 349 CYS A CA 1
ATOM 2832 C C . CYS A 1 349 ? -15.802 -0.545 18.223 1.00 97.69 349 CYS A C 1
ATOM 2834 O O . CYS A 1 349 ? -16.078 0.397 17.476 1.00 97.69 349 CYS A O 1
ATOM 2836 N N . TYR A 1 350 ? -16.741 -1.336 18.745 1.00 98.19 350 TYR A N 1
ATOM 2837 C CA . TYR A 1 350 ? -18.173 -1.232 18.458 1.00 98.19 350 TYR A CA 1
ATOM 2838 C C . TYR A 1 350 ? -19.005 -1.360 19.729 1.00 98.19 350 TYR A C 1
ATOM 2840 O O . TYR A 1 350 ? -18.691 -2.151 20.612 1.00 98.19 350 TYR A O 1
ATOM 2848 N N . CYS A 1 351 ? -20.106 -0.615 19.820 1.00 98.19 351 CYS A N 1
ATOM 2849 C CA . CYS A 1 351 ? -21.047 -0.731 20.939 1.00 98.19 351 CYS A CA 1
ATOM 2850 C C . CYS A 1 351 ? -22.118 -1.815 20.735 1.00 98.19 351 CYS A C 1
ATOM 2852 O O . CYS A 1 351 ? -22.862 -2.117 21.665 1.00 98.19 351 CYS A O 1
ATOM 2854 N N . SER A 1 352 ? -22.240 -2.348 19.516 1.00 98.06 352 SER A N 1
ATOM 2855 C CA . SER A 1 352 ? -23.226 -3.361 19.137 1.00 98.06 352 SER A CA 1
ATOM 2856 C C . SER A 1 352 ? -22.802 -4.086 17.858 1.00 98.06 352 SER A C 1
ATOM 2858 O O . SER A 1 352 ? -22.014 -3.554 17.073 1.00 98.06 352 SER A O 1
ATOM 2860 N N . GLU A 1 353 ? -23.372 -5.269 17.631 1.00 98.19 353 GLU A N 1
ATOM 2861 C CA . GLU A 1 353 ? -23.210 -6.034 16.388 1.00 98.19 353 GLU A CA 1
ATOM 2862 C C . GLU A 1 353 ? -23.776 -5.289 15.170 1.00 98.19 353 GLU A C 1
ATOM 2864 O O . GLU A 1 353 ? -23.198 -5.362 14.090 1.00 98.19 353 GLU A O 1
ATOM 2869 N N . THR A 1 354 ? -24.842 -4.500 15.346 1.00 98.38 354 THR A N 1
ATOM 2870 C CA . THR A 1 354 ? -25.393 -3.644 14.285 1.00 98.38 354 THR A CA 1
ATOM 2871 C C . THR A 1 354 ? -24.361 -2.622 13.816 1.00 98.38 354 THR A C 1
ATOM 2873 O O . THR A 1 354 ? -24.024 -2.611 12.642 1.00 98.38 354 THR A O 1
ATOM 2876 N N . CYS A 1 355 ? -23.746 -1.859 14.733 1.00 98.31 355 CYS A N 1
ATOM 2877 C CA . CYS A 1 355 ? -22.675 -0.927 14.360 1.00 98.31 355 CYS A CA 1
ATOM 2878 C C . CYS A 1 355 ? -21.490 -1.637 13.686 1.00 98.31 355 CYS A C 1
ATOM 2880 O O . CYS A 1 355 ? -20.881 -1.085 12.777 1.00 98.31 355 CYS A O 1
ATOM 2882 N N . GLN A 1 356 ? -21.138 -2.847 14.126 1.00 98.12 356 GLN A N 1
ATOM 2883 C CA . GLN A 1 356 ? -20.085 -3.612 13.461 1.00 98.12 356 GLN A CA 1
ATOM 2884 C C . GLN A 1 356 ? -20.484 -4.012 12.035 1.00 98.12 356 GLN A C 1
ATOM 2886 O O . GLN A 1 356 ? -19.662 -3.901 11.132 1.00 98.12 356 GLN A O 1
ATOM 2891 N N . THR A 1 357 ? -21.720 -4.468 11.840 1.00 98.00 357 THR A N 1
ATOM 2892 C CA . THR A 1 357 ? -22.257 -4.905 10.544 1.00 98.00 357 THR A CA 1
ATOM 2893 C C . THR A 1 357 ? -22.349 -3.738 9.564 1.00 98.00 357 THR A C 1
ATOM 2895 O O . THR A 1 357 ? -21.897 -3.865 8.429 1.00 98.00 357 THR A O 1
ATOM 2898 N N . ASP A 1 358 ? -22.828 -2.581 10.022 1.00 97.12 358 ASP A N 1
ATOM 2899 C CA . ASP A 1 358 ? -22.905 -1.368 9.205 1.00 97.12 358 ASP A CA 1
ATOM 2900 C C . ASP A 1 358 ? -21.501 -0.922 8.768 1.00 97.12 358 ASP A C 1
ATOM 2902 O O . ASP A 1 358 ? -21.257 -0.714 7.585 1.00 97.12 358 ASP A O 1
ATOM 2906 N N . HIS A 1 359 ? -20.527 -0.873 9.689 1.00 96.31 359 HIS A N 1
ATOM 2907 C CA . HIS A 1 359 ? -19.131 -0.564 9.343 1.00 96.31 359 HIS A CA 1
ATOM 2908 C C . HIS A 1 359 ? -18.527 -1.593 8.372 1.00 96.31 359 HIS A C 1
ATOM 2910 O O . HIS A 1 359 ? -17.733 -1.261 7.491 1.00 96.31 359 HIS A O 1
ATOM 2916 N N . TRP A 1 360 ? -18.897 -2.866 8.531 1.00 96.88 360 TRP A N 1
ATOM 2917 C CA . TRP A 1 360 ? -18.402 -3.965 7.707 1.00 96.88 360 TRP A CA 1
ATOM 2918 C C . TRP A 1 360 ? -18.825 -3.848 6.243 1.00 96.88 360 TRP A C 1
ATOM 2920 O O . TRP A 1 360 ? -18.000 -4.121 5.369 1.00 96.88 360 TRP A O 1
ATOM 2930 N N . HIS A 1 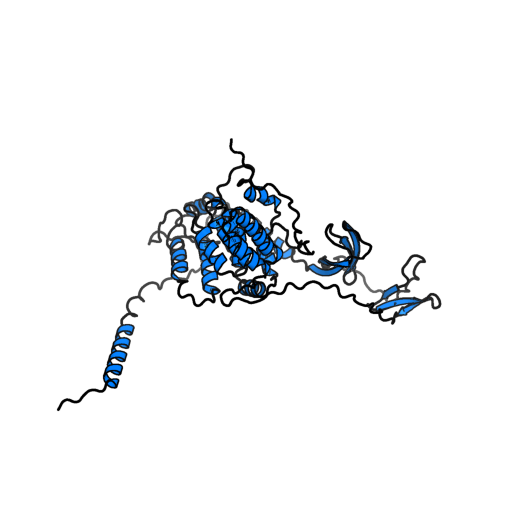361 ? -20.074 -3.448 5.992 1.00 95.12 361 HIS A N 1
ATOM 2931 C CA . HIS A 1 361 ? -20.662 -3.389 4.654 1.00 95.12 361 HIS A CA 1
ATOM 2932 C C . HIS A 1 361 ? -20.629 -1.989 4.039 1.00 95.12 361 HIS A C 1
ATOM 2934 O O . HIS A 1 361 ? -20.148 -1.844 2.921 1.00 95.12 361 HIS A O 1
ATOM 2940 N N . GLU A 1 362 ? -21.082 -0.972 4.769 1.00 93.56 362 GLU A N 1
ATOM 2941 C CA . GLU A 1 362 ? -21.273 0.383 4.230 1.00 93.56 362 GLU A CA 1
ATOM 2942 C C . GLU A 1 362 ? -19.958 1.168 4.138 1.00 93.56 362 GLU A C 1
ATOM 2944 O O . GLU A 1 362 ? -19.815 2.049 3.302 1.00 93.56 362 GLU A O 1
ATOM 2949 N N . PHE A 1 363 ? -18.973 0.822 4.972 1.00 93.00 363 PHE A N 1
ATOM 2950 C CA . PHE A 1 363 ? -17.671 1.500 5.040 1.00 93.00 363 PHE A CA 1
ATOM 2951 C C . PHE A 1 363 ? -16.512 0.578 4.640 1.00 93.00 363 PHE A C 1
ATOM 2953 O O . PHE A 1 363 ? -15.348 0.869 4.879 1.00 93.00 363 PHE A O 1
ATOM 2960 N N . ASN A 1 364 ? -16.815 -0.579 4.045 1.00 94.31 364 ASN A N 1
ATOM 2961 C CA . ASN A 1 364 ? -15.825 -1.553 3.576 1.00 94.31 364 ASN A CA 1
ATOM 2962 C C . ASN A 1 364 ? -14.728 -1.915 4.611 1.00 94.31 364 ASN A C 1
ATOM 2964 O O . ASN A 1 364 ? -13.585 -2.234 4.259 1.00 94.31 364 ASN A O 1
ATOM 2968 N N . HIS A 1 365 ? -15.066 -1.964 5.908 1.00 96.19 365 HIS A N 1
ATOM 2969 C CA . HIS A 1 365 ? -14.116 -2.440 6.919 1.00 96.19 365 HIS A CA 1
ATOM 2970 C C . HIS A 1 365 ? -13.661 -3.883 6.639 1.00 96.19 365 HIS A C 1
ATOM 2972 O O . HIS A 1 365 ? -12.550 -4.281 6.993 1.00 96.19 365 HIS A O 1
ATOM 2978 N N . LYS A 1 366 ? -14.492 -4.683 5.957 1.00 97.12 366 LYS A N 1
ATOM 2979 C CA . LYS A 1 366 ? -14.140 -6.033 5.495 1.00 97.12 366 LYS A CA 1
ATOM 2980 C C . LYS A 1 366 ? -12.849 -6.047 4.674 1.00 97.12 366 LYS A C 1
ATOM 2982 O O . LYS A 1 366 ? -11.965 -6.867 4.949 1.00 97.12 366 LYS A O 1
ATOM 2987 N N . GLY A 1 367 ? -12.753 -5.176 3.670 1.00 96.75 367 GLY A N 1
ATOM 2988 C CA . GLY A 1 367 ? -11.608 -5.113 2.770 1.00 96.75 367 GLY A CA 1
ATOM 2989 C C . GLY A 1 367 ? -10.349 -4.626 3.472 1.00 96.75 367 GLY A C 1
ATOM 2990 O O . GLY A 1 367 ? -9.306 -5.285 3.421 1.00 96.75 367 GLY A O 1
ATOM 2991 N N . GLU A 1 368 ? -10.480 -3.552 4.248 1.00 96.81 368 GLU A N 1
ATOM 2992 C CA . GLU A 1 368 ? -9.411 -3.016 5.089 1.00 96.81 368 GLU A CA 1
ATOM 2993 C C . GLU A 1 368 ? -8.885 -4.063 6.095 1.00 96.81 368 GLU A C 1
ATOM 2995 O O . GLU A 1 368 ? -7.678 -4.315 6.188 1.00 96.81 368 GLU A O 1
ATOM 3000 N N . CYS A 1 369 ? -9.784 -4.738 6.821 1.00 98.00 369 CYS A N 1
ATOM 3001 C CA . CYS A 1 369 ? -9.428 -5.738 7.827 1.00 98.00 369 CYS A CA 1
ATOM 3002 C C . CYS A 1 369 ? -8.660 -6.914 7.210 1.00 98.00 369 CYS A C 1
ATOM 3004 O O . CYS A 1 369 ? -7.701 -7.418 7.808 1.00 98.00 369 CYS A O 1
ATOM 3006 N N . LYS A 1 370 ? -9.062 -7.366 6.018 1.00 98.19 370 LYS A N 1
ATOM 3007 C CA . LYS A 1 370 ? -8.375 -8.454 5.311 1.00 98.19 370 LYS A CA 1
ATOM 3008 C C . LYS A 1 370 ? -7.024 -8.020 4.762 1.00 98.19 370 LYS A C 1
ATOM 3010 O O . LYS A 1 370 ? -6.055 -8.767 4.902 1.00 98.19 370 LYS A O 1
ATOM 3015 N N . GLN A 1 371 ? -6.927 -6.812 4.214 1.00 98.00 371 GLN A N 1
ATOM 3016 C CA . GLN A 1 371 ? -5.656 -6.255 3.758 1.00 98.00 371 GLN A CA 1
ATOM 3017 C C . GLN A 1 371 ? -4.659 -6.139 4.920 1.00 98.00 371 GLN A C 1
ATOM 3019 O O . GLN A 1 371 ? -3.512 -6.578 4.807 1.00 98.00 371 GLN A O 1
ATOM 3024 N N . LEU A 1 372 ? -5.108 -5.662 6.085 1.00 97.94 372 LEU A N 1
ATOM 3025 C CA . LEU A 1 372 ? -4.292 -5.630 7.298 1.00 97.94 372 LEU A CA 1
ATOM 3026 C C . LEU A 1 372 ? -3.865 -7.034 7.751 1.00 97.94 372 LEU A C 1
ATOM 3028 O O . LEU A 1 372 ? -2.722 -7.226 8.172 1.00 97.94 372 LEU A O 1
ATOM 3032 N N . HIS A 1 373 ? -4.743 -8.034 7.651 1.00 98.06 373 HIS A N 1
ATOM 3033 C CA . HIS A 1 373 ? -4.381 -9.419 7.955 1.00 98.06 373 HIS A CA 1
ATOM 3034 C C . HIS A 1 373 ? -3.266 -9.931 7.026 1.00 98.06 373 HIS A C 1
ATOM 3036 O O . HIS A 1 373 ? -2.291 -10.515 7.505 1.00 98.06 373 HIS A O 1
ATOM 3042 N N . ILE A 1 374 ? -3.354 -9.654 5.719 1.00 98.25 374 ILE A N 1
ATOM 3043 C CA . ILE A 1 374 ? -2.307 -9.989 4.741 1.00 98.25 374 ILE A CA 1
ATOM 3044 C C . ILE A 1 374 ? -0.985 -9.311 5.122 1.00 98.25 374 ILE A C 1
ATOM 3046 O O . ILE A 1 374 ? 0.053 -9.972 5.182 1.00 98.25 374 ILE A O 1
ATOM 3050 N N . LEU A 1 375 ? -1.013 -8.018 5.450 1.00 98.31 375 LEU A N 1
ATOM 3051 C CA . LEU A 1 375 ? 0.173 -7.267 5.866 1.00 98.31 375 LEU A CA 1
ATOM 3052 C C . LEU A 1 375 ? 0.783 -7.809 7.169 1.00 98.31 375 LEU A C 1
ATOM 3054 O O . LEU A 1 375 ? 2.000 -7.968 7.275 1.00 98.31 375 LEU A O 1
ATOM 3058 N N . ASN A 1 376 ? -0.029 -8.149 8.168 1.00 98.06 376 ASN A N 1
ATOM 3059 C CA . ASN A 1 376 ? 0.463 -8.737 9.415 1.00 98.06 376 ASN A CA 1
ATOM 3060 C C . ASN A 1 376 ? 1.056 -10.136 9.212 1.00 98.06 376 ASN A C 1
ATOM 3062 O O . ASN A 1 376 ? 2.062 -10.460 9.841 1.00 98.06 376 ASN A O 1
ATOM 3066 N N . LYS A 1 377 ? 0.467 -10.950 8.331 1.00 97.81 377 LYS A N 1
ATOM 3067 C CA . LYS A 1 377 ? 0.906 -12.328 8.079 1.00 97.81 377 LYS A CA 1
ATOM 3068 C C . LYS A 1 377 ? 2.133 -12.406 7.168 1.00 97.81 377 LYS A C 1
ATOM 3070 O O . LYS A 1 377 ? 3.017 -13.219 7.418 1.00 97.81 377 LYS A O 1
ATOM 3075 N N . TYR A 1 378 ? 2.195 -11.581 6.123 1.00 97.94 378 TYR A N 1
ATOM 3076 C CA . TYR A 1 378 ? 3.177 -11.729 5.041 1.00 97.94 378 TYR A CA 1
ATOM 3077 C C . TYR A 1 378 ? 4.172 -10.571 4.914 1.00 97.94 378 TYR A C 1
ATOM 3079 O O . TYR A 1 378 ? 5.245 -10.784 4.360 1.00 97.94 378 TYR A O 1
ATOM 3087 N N . HIS A 1 379 ? 3.869 -9.373 5.424 1.00 98.12 379 HIS A N 1
ATOM 3088 C CA . HIS A 1 379 ? 4.818 -8.252 5.417 1.00 98.12 379 HIS A CA 1
ATOM 3089 C C . HIS A 1 379 ? 5.547 -8.117 6.758 1.00 98.12 379 HIS A C 1
ATOM 3091 O O . HIS A 1 379 ? 6.770 -8.197 6.806 1.00 98.12 379 HIS A O 1
ATOM 3097 N N . LYS A 1 380 ? 4.811 -7.972 7.867 1.00 97.69 380 LYS A N 1
ATOM 3098 C CA . LYS A 1 380 ? 5.361 -7.648 9.200 1.00 97.69 380 LYS A CA 1
ATOM 3099 C C . LYS A 1 380 ? 6.517 -8.560 9.662 1.00 97.69 380 LYS A C 1
ATOM 3101 O O . LYS A 1 380 ? 7.469 -8.008 10.220 1.00 97.69 380 LYS A O 1
ATOM 3106 N N . PRO A 1 381 ? 6.495 -9.892 9.435 1.00 98.19 381 PRO A N 1
ATOM 3107 C CA . PRO A 1 381 ? 7.590 -10.780 9.836 1.00 98.19 381 PRO A CA 1
ATOM 3108 C C . PRO A 1 381 ? 8.855 -10.642 8.981 1.00 98.19 381 PRO A C 1
ATOM 3110 O O . PRO A 1 381 ? 9.924 -10.999 9.458 1.00 98.19 381 PRO A O 1
ATOM 3113 N N . TYR A 1 382 ? 8.730 -10.133 7.751 1.00 98.12 382 TYR A N 1
ATOM 3114 C CA . TYR A 1 382 ? 9.808 -10.052 6.755 1.00 98.12 382 TYR A CA 1
ATOM 3115 C C . TYR A 1 382 ? 10.158 -8.610 6.362 1.00 98.12 382 TYR A C 1
ATOM 3117 O O . TYR A 1 382 ? 10.922 -8.387 5.427 1.00 98.12 382 TYR A O 1
ATOM 3125 N N . ALA A 1 383 ? 9.560 -7.611 7.019 1.00 97.44 383 ALA A N 1
ATOM 3126 C CA . ALA A 1 383 ? 9.651 -6.212 6.606 1.00 97.44 383 ALA A CA 1
ATOM 3127 C C . ALA A 1 383 ? 11.103 -5.708 6.577 1.00 97.44 383 ALA A C 1
ATOM 3129 O O . ALA A 1 383 ? 11.479 -4.937 5.697 1.00 97.44 383 ALA A O 1
ATOM 3130 N N . LYS A 1 384 ? 11.938 -6.176 7.515 1.00 96.50 384 LYS A N 1
ATOM 3131 C CA . LYS A 1 384 ? 13.357 -5.812 7.561 1.00 96.50 384 LYS A CA 1
ATOM 3132 C C . LYS A 1 384 ? 14.115 -6.429 6.385 1.00 96.50 384 LYS A C 1
ATOM 3134 O O . LYS A 1 384 ? 14.853 -5.731 5.708 1.00 96.50 384 LYS A O 1
ATOM 3139 N N . GLU A 1 385 ? 13.913 -7.715 6.132 1.00 97.56 385 GLU A N 1
ATOM 3140 C CA . GLU A 1 385 ? 14.575 -8.484 5.079 1.00 97.56 385 GLU A CA 1
ATOM 3141 C C . GLU A 1 385 ? 14.173 -7.994 3.684 1.00 97.56 385 GLU A C 1
ATOM 3143 O O . GLU A 1 385 ? 15.022 -7.874 2.803 1.00 97.56 385 GLU A O 1
ATOM 3148 N N . ILE A 1 386 ? 12.891 -7.663 3.494 1.00 97.12 386 ILE A N 1
ATOM 3149 C CA . ILE A 1 386 ? 12.381 -7.053 2.262 1.00 97.12 386 ILE A CA 1
ATOM 3150 C C . ILE A 1 386 ? 13.042 -5.685 2.038 1.00 97.12 386 ILE A C 1
ATOM 3152 O O . ILE A 1 386 ? 13.535 -5.435 0.937 1.00 97.12 386 ILE A O 1
ATOM 3156 N N . ARG A 1 387 ? 13.106 -4.827 3.068 1.00 95.38 387 ARG A N 1
ATOM 3157 C CA . ARG A 1 387 ? 13.769 -3.514 2.985 1.00 95.38 387 ARG A CA 1
ATOM 3158 C C . ARG A 1 387 ? 15.259 -3.641 2.685 1.00 95.38 387 ARG A C 1
ATOM 3160 O O . ARG A 1 387 ? 15.744 -3.013 1.751 1.00 95.38 387 ARG A O 1
ATOM 3167 N N . ASP A 1 388 ? 15.978 -4.466 3.440 1.00 94.69 388 ASP A N 1
ATOM 3168 C CA . ASP A 1 388 ? 17.423 -4.655 3.277 1.00 94.69 388 ASP A CA 1
ATOM 3169 C C . ASP A 1 388 ? 17.748 -5.185 1.864 1.00 94.69 388 ASP A C 1
ATOM 3171 O O . ASP A 1 388 ? 18.695 -4.722 1.223 1.00 94.69 388 ASP A O 1
ATOM 3175 N N . ALA A 1 389 ? 16.926 -6.100 1.331 1.00 94.00 389 ALA A N 1
ATOM 3176 C CA . ALA A 1 389 ? 17.048 -6.565 -0.049 1.00 94.00 389 ALA A CA 1
ATOM 3177 C C . ALA A 1 389 ? 16.811 -5.433 -1.060 1.00 94.00 389 ALA A C 1
ATOM 3179 O O . ALA A 1 389 ? 17.629 -5.260 -1.964 1.00 94.00 389 ALA A O 1
ATOM 3180 N N . ALA A 1 390 ? 15.751 -4.635 -0.882 1.00 93.44 390 ALA A N 1
ATOM 3181 C CA . ALA A 1 390 ? 15.423 -3.519 -1.768 1.00 93.44 390 ALA A CA 1
ATOM 3182 C C . ALA A 1 390 ? 16.521 -2.439 -1.785 1.00 93.44 390 ALA A C 1
ATOM 3184 O O . ALA A 1 390 ? 16.900 -1.974 -2.859 1.00 93.44 390 ALA A O 1
ATOM 3185 N N . ILE A 1 391 ? 17.091 -2.094 -0.625 1.00 92.00 391 ILE A N 1
ATOM 3186 C CA . ILE A 1 391 ? 18.253 -1.194 -0.501 1.00 92.00 391 ILE A CA 1
ATOM 3187 C C . ILE A 1 391 ? 19.458 -1.750 -1.274 1.00 92.00 391 ILE A C 1
ATOM 3189 O O . ILE A 1 391 ? 20.159 -1.020 -1.979 1.00 92.00 391 ILE A O 1
ATOM 3193 N N . GLY A 1 392 ? 19.677 -3.063 -1.184 1.00 91.75 392 GLY A N 1
ATOM 3194 C CA . GLY A 1 392 ? 20.713 -3.767 -1.935 1.00 91.75 392 GLY A CA 1
ATOM 3195 C C . GLY A 1 392 ? 20.451 -3.889 -3.442 1.00 91.75 392 GLY A C 1
ATOM 3196 O O . GLY A 1 392 ? 21.313 -4.411 -4.144 1.00 91.75 392 GLY A O 1
ATOM 3197 N N . GLY A 1 393 ? 19.293 -3.440 -3.943 1.00 89.12 393 GLY A N 1
ATOM 3198 C CA . GLY A 1 393 ? 18.872 -3.632 -5.336 1.00 89.12 393 GLY A CA 1
ATOM 3199 C C . GLY A 1 393 ? 18.470 -5.074 -5.670 1.00 89.12 393 GLY A C 1
ATOM 3200 O O . GLY A 1 393 ? 18.398 -5.439 -6.840 1.00 89.12 393 GLY A O 1
ATOM 3201 N N . ASN A 1 394 ? 18.224 -5.905 -4.656 1.00 91.06 394 ASN A N 1
ATOM 3202 C CA . ASN A 1 394 ? 17.814 -7.299 -4.799 1.00 91.06 394 ASN A CA 1
ATOM 3203 C C . ASN A 1 394 ? 16.312 -7.463 -4.533 1.00 91.06 394 ASN A C 1
ATOM 3205 O O . ASN A 1 394 ? 15.689 -6.659 -3.840 1.00 91.06 394 ASN A O 1
ATOM 3209 N N . ASN A 1 395 ? 15.730 -8.550 -5.044 1.00 90.12 395 ASN A N 1
ATOM 3210 C CA . ASN A 1 395 ? 14.350 -8.925 -4.739 1.00 90.12 395 ASN A CA 1
ATOM 3211 C C . ASN A 1 395 ? 14.314 -10.012 -3.656 1.00 90.12 395 ASN A C 1
ATOM 3213 O O . ASN A 1 395 ? 15.024 -11.013 -3.755 1.00 90.12 395 ASN A O 1
ATOM 3217 N N . HIS A 1 396 ? 13.475 -9.833 -2.635 1.00 94.88 396 HIS A N 1
ATOM 3218 C CA . HIS A 1 396 ? 13.271 -10.837 -1.591 1.00 94.88 396 HIS A CA 1
ATOM 3219 C C . HIS A 1 396 ? 12.084 -11.750 -1.958 1.00 94.88 396 HIS A C 1
ATOM 3221 O O . HIS A 1 396 ? 11.020 -11.225 -2.279 1.00 94.88 396 HIS A O 1
ATOM 3227 N N . PRO A 1 397 ? 12.166 -13.090 -1.846 1.00 94.44 397 PRO A N 1
ATOM 3228 C CA . PRO A 1 397 ? 11.065 -13.985 -2.236 1.00 94.44 397 PRO A CA 1
ATOM 3229 C C . PRO A 1 397 ? 9.730 -13.719 -1.519 1.00 94.44 397 PRO A C 1
ATOM 3231 O O . PRO A 1 397 ? 8.656 -13.886 -2.097 1.00 94.44 397 PRO A O 1
ATOM 3234 N N . ALA A 1 398 ? 9.775 -13.271 -0.258 1.00 96.06 398 ALA A N 1
ATOM 3235 C CA . ALA A 1 398 ? 8.561 -12.896 0.476 1.00 96.06 398 ALA A CA 1
ATOM 3236 C C . ALA A 1 398 ? 7.838 -11.687 -0.144 1.00 96.06 398 ALA A C 1
ATOM 3238 O O . ALA A 1 398 ? 6.621 -11.589 -0.005 1.00 96.06 398 ALA A O 1
ATOM 3239 N N . LEU A 1 399 ? 8.556 -10.807 -0.856 1.00 95.38 399 LEU A N 1
ATOM 3240 C CA . LEU A 1 399 ? 7.952 -9.678 -1.558 1.00 95.38 399 LEU A CA 1
ATOM 3241 C C . LEU A 1 399 ? 7.049 -10.156 -2.695 1.00 95.38 399 LEU A C 1
ATOM 3243 O O . LEU A 1 399 ? 5.917 -9.699 -2.808 1.00 95.38 399 LEU A O 1
ATOM 3247 N N . ASP A 1 400 ? 7.498 -11.126 -3.489 1.00 92.88 400 ASP A N 1
ATOM 3248 C CA . ASP A 1 400 ? 6.685 -11.678 -4.578 1.00 92.88 400 ASP A CA 1
ATOM 3249 C C . ASP A 1 400 ? 5.434 -12.382 -4.032 1.00 92.88 400 ASP A C 1
ATOM 3251 O O . ASP A 1 400 ? 4.321 -12.159 -4.512 1.00 92.88 400 ASP A O 1
ATOM 3255 N N . LYS A 1 401 ? 5.581 -13.163 -2.952 1.00 94.88 401 LYS A N 1
ATOM 3256 C CA . LYS A 1 401 ? 4.432 -13.783 -2.271 1.00 94.88 401 LYS A CA 1
ATOM 3257 C C . LYS A 1 401 ? 3.439 -12.731 -1.768 1.00 94.88 401 LYS A C 1
ATOM 3259 O O . LYS A 1 401 ? 2.232 -12.897 -1.939 1.00 94.88 401 LYS A O 1
ATOM 3264 N N . LEU A 1 402 ? 3.935 -11.655 -1.161 1.00 96.50 402 LEU A N 1
ATOM 3265 C CA . LEU A 1 402 ? 3.118 -10.563 -0.642 1.00 96.50 402 LEU A CA 1
ATOM 3266 C C . LEU A 1 402 ? 2.402 -9.796 -1.760 1.00 96.50 402 LEU A C 1
ATOM 3268 O O . LEU A 1 402 ? 1.209 -9.542 -1.637 1.00 96.50 402 LEU A O 1
ATOM 3272 N N . ARG A 1 403 ? 3.085 -9.497 -2.870 1.00 95.25 403 ARG A N 1
ATOM 3273 C CA . ARG A 1 403 ? 2.488 -8.864 -4.056 1.00 95.25 403 ARG A CA 1
ATOM 3274 C C . ARG A 1 403 ? 1.324 -9.663 -4.606 1.00 95.25 403 ARG A C 1
ATOM 3276 O O . ARG A 1 403 ? 0.266 -9.099 -4.861 1.00 95.25 403 ARG A O 1
ATOM 3283 N N . HIS A 1 404 ? 1.498 -10.977 -4.733 1.00 93.88 404 HIS A N 1
ATOM 3284 C CA . HIS A 1 404 ? 0.419 -11.856 -5.162 1.00 93.88 404 HIS A CA 1
ATOM 3285 C C . HIS A 1 404 ? -0.760 -11.810 -4.185 1.00 93.88 404 HIS A C 1
ATOM 3287 O O . HIS A 1 404 ? -1.898 -11.619 -4.603 1.00 93.88 404 HIS A O 1
ATOM 3293 N N . LYS A 1 405 ? -0.491 -11.928 -2.877 1.00 95.94 405 LYS A N 1
ATOM 3294 C CA . LYS A 1 405 ? -1.533 -11.916 -1.839 1.00 95.94 405 LYS A CA 1
ATOM 3295 C C . LYS A 1 405 ? -2.268 -10.581 -1.732 1.00 95.94 405 LYS A C 1
ATOM 3297 O O . LYS A 1 405 ? -3.439 -10.593 -1.389 1.00 95.94 405 LYS A O 1
ATOM 3302 N N . LEU A 1 406 ? -1.608 -9.465 -2.031 1.00 96.81 406 LEU A N 1
ATOM 3303 C CA . LEU A 1 406 ? -2.224 -8.139 -2.078 1.00 96.81 406 LEU A CA 1
ATOM 3304 C C . LEU A 1 406 ? -2.840 -7.806 -3.440 1.00 96.81 406 LEU A C 1
ATOM 3306 O O . LEU A 1 406 ? -3.467 -6.765 -3.551 1.00 96.81 406 LEU A O 1
ATOM 3310 N N . GLY A 1 407 ? -2.670 -8.628 -4.478 1.00 95.44 407 GLY A N 1
ATOM 3311 C CA . GLY A 1 407 ? -3.128 -8.296 -5.833 1.00 95.44 407 GLY A CA 1
ATOM 3312 C C . GLY A 1 407 ? -2.352 -7.152 -6.497 1.00 95.44 407 GLY A C 1
ATOM 3313 O O . GLY A 1 407 ? -2.881 -6.488 -7.379 1.00 95.44 407 GLY A O 1
ATOM 3314 N N . LEU A 1 408 ? -1.094 -6.919 -6.105 1.00 94.69 408 LEU A N 1
ATOM 3315 C CA . LEU A 1 408 ? -0.220 -5.913 -6.729 1.00 94.69 408 LEU A CA 1
ATOM 3316 C C . LEU A 1 408 ? 0.292 -6.339 -8.117 1.00 94.69 408 LEU A C 1
ATOM 3318 O O . LEU A 1 408 ? 0.785 -5.505 -8.878 1.00 94.69 408 LEU A O 1
ATOM 3322 N N . SER A 1 409 ? 0.167 -7.625 -8.451 1.00 89.62 409 SER A N 1
ATOM 3323 C CA . SER A 1 409 ? 0.560 -8.211 -9.738 1.00 89.62 409 SER A CA 1
ATOM 3324 C C . SER A 1 409 ? -0.659 -8.738 -10.488 1.00 89.62 409 SER A C 1
ATOM 3326 O O . SER A 1 409 ? -0.870 -9.950 -10.579 1.00 89.62 409 SER A O 1
ATOM 3328 N N . ARG A 1 410 ? -1.485 -7.812 -10.977 1.00 83.94 410 ARG A N 1
ATOM 3329 C CA . ARG A 1 410 ? -2.672 -8.099 -11.791 1.00 83.94 410 ARG A CA 1
ATOM 3330 C C . ARG A 1 410 ? -2.358 -7.866 -13.276 1.00 83.94 410 ARG A C 1
ATOM 3332 O O . ARG A 1 410 ? -1.529 -7.011 -13.579 1.00 83.94 410 ARG A O 1
ATOM 3339 N N . PRO A 1 411 ? -2.991 -8.596 -14.208 1.00 83.12 411 PRO A N 1
ATOM 3340 C CA . PRO A 1 411 ? -2.946 -8.257 -15.627 1.00 83.12 411 PRO A CA 1
ATOM 3341 C C . PRO A 1 411 ? -3.448 -6.831 -15.862 1.00 83.12 411 PRO A C 1
ATOM 3343 O O . PRO A 1 411 ? -4.468 -6.446 -15.293 1.00 83.12 411 PRO A O 1
ATOM 3346 N N . LEU A 1 412 ? -2.774 -6.075 -16.736 1.00 81.94 412 LEU A N 1
ATOM 3347 C CA . LEU A 1 412 ? -3.171 -4.703 -17.085 1.00 81.94 412 LEU A CA 1
ATOM 3348 C C . LEU A 1 412 ? -4.649 -4.605 -17.489 1.00 81.94 412 LEU A C 1
ATOM 3350 O O . LEU A 1 412 ? -5.324 -3.655 -17.112 1.00 81.94 412 LEU A O 1
ATOM 3354 N N . GLN A 1 413 ? -5.160 -5.611 -18.202 1.00 82.56 413 GLN A N 1
ATOM 3355 C CA . GLN A 1 413 ? -6.541 -5.650 -18.683 1.00 82.56 413 GLN A CA 1
ATOM 3356 C C . GLN A 1 413 ? -7.573 -5.635 -17.547 1.00 82.56 413 GLN A C 1
ATOM 3358 O O . GLN A 1 413 ? -8.679 -5.151 -17.749 1.00 82.56 413 GLN A O 1
ATOM 3363 N N . GLU A 1 414 ? -7.234 -6.145 -16.356 1.00 79.69 414 GLU A N 1
ATOM 3364 C CA . GLU A 1 414 ? -8.168 -6.188 -15.221 1.00 79.69 414 GLU A CA 1
ATOM 3365 C C . GLU A 1 414 ? -8.441 -4.813 -14.606 1.00 79.69 414 GLU A C 1
ATOM 3367 O O . GLU A 1 414 ? -9.371 -4.675 -13.816 1.00 79.69 414 GLU A O 1
ATOM 3372 N N . TYR A 1 415 ? -7.612 -3.813 -14.907 1.00 83.06 415 TYR A N 1
ATOM 3373 C CA . TYR A 1 415 ? -7.723 -2.484 -14.307 1.00 83.06 415 TYR A CA 1
ATOM 3374 C C . TYR A 1 415 ? -7.437 -1.348 -15.296 1.00 83.06 415 TYR A C 1
ATOM 3376 O O . TYR A 1 415 ? -7.311 -0.191 -14.899 1.00 83.06 415 TYR A O 1
ATOM 3384 N N . GLU A 1 416 ? -7.355 -1.655 -16.591 1.00 86.44 416 GLU A N 1
ATOM 3385 C CA . GLU A 1 416 ? -7.228 -0.660 -17.656 1.00 86.44 416 GLU A CA 1
ATOM 3386 C C . GLU A 1 416 ? -8.423 0.299 -17.654 1.00 86.44 416 GLU A C 1
ATOM 3388 O O . GLU A 1 416 ? -8.243 1.503 -17.828 1.00 86.44 416 GLU A O 1
ATOM 3393 N N . GLU A 1 417 ? -9.612 -0.228 -17.356 1.00 88.81 417 GLU A N 1
ATOM 3394 C CA . GLU A 1 417 ? -10.844 0.540 -17.185 1.00 88.81 417 GLU A CA 1
ATOM 3395 C C . GLU A 1 417 ? -10.711 1.600 -16.076 1.00 88.81 417 GLU A C 1
ATOM 3397 O O . GLU A 1 417 ? -10.921 2.790 -16.318 1.00 88.81 417 GLU A O 1
ATOM 3402 N N . LEU A 1 418 ? -10.229 1.184 -14.899 1.00 88.50 418 LEU A N 1
ATOM 3403 C CA . LEU A 1 418 ? -9.995 2.060 -13.748 1.00 88.50 418 LEU A CA 1
ATOM 3404 C C . LEU A 1 418 ? -8.932 3.128 -14.045 1.00 88.50 418 LEU A C 1
ATOM 3406 O O . LEU A 1 418 ? -9.039 4.257 -13.583 1.00 88.50 418 LEU A O 1
ATOM 3410 N N . MET A 1 419 ? -7.891 2.784 -14.807 1.00 84.75 419 MET A N 1
ATOM 3411 C CA . MET A 1 419 ? -6.783 3.696 -15.113 1.00 84.75 419 MET A CA 1
ATOM 3412 C C . MET A 1 419 ? -7.153 4.748 -16.165 1.00 84.75 419 MET A C 1
ATOM 3414 O O . MET A 1 419 ? -6.804 5.925 -16.022 1.00 84.75 419 MET A O 1
ATOM 3418 N N . LYS A 1 420 ? -7.792 4.307 -17.256 1.00 86.75 420 LYS A N 1
ATOM 3419 C CA . LYS A 1 420 ? -8.006 5.123 -18.460 1.00 86.75 420 LYS A CA 1
ATOM 3420 C C . LYS A 1 420 ? -9.340 5.839 -18.470 1.00 86.75 420 LYS A C 1
ATOM 3422 O O . LYS A 1 420 ? -9.408 6.955 -18.968 1.00 86.75 420 LYS A O 1
ATOM 3427 N N . HIS A 1 421 ? -10.376 5.177 -17.976 1.00 87.50 421 HIS A N 1
ATOM 3428 C CA . HIS A 1 421 ? -11.749 5.628 -18.142 1.00 87.50 421 HIS A CA 1
ATOM 3429 C C . HIS A 1 421 ? -12.394 6.035 -16.822 1.00 87.50 421 HIS A C 1
ATOM 3431 O O . HIS A 1 421 ? -13.527 6.494 -16.853 1.00 87.50 421 HIS A O 1
ATOM 3437 N N . ASP A 1 422 ? -11.707 5.835 -15.689 1.00 90.31 422 ASP A N 1
ATOM 3438 C CA . ASP A 1 422 ? -12.249 6.056 -14.343 1.00 90.31 422 ASP A CA 1
ATOM 3439 C C . ASP A 1 422 ? -13.632 5.388 -14.195 1.00 90.31 422 ASP A C 1
ATOM 3441 O O . ASP A 1 422 ? -14.604 5.950 -13.686 1.00 90.31 422 ASP A O 1
ATOM 3445 N N . THR A 1 423 ? -13.718 4.160 -14.714 1.00 92.62 423 THR A N 1
ATOM 3446 C CA . THR A 1 423 ? -14.922 3.329 -14.703 1.00 92.62 423 THR A CA 1
ATOM 3447 C C . THR A 1 423 ? -14.609 1.926 -14.184 1.00 92.62 423 THR A C 1
ATOM 3449 O O . THR A 1 423 ? -13.463 1.467 -14.218 1.00 92.62 423 THR A O 1
ATOM 3452 N N . HIS A 1 424 ? -15.631 1.262 -13.653 1.00 91.50 424 HIS A N 1
ATOM 3453 C CA . HIS A 1 424 ? -15.610 -0.143 -13.276 1.00 91.50 424 HIS A CA 1
ATOM 3454 C C . HIS A 1 424 ? -16.928 -0.795 -13.700 1.00 91.50 424 HIS A C 1
ATOM 3456 O O . HIS A 1 424 ? -18.006 -0.327 -13.324 1.00 91.50 424 HIS A O 1
ATOM 3462 N N . ASP A 1 425 ? -16.851 -1.856 -14.507 1.00 90.69 425 ASP A N 1
ATOM 3463 C CA . ASP A 1 425 ? -18.015 -2.526 -15.104 1.00 90.69 425 ASP A CA 1
ATOM 3464 C C . ASP A 1 425 ? -18.901 -1.569 -15.934 1.00 90.69 425 ASP A C 1
ATOM 3466 O O . ASP A 1 425 ? -20.135 -1.641 -15.937 1.00 90.69 425 ASP A O 1
ATOM 3470 N N . GLY A 1 426 ? -18.260 -0.634 -16.635 1.00 91.19 426 GLY A N 1
ATOM 3471 C CA . GLY A 1 426 ? -18.860 0.398 -17.474 1.00 91.19 426 GLY A CA 1
ATOM 3472 C C . GLY A 1 426 ? -19.496 1.552 -16.701 1.00 91.19 426 GLY A C 1
ATOM 3473 O O . GLY A 1 426 ? -20.177 2.382 -17.305 1.00 91.19 426 GLY A O 1
ATOM 3474 N N . LYS A 1 427 ? -19.328 1.605 -15.375 1.00 93.94 427 LYS A N 1
ATOM 3475 C CA . LYS A 1 427 ? -19.918 2.639 -14.517 1.00 93.94 427 LYS A CA 1
ATOM 3476 C C . LYS A 1 427 ? -18.843 3.581 -13.990 1.00 93.94 427 LYS A C 1
ATOM 3478 O O . LYS A 1 427 ? -17.795 3.084 -13.589 1.00 93.94 427 LYS A O 1
ATOM 3483 N N . PRO A 1 428 ? -19.092 4.902 -13.948 1.00 95.12 428 PRO A N 1
ATOM 3484 C CA . PRO A 1 428 ? -18.182 5.841 -13.300 1.00 95.12 428 PRO A CA 1
ATOM 3485 C C . PRO A 1 428 ? -17.895 5.413 -11.863 1.00 95.12 428 PRO A C 1
ATOM 3487 O O . PRO A 1 428 ? -18.814 4.992 -11.155 1.00 95.12 428 PRO A O 1
ATOM 3490 N N . ILE A 1 429 ? -16.634 5.514 -11.456 1.00 92.88 429 ILE A N 1
ATOM 3491 C CA . ILE A 1 429 ? -16.219 5.243 -10.079 1.00 92.88 429 ILE A CA 1
ATOM 3492 C C . ILE A 1 429 ? -16.039 6.543 -9.307 1.00 92.88 429 ILE A C 1
ATOM 3494 O O . ILE A 1 429 ? -15.666 7.565 -9.883 1.00 92.88 429 ILE A O 1
ATOM 3498 N N . ASP A 1 430 ? -16.220 6.470 -7.994 1.00 91.62 430 ASP A N 1
ATOM 3499 C CA . ASP A 1 430 ? -15.578 7.402 -7.077 1.00 91.62 430 ASP A CA 1
ATOM 3500 C C . ASP A 1 430 ? -14.201 6.826 -6.696 1.00 91.62 430 ASP A C 1
ATOM 3502 O O . ASP A 1 430 ? -14.154 5.741 -6.116 1.00 91.62 430 ASP A O 1
ATOM 3506 N N . PRO A 1 431 ? -13.070 7.482 -7.024 1.00 90.12 431 PRO A N 1
ATOM 3507 C CA . PRO A 1 431 ? -11.737 7.015 -6.642 1.00 90.12 431 PRO A CA 1
ATOM 3508 C C . PRO A 1 431 ? -11.557 6.732 -5.142 1.00 90.12 431 PRO A C 1
ATOM 3510 O O . PRO A 1 431 ? -10.714 5.902 -4.785 1.00 90.12 431 PRO A O 1
ATOM 3513 N N . GLU A 1 432 ? -12.318 7.401 -4.269 1.00 89.38 432 GLU A N 1
ATOM 3514 C CA . GLU A 1 432 ? -12.235 7.233 -2.812 1.00 89.38 432 GLU A CA 1
ATOM 3515 C C . GLU A 1 432 ? -12.759 5.866 -2.341 1.00 89.38 432 GLU A C 1
ATOM 3517 O O . GLU A 1 432 ? -12.247 5.302 -1.369 1.00 89.38 432 GLU A O 1
ATOM 3522 N N . ASP A 1 433 ? -13.673 5.247 -3.092 1.00 90.50 433 ASP A N 1
ATOM 3523 C CA . ASP A 1 433 ? -14.194 3.905 -2.790 1.00 90.50 433 ASP A CA 1
ATOM 3524 C C . ASP A 1 433 ? -13.146 2.792 -3.017 1.00 90.50 433 ASP A C 1
ATOM 3526 O O . ASP A 1 433 ? -13.314 1.649 -2.579 1.00 90.50 433 ASP A O 1
ATOM 3530 N N . TYR A 1 434 ? -12.035 3.113 -3.690 1.00 92.25 434 TYR A N 1
ATOM 3531 C CA . TYR A 1 434 ? -11.038 2.153 -4.184 1.00 92.25 434 TYR A CA 1
ATOM 3532 C C . TYR A 1 434 ? -9.704 2.217 -3.421 1.00 92.25 434 TYR A C 1
ATOM 3534 O O . TYR A 1 434 ? -8.708 1.629 -3.856 1.00 92.25 434 TYR A O 1
ATOM 3542 N N . LEU A 1 435 ? -9.664 2.914 -2.281 1.00 91.62 435 LEU A N 1
ATOM 3543 C CA . LEU A 1 435 ? -8.442 3.094 -1.485 1.00 91.62 435 LEU A CA 1
ATOM 3544 C C . LEU A 1 435 ? -8.087 1.883 -0.635 1.00 91.62 435 LEU A C 1
ATOM 3546 O O . LEU A 1 435 ? -6.918 1.524 -0.486 1.00 91.62 435 LEU A O 1
ATOM 3550 N N . VAL A 1 436 ? -9.106 1.254 -0.064 1.00 93.12 436 VAL A N 1
ATOM 3551 C CA . VAL A 1 436 ? -8.960 0.026 0.710 1.00 93.12 436 VAL A CA 1
ATOM 3552 C C . VAL A 1 436 ? -9.068 -1.187 -0.206 1.00 93.12 436 VAL A C 1
ATOM 3554 O O . VAL A 1 436 ? -9.609 -1.128 -1.313 1.00 93.12 436 VAL A O 1
ATOM 3557 N N . GLY A 1 437 ? -8.539 -2.318 0.258 1.00 92.94 437 GLY A N 1
ATOM 3558 C CA . GLY A 1 437 ? -8.680 -3.576 -0.462 1.00 92.94 437 GLY A CA 1
ATOM 3559 C C . GLY A 1 437 ? -10.143 -3.934 -0.766 1.00 92.94 437 GLY A C 1
ATOM 3560 O O . GLY A 1 437 ? -11.078 -3.530 -0.074 1.00 92.94 437 GLY A O 1
ATOM 3561 N N . ARG A 1 438 ? -10.329 -4.757 -1.797 1.00 94.81 438 ARG A N 1
ATOM 3562 C CA . ARG A 1 438 ? -11.574 -5.465 -2.111 1.00 94.81 438 ARG A CA 1
ATOM 3563 C C . ARG A 1 438 ? -11.994 -6.346 -0.938 1.00 94.81 438 ARG A C 1
ATOM 3565 O O . ARG A 1 438 ? -11.242 -6.562 0.012 1.00 94.81 438 ARG A O 1
ATOM 3572 N N . GLU A 1 439 ? -13.147 -6.994 -1.057 1.00 95.00 439 GLU A N 1
ATOM 3573 C CA . GLU A 1 439 ? -13.621 -7.942 -0.048 1.00 95.00 439 GLU A CA 1
ATOM 3574 C C . GLU A 1 439 ? -12.676 -9.121 0.240 1.00 95.00 439 GLU A C 1
ATOM 3576 O O . GLU A 1 439 ? -12.911 -9.845 1.206 1.00 95.00 439 GLU A O 1
ATOM 3581 N N . ASP A 1 440 ? -11.658 -9.381 -0.581 1.00 96.00 440 ASP A N 1
ATOM 3582 C CA . ASP A 1 440 ? -10.622 -10.397 -0.358 1.00 96.00 440 ASP A CA 1
ATOM 3583 C C . ASP A 1 440 ? -9.319 -9.825 0.239 1.00 96.00 440 ASP A C 1
ATOM 3585 O O . ASP A 1 440 ? -8.409 -10.585 0.567 1.00 96.00 440 ASP A O 1
ATOM 3589 N N . GLY A 1 441 ? -9.250 -8.507 0.450 1.00 96.31 441 GLY A N 1
ATOM 3590 C CA . GLY A 1 441 ? -8.080 -7.778 0.936 1.00 96.31 441 GLY A CA 1
ATOM 3591 C C . GLY A 1 441 ? -7.065 -7.407 -0.150 1.00 96.31 441 GLY A C 1
ATOM 3592 O O . GLY A 1 441 ? -6.016 -6.851 0.180 1.00 96.31 441 GLY A O 1
ATOM 3593 N N . THR A 1 442 ? -7.341 -7.708 -1.425 1.00 96.38 442 THR A N 1
ATOM 3594 C CA . THR A 1 442 ? -6.480 -7.322 -2.552 1.00 96.38 442 THR A CA 1
ATOM 3595 C C . THR A 1 442 ? -6.788 -5.912 -3.041 1.00 96.38 442 THR A C 1
ATOM 3597 O O . THR A 1 442 ? -7.919 -5.451 -2.949 1.00 96.38 442 THR A O 1
ATOM 3600 N N . VAL A 1 443 ? -5.796 -5.215 -3.588 1.00 94.88 443 VAL A N 1
ATOM 3601 C CA . VAL A 1 443 ? -5.994 -3.891 -4.183 1.00 94.88 443 VAL A CA 1
ATOM 3602 C C . VAL A 1 443 ? -6.791 -3.964 -5.485 1.00 94.88 443 VAL A C 1
ATOM 3604 O O . VAL A 1 443 ? -6.819 -4.986 -6.183 1.00 94.88 443 VAL A O 1
ATOM 3607 N N . TRP A 1 444 ? -7.425 -2.844 -5.826 1.00 93.19 444 TRP A N 1
ATOM 3608 C CA . TRP A 1 444 ? -8.197 -2.694 -7.053 1.00 93.19 444 TRP A CA 1
ATOM 3609 C C . TRP A 1 444 ? -7.334 -2.578 -8.304 1.00 93.19 444 TRP A C 1
ATOM 3611 O O . TRP A 1 444 ? -7.654 -3.215 -9.307 1.00 93.19 444 TRP A O 1
ATOM 3621 N N . VAL A 1 445 ? -6.224 -1.847 -8.204 1.00 90.94 445 VAL A N 1
ATOM 3622 C CA . VAL A 1 445 ? -5.253 -1.594 -9.276 1.00 90.94 445 VAL A CA 1
ATOM 3623 C C . VAL A 1 445 ? -3.896 -2.150 -8.849 1.00 90.94 445 VAL A C 1
ATOM 3625 O O . VAL A 1 445 ? -3.488 -1.958 -7.708 1.00 90.94 445 VAL A O 1
ATOM 3628 N N . GLY A 1 446 ? -3.189 -2.853 -9.737 1.00 88.75 446 GLY A N 1
ATOM 3629 C CA . GLY A 1 446 ? -1.849 -3.380 -9.451 1.00 88.75 446 GLY A CA 1
ATOM 3630 C C . GLY A 1 446 ? -0.735 -2.357 -9.708 1.00 88.75 446 GLY A C 1
ATOM 3631 O O . GLY A 1 446 ? -0.837 -1.542 -10.620 1.00 88.75 446 GLY A O 1
ATOM 3632 N N . SER A 1 447 ? 0.370 -2.439 -8.959 1.00 87.44 447 SER A N 1
ATOM 3633 C CA . SER A 1 447 ? 1.606 -1.681 -9.245 1.00 87.44 447 SER A CA 1
ATOM 3634 C C . SER A 1 447 ? 2.464 -2.349 -10.321 1.00 87.44 447 SER A C 1
ATOM 3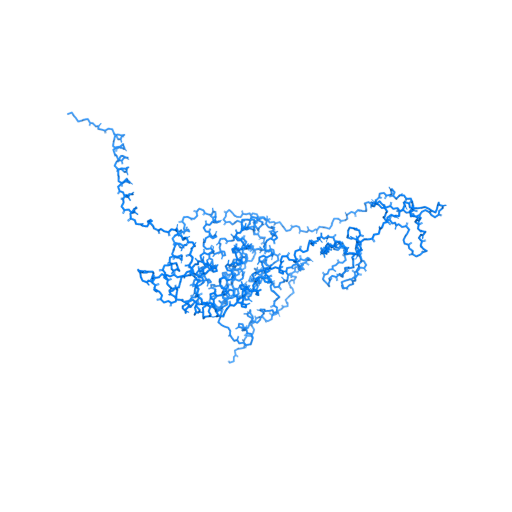636 O O . SER A 1 447 ? 3.428 -1.779 -10.820 1.00 87.44 447 SER A O 1
ATOM 3638 N N . THR A 1 448 ? 2.151 -3.593 -10.682 1.00 80.81 448 THR A N 1
ATOM 3639 C CA . THR A 1 448 ? 2.870 -4.337 -11.714 1.00 80.81 448 THR A CA 1
ATOM 3640 C C . THR A 1 448 ? 1.861 -4.989 -12.660 1.00 80.81 448 THR A C 1
ATOM 3642 O O . THR A 1 448 ? 1.177 -5.921 -12.244 1.00 80.81 448 THR A O 1
ATOM 3645 N N . PRO A 1 449 ? 1.771 -4.555 -13.934 1.00 65.06 449 PRO A N 1
ATOM 3646 C CA . PRO A 1 449 ? 0.819 -5.117 -14.903 1.00 65.06 449 PRO A CA 1
ATOM 3647 C C . PRO A 1 449 ? 1.139 -6.542 -15.364 1.00 65.06 449 PRO A C 1
ATOM 3649 O O . PRO A 1 449 ? 0.426 -7.120 -16.185 1.00 65.06 449 PRO A O 1
ATOM 3652 N N . HIS A 1 450 ? 2.244 -7.102 -14.879 1.00 67.31 450 HIS A N 1
ATOM 3653 C CA . HIS A 1 450 ? 2.795 -8.357 -15.349 1.00 67.31 450 HIS A CA 1
ATOM 3654 C C . HIS A 1 450 ? 2.713 -9.427 -14.251 1.00 67.31 450 HIS A C 1
ATOM 3656 O O . HIS A 1 450 ? 3.129 -9.168 -13.117 1.00 67.31 450 HIS A O 1
ATOM 3662 N N . PRO A 1 451 ? 2.232 -10.643 -14.574 1.00 56.81 451 PRO A N 1
ATOM 3663 C CA . PRO A 1 451 ? 2.245 -11.765 -13.646 1.00 56.81 451 PRO A CA 1
ATOM 3664 C C . PRO A 1 451 ? 3.661 -12.040 -13.126 1.00 56.81 451 PRO A C 1
ATOM 3666 O O . PRO A 1 451 ? 4.630 -12.070 -13.889 1.00 56.81 451 PRO A O 1
ATOM 3669 N N . ILE A 1 452 ? 3.781 -12.288 -11.822 1.00 45.34 452 ILE A N 1
ATOM 3670 C CA . ILE A 1 452 ? 5.039 -12.699 -11.188 1.00 45.34 452 ILE A CA 1
ATOM 3671 C C . ILE A 1 452 ? 5.604 -13.910 -11.948 1.00 45.34 452 ILE A C 1
ATOM 3673 O O . ILE A 1 452 ? 4.948 -14.944 -12.057 1.00 45.34 452 ILE A O 1
ATOM 3677 N N . GLY A 1 453 ? 6.819 -13.766 -12.488 1.00 42.56 453 GLY A N 1
ATOM 3678 C CA . GLY A 1 453 ? 7.504 -14.792 -13.285 1.00 42.56 453 GLY A CA 1
ATOM 3679 C C . GLY A 1 453 ? 7.693 -14.461 -14.770 1.00 42.56 453 GLY A C 1
ATOM 3680 O O . GLY A 1 453 ? 8.455 -15.156 -15.439 1.00 42.56 453 GLY A O 1
ATOM 3681 N N . SER A 1 454 ? 7.086 -13.390 -15.297 1.00 46.03 454 SER A N 1
ATOM 3682 C CA . SER A 1 454 ? 7.288 -12.985 -16.701 1.00 46.03 454 SER A CA 1
ATOM 3683 C C . SER A 1 454 ? 8.523 -12.103 -16.942 1.00 46.03 454 SER A C 1
ATOM 3685 O O . SER A 1 454 ? 8.902 -11.897 -18.094 1.00 46.03 454 SER A O 1
ATOM 3687 N N . TYR A 1 455 ? 9.195 -11.610 -15.894 1.00 45.94 455 TYR A N 1
ATOM 3688 C CA . TYR A 1 455 ? 10.442 -10.843 -16.027 1.00 45.94 455 TYR A CA 1
ATOM 3689 C C . TYR A 1 455 ? 11.643 -11.771 -16.225 1.00 45.94 455 TYR A C 1
ATOM 3691 O O . TYR A 1 455 ? 12.452 -12.001 -15.331 1.00 45.94 455 TYR A O 1
ATOM 3699 N N . SER A 1 456 ? 11.762 -12.320 -17.430 1.00 43.16 456 SER A N 1
ATOM 3700 C CA . SER A 1 456 ? 12.990 -12.959 -17.900 1.00 43.16 456 SER A CA 1
ATOM 3701 C C . SER A 1 456 ? 13.249 -12.568 -19.354 1.00 43.16 456 SER A C 1
ATOM 3703 O O . SER A 1 456 ? 12.913 -13.287 -20.284 1.00 43.16 456 SER A O 1
ATOM 3705 N N . GLY A 1 457 ? 13.842 -11.394 -19.573 1.00 40.22 457 GLY A N 1
ATOM 3706 C CA . GLY A 1 457 ? 14.317 -11.015 -20.905 1.00 40.22 457 GLY A CA 1
ATOM 3707 C C . GLY A 1 457 ? 14.450 -9.513 -21.097 1.00 40.22 457 GLY A C 1
ATOM 3708 O O . GLY A 1 457 ? 13.513 -8.774 -20.823 1.00 40.22 457 GLY A O 1
ATOM 3709 N N . LYS A 1 458 ? 15.628 -9.087 -21.567 1.00 38.12 458 LYS A N 1
ATOM 3710 C CA . LYS A 1 458 ? 15.981 -7.703 -21.913 1.00 38.12 458 LYS A CA 1
ATOM 3711 C C . LYS A 1 458 ? 14.842 -7.017 -22.678 1.00 38.12 458 LYS A C 1
ATOM 3713 O O . LYS A 1 458 ? 14.513 -7.444 -23.783 1.00 38.12 458 LYS A O 1
ATOM 3718 N N . MET A 1 459 ? 14.295 -5.943 -22.114 1.00 42.53 459 MET A N 1
ATOM 3719 C CA . MET A 1 459 ? 13.488 -5.003 -22.881 1.00 42.53 459 MET A CA 1
ATOM 3720 C C . MET A 1 459 ? 14.418 -4.136 -23.724 1.00 42.53 459 MET A C 1
ATOM 3722 O O . MET A 1 459 ? 15.451 -3.657 -23.258 1.00 42.53 459 MET A O 1
ATOM 3726 N N . VAL A 1 460 ? 14.063 -4.005 -24.996 1.00 42.47 460 VAL A N 1
ATOM 3727 C CA . VAL A 1 460 ? 14.705 -3.091 -25.934 1.00 42.47 460 VAL A CA 1
ATOM 3728 C C . VAL A 1 460 ? 14.465 -1.681 -25.395 1.00 42.47 460 VAL A C 1
ATOM 3730 O O . VAL A 1 460 ? 13.316 -1.330 -25.132 1.00 42.47 460 VAL A O 1
ATOM 3733 N N . HIS A 1 461 ? 15.532 -0.900 -25.185 1.00 42.56 461 HIS A N 1
ATOM 3734 C CA . HIS A 1 461 ? 15.413 0.534 -24.908 1.00 42.56 461 HIS A CA 1
ATOM 3735 C C . HIS A 1 461 ? 14.416 1.133 -25.907 1.00 42.56 461 HIS A C 1
ATOM 3737 O O . HIS A 1 461 ? 14.541 0.819 -27.095 1.00 42.56 461 HIS A O 1
ATOM 3743 N N . PRO A 1 462 ? 13.452 1.971 -25.488 1.00 40.75 462 PRO A N 1
ATOM 3744 C CA . PRO A 1 462 ? 12.635 2.706 -26.436 1.00 40.75 462 PRO A CA 1
ATOM 3745 C C . PRO A 1 462 ? 13.572 3.599 -27.253 1.00 40.75 462 PRO A C 1
ATOM 3747 O O . PRO A 1 462 ? 13.965 4.684 -26.834 1.00 40.75 462 PRO A O 1
ATOM 3750 N N . SER A 1 463 ? 14.008 3.103 -28.412 1.00 42.88 463 SER A N 1
ATOM 3751 C CA . SER A 1 463 ? 14.596 3.944 -29.439 1.00 42.88 463 SER A CA 1
ATOM 3752 C C . SER A 1 463 ? 13.519 4.955 -29.790 1.00 42.88 463 SER A C 1
ATOM 3754 O O . SER A 1 463 ? 12.390 4.534 -30.037 1.00 42.88 463 SER A O 1
ATOM 3756 N N . SER A 1 464 ? 13.882 6.233 -29.787 1.00 41.44 464 SER A N 1
ATOM 3757 C CA . SER A 1 464 ? 13.086 7.448 -30.003 1.00 41.44 464 SER A CA 1
ATOM 3758 C C . SER A 1 464 ? 12.281 7.499 -31.315 1.00 41.44 464 SER A C 1
ATOM 3760 O O . SER A 1 464 ? 12.347 8.461 -32.079 1.00 41.44 464 SER A O 1
ATOM 3762 N N . LYS A 1 465 ? 11.512 6.457 -31.617 1.00 40.19 465 LYS A N 1
ATOM 3763 C CA . LYS A 1 465 ? 10.521 6.465 -32.679 1.00 40.19 465 LYS A CA 1
ATOM 3764 C C . LYS A 1 465 ? 9.222 6.962 -32.068 1.00 40.19 465 LYS A C 1
ATOM 3766 O O . LYS A 1 465 ? 8.641 6.304 -31.214 1.00 40.19 465 LYS A O 1
ATOM 3771 N N . ASN A 1 466 ? 8.850 8.163 -32.501 1.00 43.34 466 ASN A N 1
ATOM 3772 C CA . ASN A 1 466 ? 7.593 8.854 -32.244 1.00 43.34 466 ASN A CA 1
ATOM 3773 C C . ASN A 1 466 ? 6.386 8.017 -32.698 1.00 43.34 466 ASN A C 1
ATOM 3775 O O . ASN A 1 466 ? 5.751 8.347 -33.697 1.00 43.34 466 ASN A O 1
ATOM 3779 N N . ASP A 1 467 ? 6.047 6.964 -31.967 1.00 38.31 467 ASP A N 1
ATOM 3780 C CA . ASP A 1 467 ? 4.697 6.417 -32.004 1.00 38.31 467 ASP A CA 1
ATOM 3781 C C . ASP A 1 467 ? 3.891 7.180 -30.947 1.00 38.31 467 ASP A C 1
ATOM 3783 O O . ASP A 1 467 ? 3.802 6.786 -29.783 1.00 38.31 467 ASP A O 1
ATOM 3787 N N . ASN A 1 468 ? 3.366 8.339 -31.365 1.00 39.41 468 ASN A N 1
ATOM 3788 C CA . ASN A 1 468 ? 2.310 9.061 -30.660 1.00 39.41 468 ASN A CA 1
ATOM 3789 C C . ASN A 1 468 ? 1.141 8.090 -30.467 1.00 39.41 468 ASN A C 1
ATOM 3791 O O . ASN A 1 468 ? 0.348 7.857 -31.377 1.00 39.41 468 ASN A O 1
ATOM 3795 N N . THR A 1 469 ? 1.056 7.493 -29.285 1.00 39.72 469 THR A N 1
ATOM 3796 C CA . THR A 1 469 ? -0.195 6.923 -28.803 1.00 39.72 469 THR A CA 1
ATOM 3797 C C . THR A 1 469 ? -0.960 8.069 -28.163 1.00 39.72 469 THR A C 1
ATOM 3799 O O . THR A 1 469 ? -0.506 8.642 -27.172 1.00 39.72 469 THR A O 1
ATOM 3802 N N . ASP A 1 470 ? -2.079 8.435 -28.788 1.00 39.09 470 ASP A N 1
ATOM 3803 C CA . ASP A 1 470 ? -3.034 9.433 -28.310 1.00 39.09 470 ASP A CA 1
ATOM 3804 C C . ASP A 1 470 ? -3.530 9.066 -26.909 1.00 39.09 470 ASP A C 1
ATOM 3806 O O . ASP A 1 470 ? -4.495 8.326 -26.722 1.00 39.09 470 ASP A O 1
ATOM 3810 N N . TYR A 1 471 ? -2.848 9.592 -25.898 1.00 42.69 471 TYR A N 1
ATOM 3811 C CA . TYR A 1 471 ? -3.423 9.810 -24.585 1.00 42.69 471 TYR A CA 1
ATOM 3812 C C . TYR A 1 471 ? -3.848 11.280 -24.520 1.00 42.69 471 TYR A C 1
ATOM 3814 O O . TYR A 1 471 ? -3.007 12.170 -24.330 1.00 42.69 471 TYR A O 1
ATOM 3822 N N . CYS A 1 472 ? -5.166 11.483 -24.620 1.00 43.56 472 CYS A N 1
ATOM 3823 C CA . CYS A 1 472 ? -5.911 12.742 -24.477 1.00 43.56 472 CYS A CA 1
ATOM 3824 C C . CYS A 1 472 ? -6.059 13.587 -25.760 1.00 43.56 472 CYS A C 1
ATOM 3826 O O . CYS A 1 472 ? -5.519 14.688 -25.831 1.00 43.56 472 CYS A O 1
ATOM 3828 N N . GLU A 1 473 ? -6.874 13.130 -26.711 1.00 38.91 473 GLU A N 1
ATOM 3829 C CA . GLU A 1 473 ? -7.730 14.050 -27.475 1.00 38.91 473 GLU A CA 1
ATOM 3830 C C . GLU A 1 473 ? -9.164 13.884 -26.953 1.00 38.91 473 GLU A C 1
ATOM 3832 O O . GLU A 1 473 ? -9.930 13.051 -27.434 1.00 38.91 473 GLU A O 1
ATOM 3837 N N . GLU A 1 474 ? -9.513 14.630 -25.903 1.00 51.25 474 GLU A N 1
ATOM 3838 C CA . GLU A 1 474 ? -10.919 14.910 -25.614 1.00 51.25 474 GLU A CA 1
ATOM 3839 C C . GLU A 1 474 ? -11.317 16.133 -26.433 1.00 51.25 474 GLU A C 1
ATOM 3841 O O . GLU A 1 474 ? -10.639 17.161 -26.418 1.00 51.25 474 GLU A O 1
ATOM 3846 N N . GLY A 1 475 ? -12.376 15.960 -27.220 1.00 46.72 475 GLY A N 1
ATOM 3847 C CA . GLY A 1 475 ? -12.905 16.979 -28.104 1.00 46.72 475 GLY A CA 1
ATOM 3848 C C . GLY A 1 475 ? -13.550 18.119 -27.329 1.00 46.72 475 GLY A C 1
ATOM 3849 O O . GLY A 1 475 ? -14.412 17.897 -26.482 1.00 46.72 475 GLY A O 1
ATOM 3850 N N . ASP A 1 476 ? -13.181 19.340 -27.701 1.00 48.81 476 ASP A N 1
ATOM 3851 C CA . ASP A 1 476 ? -14.008 20.515 -27.468 1.00 48.81 476 ASP A CA 1
ATOM 3852 C C . ASP A 1 476 ? -15.269 20.403 -28.345 1.00 48.81 476 ASP A C 1
ATOM 3854 O O . ASP A 1 476 ? -15.200 20.501 -29.577 1.00 48.81 476 ASP A O 1
ATOM 3858 N N . GLY A 1 477 ? -16.415 20.175 -27.701 1.00 51.41 477 GLY A N 1
ATOM 3859 C CA . GLY A 1 477 ? -17.753 20.165 -28.292 1.00 51.41 477 GLY A CA 1
ATOM 3860 C C . GLY A 1 477 ? -18.775 20.775 -27.351 1.00 51.41 477 GLY A C 1
ATOM 3861 O O . GLY A 1 477 ? -18.830 20.316 -26.189 1.00 51.41 477 GLY A O 1
#

Sequence (477 aa):
MGRKQTKRQQRRAKKEEGKKKKKNTAKEDDEEVQNRNGWNDDDNDGGKETFKEDKDVQNRIEHAEDLKEKNMTGFRVTVPENINPGEEFQVYVGSRIVRVRCPLNFLRGKALQITVPDKGEDPASAGGRGITNRRAKWKHPKPEENNKRIINNAPFTWNPSTKRWMKDDTLPATENDEEVQNEVITFDRIDDRNEYRTSVEYRAVLELYSSHRRGDMKEAVGLYHYLAVVYGCVRSMADLGSFFSECVEFKKLHVATPWLLEGAIRGSGVCRFLLTTNVYEETETNTAYALNTYWLEMHAKFNTYDEHQFDNSMVKHYKNAVLKSCVMCSKTDSKTLTLQQCKGCSLYCYCSETCQTDHWHEFNHKGECKQLHILNKYHKPYAKEIRDAAIGGNNHPALDKLRHKLGLSRPLQEYEELMKHDTHDGKPIDPEDYLVGREDGTVWVGSTPHPIGSYSGKMVHPSSKNDNTDYCEEGDG

Secondary structure (DSSP, 8-state):
------HHHHHHHHHHHHHHHHHHSSSSS-SS-----------------S--HHHHHHHHHHHHHHT----EEEEEEEPPTT--TT-EEEEEETTEEEEEEPPTTPPTT-EEEEEEE-----TT-S-----------PPPPPTTS-SEEEETTEEEEEETTTTEEEE---PPP------------------TT-SSPPPHHHHHHHHHHTT--HHHHHHHHHHHHHHHHHS--HHHHHHHHHHHHH-GGG--HHHHHHHHHHHHHTT-HHHHHHIIIIIISS-SS---HHHHHHHHHHHHHH--S--TT--THHHHHHHHHHHSBBTTT-PBP-SS--PEEPTTTS--EESSHHHHHHHHHHT-HHHHHHHHHHIIIIITTTHHHHHHHHHTTPPPHHHHHHHHHHT-B--GGGTHHHHHTSEETTEEPPGGGGSS--TTS--SS-SBSS-TT---S------S-------------

Organism: NCBI:txid635003

Foldseek 3Di:
DDDDDDPVVVVVVVVVVVVVVVVVVPPPPPPDDDDDDDDDDDDDDDDDDDDDPPVVVVVVVVVVVVVPVQPKDKDKDAAAQPAAQQDWDWDDDPPDIDIDHHHNFDHHRDIDMDIDGDPDDDPPPDDDDDDDDDPPPDDQDDPPDAQWDQDPNFIWGQDPVVRDTHTDPDDPPPDDDDDDDPPDQDFDDDDPVHLATDGPLLVVLVVLCVVPDPVSVVVSLVSLLCCCAQLVRLVSLLVNLCCCQPPPVRPQLLRSQQSLVSSLLLPDLSSLVCLLVRQQVPDPQARLLLSNLVSLVSNVVRVPDPPPPSDCVVNVVSQCQFVAAQVQPRHGDDPVFDWDADPQRRRHTHRDPVSVVCCVPVRVVLLSSLLSNLCVVQRVVCSVVSNVQRSVSHHDPSSLVSLVQQVLAAACVQCVCCNQVCDDPNHHDDSSSQSGGDNNNHHSYHSHNHRPSPPDDDDDDPDPDPPPDDDDPDDDD

pLDDT: mean 78.49, std 21.09, range [32.94, 98.38]

InterPro domains:
  IPR002893 Zinc finger, MYND-type [PF01753] (326-369)
  IPR002893 Zinc finger, MYND-type [PS01360] (326-369)
  IPR002893 Zinc finger, MYND-type [PS50865] (326-369)

Radius of gyration: 32.38 Å; chains: 1; bounding box: 67×104×92 Å